Protein AF-A0A5Q4GS16-F1 (afdb_monomer)

Sequence (373 aa):
MVRKMAATVLALVMSFAVGTVDASVMLSVKLVKTEPRGCEHPPKLEFATHGDSWSLVDKAYHSGENDWEVYFEIETDVAEPPLAEAVFIVPGVRAARVIVGKTDVPFTQDGDRVQFQLVDDRSRGQLMQVVYRAPRGGHPIHFIHNWEMRRAGRYAEDPYPAVQLAAIKNYLLAAHEVFRVMGDMGPGEPKGFRGDLVLMDTEIAATRGHLDYPPHIHIMHYQFEDGPDGRREWVSRLVPHIYMDNEGRVARNSYAVISGRGESGELGPGDVCRFEDTFGNHVLDLIVADDGLLLRRADGEVWSLRPDPERGAAHAVYGYRGDQPVCRAEARDEPAQGIFSYQVHNFQDRETTEIFQGGYRYDPFTARVIRPE

Secondary structure (DSSP, 8-state):
------------------------EEEEEEEEESSS---SS--EEEESSSGGG-EE--STTSEEE-SSEEEEEEEES-SS----EEEEE-TT--EEEEEETTEEE-EEEETTEEEEE-----S-SS--EEEE--TT-S--EEEE---GGG--THHHHSPP-HHHHHHHHHHHHHHHHHHHHH-S-STTS--SSSSEEEEE---SS-GGG----S-EEEEEEEEEEE-TTS-EEEEEEEEEEEEE-TTS-EEEEEEEEEESSS--EEE-TT-EEEEE-TT--EEEEEEEETTEEEEE-TTS-EEEEEE-TTT-TTT-EEEEETTEEEEEEEEEEETTTTEEEEEEEEEETTEEEEEEEEEEEE-TTT--EEEE-

Radius of gyration: 22.33 Å; Cα contacts (8 Å, |Δi|>4): 938; chains: 1; bounding box: 60×60×63 Å

Foldseek 3Di:
DDDDDDDDPDDPDDDDDPDPDLDKQKKKKKFFFPWFDAFPDDKDKDFPPLRVQKDWDPDPLQFDDFRTMGMTMIIGSDPDTPWTWMKMQGHPTDTPFMDMQLDTFDWDDDHRIIITIHDSNSHQQQFLWDFDADPLFFATATQTQEDLRLADDVSVVDPNLLQQSLLLVQLLVQVRVLDVVVFQQGPPGPHPAAFHWYKYFFYRNCRVNPDRPDGFIWGWTWHWDQDPVRDTDTQWTKTWGQDADSNNARFWIQIDTPHADDDTDTGGAPGWDWDAHNVRGTNWTWGQHPFHIWTADPVGWIKGWGFDPPRGSSAWIFIDRPNHTAKIKGWDRDLVQQKIKIWMFGDDPNDGPDIDIWIFGADSSNSHTPGID

Nearest PDB structures (foldseek):
  7t0k-assembly1_H  TM=4.984E-01  e=5.370E+00  Mus musculus
  4qth-assembly1_H  TM=4.402E-01  e=2.396E+00  Mus musculus
  3msw-assembly1_A  TM=2.375E-01  e=1.913E-01  Bacteroides fragilis NCTC 9343
  6ohg-assembly1_C  TM=4.016E-01  e=8.713E+00  Mus musculus

Structure (mmCIF, N/CA/C/O backbone):
data_AF-A0A5Q4GS16-F1
#
_entry.id   AF-A0A5Q4GS16-F1
#
loop_
_atom_site.group_PDB
_atom_site.id
_atom_site.type_symbol
_atom_site.label_atom_id
_atom_site.label_alt_id
_atom_site.label_comp_id
_atom_site.label_asym_id
_atom_site.label_entity_id
_atom_site.label_seq_id
_atom_site.pdbx_PDB_ins_code
_atom_site.Cartn_x
_atom_site.Cartn_y
_atom_site.Cartn_z
_atom_site.occupancy
_atom_site.B_iso_or_equiv
_atom_site.auth_seq_id
_atom_site.auth_comp_id
_atom_site.auth_asym_id
_atom_site.auth_atom_id
_atom_site.pdbx_PDB_model_num
ATOM 1 N N . MET A 1 1 ? -4.944 -41.193 22.523 1.00 33.50 1 MET A N 1
ATOM 2 C CA . MET A 1 1 ? -3.563 -40.764 22.208 1.00 33.50 1 MET A CA 1
ATOM 3 C C . MET A 1 1 ? -3.614 -40.022 20.875 1.00 33.50 1 MET A C 1
ATOM 5 O O . MET A 1 1 ? -3.511 -40.640 19.828 1.00 33.50 1 MET A O 1
ATOM 9 N N . VAL A 1 2 ? -3.917 -38.722 20.902 1.00 27.41 2 VAL A N 1
ATOM 10 C CA . VAL A 1 2 ? -4.047 -37.887 19.696 1.00 27.41 2 VAL A CA 1
ATOM 11 C C . VAL A 1 2 ? -2.862 -36.930 19.702 1.00 27.41 2 VAL A C 1
ATOM 13 O O . VAL A 1 2 ? -2.739 -36.101 20.602 1.00 27.41 2 VAL A O 1
ATOM 16 N N . ARG A 1 3 ? -1.936 -37.118 18.757 1.00 24.38 3 ARG A N 1
ATOM 17 C CA . ARG A 1 3 ? -0.771 -36.248 18.564 1.00 24.38 3 ARG A CA 1
ATOM 18 C C . ARG A 1 3 ? -1.259 -34.911 18.003 1.00 24.38 3 ARG A C 1
ATOM 20 O O . ARG A 1 3 ? -1.720 -34.860 16.870 1.00 24.38 3 ARG A O 1
ATOM 27 N N . LYS A 1 4 ? -1.142 -33.842 18.795 1.00 25.02 4 LYS A N 1
ATOM 28 C CA . LYS A 1 4 ? -1.217 -32.462 18.303 1.00 25.02 4 LYS A CA 1
ATOM 29 C C . LYS A 1 4 ? 0.020 -32.209 17.435 1.00 25.02 4 LYS A C 1
ATOM 31 O O . LYS A 1 4 ? 1.135 -32.232 17.948 1.00 25.02 4 LYS A O 1
ATOM 36 N N . MET A 1 5 ? -0.174 -32.020 16.132 1.00 25.27 5 MET A N 1
ATOM 37 C CA . MET A 1 5 ? 0.842 -31.428 15.262 1.00 25.27 5 MET A CA 1
ATOM 38 C C . MET A 1 5 ? 0.893 -29.931 15.567 1.00 25.27 5 MET A C 1
ATOM 40 O O . MET A 1 5 ? -0.081 -29.218 15.342 1.00 25.27 5 MET A O 1
ATOM 44 N N . ALA A 1 6 ? 2.009 -29.477 16.129 1.00 24.98 6 ALA A N 1
ATOM 45 C CA . ALA A 1 6 ? 2.333 -28.063 16.208 1.00 24.98 6 ALA A CA 1
ATOM 46 C C . ALA A 1 6 ? 2.765 -27.607 14.808 1.00 24.98 6 ALA A C 1
ATOM 48 O O . ALA A 1 6 ? 3.763 -28.096 14.279 1.00 24.98 6 ALA A O 1
ATOM 49 N N . ALA A 1 7 ? 1.987 -26.718 14.195 1.00 26.12 7 ALA A N 1
ATOM 50 C CA . ALA A 1 7 ? 2.410 -25.988 13.012 1.00 26.12 7 ALA A CA 1
ATOM 51 C C . ALA A 1 7 ? 3.356 -24.874 13.472 1.00 26.12 7 ALA A C 1
ATOM 53 O O . ALA A 1 7 ? 2.930 -23.889 14.071 1.00 26.12 7 ALA A O 1
ATOM 54 N N . THR A 1 8 ? 4.652 -25.061 13.243 1.00 23.86 8 THR A N 1
ATOM 55 C CA . THR A 1 8 ? 5.659 -24.020 13.444 1.00 23.86 8 THR A CA 1
ATOM 56 C C . THR A 1 8 ? 5.511 -22.999 12.318 1.00 23.86 8 THR A C 1
ATOM 58 O O . THR A 1 8 ? 5.976 -23.229 11.205 1.00 23.86 8 THR A O 1
ATOM 61 N N . VAL A 1 9 ? 4.832 -21.884 12.588 1.00 28.30 9 VAL A N 1
ATOM 62 C CA . VAL A 1 9 ? 4.875 -20.699 11.725 1.00 28.30 9 VAL A CA 1
ATOM 63 C C . VAL A 1 9 ? 6.169 -19.964 12.059 1.00 28.30 9 VAL A C 1
ATOM 65 O O . VAL A 1 9 ? 6.312 -19.397 13.139 1.00 28.30 9 VAL A O 1
ATOM 68 N N . LEU A 1 10 ? 7.147 -20.046 11.159 1.00 25.59 10 LEU A N 1
ATOM 69 C CA . LEU A 1 10 ? 8.407 -19.322 11.269 1.00 25.59 10 LEU A CA 1
ATOM 70 C C . LEU A 1 10 ? 8.144 -17.856 10.888 1.00 25.59 10 LEU A C 1
ATOM 72 O O . LEU A 1 10 ? 8.061 -17.529 9.706 1.00 25.59 10 LEU A O 1
ATOM 76 N N . ALA A 1 11 ? 7.962 -16.988 11.882 1.00 30.66 11 ALA A N 1
ATOM 77 C CA . ALA A 1 11 ? 7.952 -15.544 11.677 1.00 30.66 11 ALA A CA 1
ATOM 78 C C . ALA A 1 11 ? 9.384 -15.090 11.354 1.00 30.66 11 ALA A C 1
ATOM 80 O O . ALA A 1 11 ? 10.285 -15.179 12.191 1.00 30.66 11 ALA A O 1
ATOM 81 N N . LEU A 1 12 ? 9.615 -14.655 10.115 1.00 27.33 12 LEU A N 1
ATOM 82 C CA . LEU A 1 12 ? 10.888 -14.078 9.700 1.00 27.33 12 LEU A CA 1
ATOM 83 C C . LEU A 1 12 ? 10.934 -12.620 10.176 1.00 27.33 12 LEU A C 1
ATOM 85 O O . LEU A 1 12 ? 10.494 -11.712 9.479 1.00 27.33 12 LEU A O 1
ATOM 89 N N . VAL A 1 13 ? 11.458 -12.396 11.379 1.00 30.45 13 VAL A N 1
ATOM 90 C CA . VAL A 1 13 ? 11.800 -11.051 11.855 1.00 30.45 13 VAL A CA 1
ATOM 91 C C . VAL A 1 13 ? 13.071 -10.614 11.127 1.00 30.45 13 VAL A C 1
ATOM 93 O O . VAL A 1 13 ? 14.161 -11.106 11.420 1.00 30.45 13 VAL A O 1
ATOM 96 N N . MET A 1 14 ? 12.948 -9.718 10.146 1.00 30.97 14 MET A N 1
ATOM 97 C CA . MET A 1 14 ? 14.118 -9.062 9.560 1.00 30.97 14 MET A CA 1
ATOM 98 C C . MET A 1 14 ? 14.647 -8.005 10.532 1.00 30.97 14 MET A C 1
ATOM 100 O O . MET A 1 14 ? 14.056 -6.941 10.712 1.00 30.97 14 MET A O 1
ATOM 104 N N . SER A 1 15 ? 15.786 -8.305 11.151 1.00 26.75 15 SER A N 1
ATOM 105 C CA . SER A 1 15 ? 16.603 -7.332 11.871 1.00 26.75 15 SER A CA 1
ATOM 106 C C . SER A 1 15 ? 17.150 -6.290 10.894 1.00 26.75 15 SER A C 1
ATOM 108 O O . SER A 1 15 ? 18.027 -6.595 10.087 1.00 26.75 15 SER A O 1
ATOM 110 N N . PHE A 1 16 ? 16.684 -5.045 10.983 1.00 30.78 16 PHE A N 1
ATOM 111 C CA . PHE A 1 16 ? 17.378 -3.923 10.356 1.00 30.78 16 PHE A CA 1
ATOM 112 C C . PHE A 1 16 ? 18.557 -3.526 11.247 1.00 30.78 16 PHE A C 1
ATOM 114 O O . PHE A 1 16 ? 18.384 -2.909 12.296 1.00 30.78 16 PHE A O 1
ATOM 121 N N . ALA A 1 17 ? 19.766 -3.916 10.846 1.00 26.59 17 ALA A N 1
ATOM 122 C CA . ALA A 1 17 ? 20.984 -3.389 11.441 1.00 26.59 17 ALA A CA 1
ATOM 123 C C . ALA A 1 17 ? 21.112 -1.902 11.076 1.00 26.59 17 ALA A C 1
ATOM 125 O O . ALA A 1 17 ? 21.138 -1.547 9.897 1.00 26.59 17 ALA A O 1
ATOM 126 N N . VAL A 1 18 ? 21.200 -1.039 12.090 1.00 29.53 18 VAL A N 1
ATOM 127 C CA . VAL A 1 18 ? 21.547 0.377 11.930 1.00 29.53 18 VAL A CA 1
ATOM 128 C C . VAL A 1 18 ? 23.040 0.451 11.616 1.00 29.53 18 VAL A C 1
ATOM 130 O O . VAL A 1 18 ? 23.883 0.538 12.505 1.00 29.53 18 VAL A O 1
ATOM 133 N N . GLY A 1 19 ? 23.369 0.331 10.334 1.00 26.45 19 GLY A N 1
ATOM 134 C CA . GLY A 1 19 ? 24.642 0.762 9.777 1.00 26.45 19 GLY A CA 1
ATOM 135 C C . GLY A 1 19 ? 24.432 2.093 9.069 1.00 26.45 19 GLY A C 1
ATOM 136 O O . GLY A 1 19 ? 23.441 2.267 8.363 1.00 26.45 19 GLY A O 1
ATOM 137 N N . THR A 1 20 ? 25.352 3.036 9.247 1.00 36.59 20 THR A N 1
ATOM 138 C CA . THR A 1 20 ? 25.466 4.211 8.377 1.00 36.59 20 THR A CA 1
ATOM 139 C C . THR A 1 20 ? 25.881 3.727 6.990 1.00 36.59 20 THR A C 1
ATOM 141 O O . THR A 1 20 ? 27.067 3.599 6.697 1.00 36.59 20 THR A O 1
ATOM 144 N N . VAL A 1 21 ? 24.899 3.359 6.174 1.00 39.41 21 VAL A N 1
ATOM 145 C CA . VAL A 1 21 ? 25.084 3.097 4.750 1.00 39.41 21 VAL A CA 1
ATOM 146 C C . VAL A 1 21 ? 25.030 4.463 4.078 1.00 39.41 21 VAL A C 1
ATOM 148 O O . VAL A 1 21 ? 24.007 5.142 4.188 1.00 39.41 21 VAL A O 1
ATOM 151 N N . ASP A 1 22 ? 26.121 4.892 3.436 1.00 41.34 22 ASP A N 1
ATOM 152 C CA . ASP A 1 22 ? 26.036 5.939 2.412 1.00 41.34 22 ASP A CA 1
ATOM 153 C C . ASP A 1 22 ? 24.915 5.512 1.464 1.00 41.34 22 ASP A C 1
ATOM 155 O O . ASP A 1 22 ? 24.997 4.453 0.849 1.00 41.34 22 ASP A O 1
ATOM 159 N N . ALA A 1 23 ? 23.793 6.233 1.490 1.00 58.94 23 ALA A N 1
ATOM 160 C CA . ALA A 1 23 ? 22.550 5.717 0.940 1.00 58.94 23 ALA A CA 1
ATOM 161 C C . ALA A 1 23 ? 22.699 5.539 -0.574 1.00 58.94 23 ALA A C 1
ATOM 163 O O . ALA A 1 23 ? 22.706 6.527 -1.310 1.00 58.94 23 ALA A O 1
ATOM 164 N N . SER A 1 24 ? 22.805 4.287 -1.022 1.00 82.12 24 SER A N 1
ATOM 165 C CA . SER A 1 24 ? 22.828 3.967 -2.442 1.00 82.12 24 SER A CA 1
ATOM 166 C C . SER A 1 24 ? 21.576 4.540 -3.112 1.00 82.12 24 SER A C 1
ATOM 168 O O . SER A 1 24 ? 20.449 4.446 -2.605 1.00 82.12 24 SER A O 1
ATOM 170 N N . VAL A 1 25 ? 21.771 5.209 -4.245 1.00 90.25 25 VAL A N 1
ATOM 171 C CA . VAL A 1 25 ? 20.675 5.693 -5.080 1.00 90.25 25 VAL A CA 1
ATOM 172 C C . VAL A 1 25 ? 20.112 4.492 -5.820 1.00 90.25 25 VAL A C 1
ATOM 174 O O . VAL A 1 25 ? 20.852 3.759 -6.465 1.00 90.25 25 VAL A O 1
ATOM 177 N N . MET A 1 26 ? 18.796 4.293 -5.741 1.00 94.19 26 MET A N 1
ATOM 178 C CA . MET A 1 26 ? 18.121 3.164 -6.378 1.00 94.19 26 MET A CA 1
ATOM 179 C C . MET A 1 26 ? 16.947 3.635 -7.232 1.00 94.19 26 MET A C 1
ATOM 181 O O . MET A 1 26 ? 16.055 4.329 -6.728 1.00 94.19 26 MET A O 1
ATOM 185 N N . LEU A 1 27 ? 16.910 3.203 -8.491 1.00 96.44 27 LEU A N 1
ATOM 186 C CA . LEU A 1 27 ? 15.820 3.470 -9.429 1.00 96.44 27 LEU A CA 1
ATOM 187 C C . LEU A 1 27 ? 15.076 2.178 -9.767 1.00 96.44 27 LEU A C 1
ATOM 189 O O . LEU A 1 27 ? 15.688 1.143 -10.024 1.00 96.44 27 LEU A O 1
ATOM 193 N N . SER A 1 28 ? 13.749 2.263 -9.823 1.00 97.44 28 SER A N 1
ATOM 194 C CA . SER A 1 28 ? 12.918 1.223 -10.428 1.00 97.44 28 SER A CA 1
ATOM 195 C C . SER A 1 28 ? 12.784 1.508 -11.920 1.00 97.44 28 SER A C 1
ATOM 197 O O . SER A 1 28 ? 12.404 2.615 -12.291 1.00 97.44 28 SER A O 1
ATOM 199 N N . VAL A 1 29 ? 13.018 0.529 -12.784 1.00 98.25 29 VAL A N 1
ATOM 200 C CA . VAL A 1 29 ? 12.692 0.620 -14.211 1.00 98.25 29 VAL A CA 1
ATOM 201 C C . VAL A 1 29 ? 11.703 -0.465 -14.587 1.00 98.25 29 VAL A C 1
ATOM 203 O O . VAL A 1 29 ? 11.809 -1.614 -14.158 1.00 98.25 29 VAL A O 1
ATOM 206 N N . LYS A 1 30 ? 10.712 -0.094 -15.389 1.00 98.12 30 LYS A N 1
ATOM 207 C CA . LYS A 1 30 ? 9.617 -0.972 -15.769 1.00 98.12 30 LYS A CA 1
ATOM 208 C C . LYS A 1 30 ? 9.213 -0.756 -17.216 1.00 98.12 30 LYS A C 1
ATOM 210 O O . LYS A 1 30 ? 9.036 0.374 -17.658 1.00 98.12 30 LYS A O 1
ATOM 215 N N . LEU A 1 31 ? 8.978 -1.850 -17.920 1.00 98.75 31 LEU A N 1
ATOM 216 C CA . LEU A 1 31 ? 8.327 -1.885 -19.218 1.00 98.75 31 LEU A CA 1
ATOM 217 C C . LEU A 1 31 ? 6.918 -2.447 -19.045 1.00 98.75 31 LEU A C 1
ATOM 219 O O . LEU A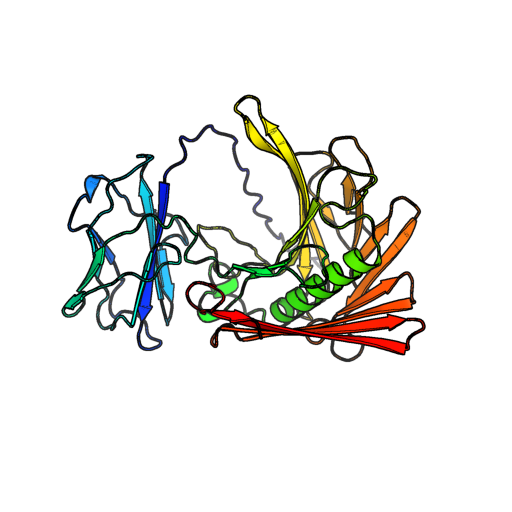 1 31 ? 6.740 -3.487 -18.414 1.00 98.75 31 LEU A O 1
ATOM 223 N N . VAL A 1 32 ? 5.925 -1.770 -19.617 1.00 98.62 32 VAL A N 1
ATOM 224 C CA . VAL A 1 32 ? 4.541 -2.255 -19.698 1.00 98.62 32 VAL A CA 1
ATOM 225 C C . VAL A 1 32 ? 4.299 -2.796 -21.098 1.00 98.62 32 VAL A C 1
ATOM 227 O O . VAL A 1 32 ? 4.611 -2.126 -22.085 1.00 98.62 32 VAL A O 1
ATOM 230 N N . LYS A 1 33 ? 3.731 -3.993 -21.190 1.00 98.56 33 LYS A N 1
ATOM 231 C CA . LYS A 1 33 ? 3.442 -4.702 -22.439 1.00 98.56 33 LYS A CA 1
ATOM 232 C C . LYS A 1 33 ? 2.107 -4.250 -23.027 1.00 98.56 33 LYS A C 1
ATOM 234 O O . LYS A 1 33 ? 1.210 -3.820 -22.305 1.00 98.56 33 LYS A O 1
ATOM 239 N N . THR A 1 34 ? 1.953 -4.359 -24.344 1.00 98.12 34 THR A N 1
ATOM 240 C CA . THR A 1 34 ? 0.676 -4.054 -25.019 1.00 98.12 34 THR A CA 1
ATOM 241 C C . THR A 1 34 ? -0.410 -5.104 -24.782 1.00 98.12 34 THR A C 1
ATOM 243 O O . THR A 1 34 ? -1.583 -4.812 -24.995 1.00 98.12 34 THR A O 1
ATOM 246 N N . GLU A 1 35 ? -0.032 -6.317 -24.382 1.00 96.94 35 GLU A N 1
ATOM 247 C CA . GLU A 1 35 ? -0.925 -7.461 -24.176 1.00 96.94 35 GLU A CA 1
ATOM 248 C C . GLU A 1 35 ? -0.410 -8.353 -23.028 1.00 96.94 35 GLU A C 1
ATOM 250 O O . GLU A 1 35 ? 0.802 -8.359 -22.784 1.00 96.94 35 GLU A O 1
ATOM 255 N N . PRO A 1 36 ? -1.294 -9.096 -22.328 1.00 96.88 36 PRO A N 1
ATOM 256 C CA . PRO A 1 36 ? -0.902 -9.965 -21.224 1.00 96.88 36 PRO A CA 1
ATOM 257 C C . PRO A 1 36 ? -0.200 -11.226 -21.744 1.00 96.88 36 PRO A C 1
ATOM 259 O O . PRO A 1 36 ? -0.853 -12.147 -22.238 1.00 96.88 36 PRO A O 1
ATOM 262 N N . ARG A 1 37 ? 1.131 -11.269 -21.659 1.00 96.38 37 ARG A N 1
ATOM 263 C CA . ARG A 1 37 ? 1.954 -12.428 -22.044 1.00 96.38 37 ARG A CA 1
ATOM 264 C C . ARG A 1 37 ? 3.352 -12.359 -21.442 1.00 96.38 37 ARG A C 1
ATOM 266 O O . ARG A 1 37 ? 3.882 -11.274 -21.222 1.00 96.38 37 ARG A O 1
ATOM 273 N N . GLY A 1 38 ? 3.991 -13.511 -21.270 1.00 96.00 38 GLY A N 1
ATOM 274 C CA . GLY A 1 38 ? 5.424 -13.590 -20.979 1.00 96.00 38 GLY A CA 1
ATOM 275 C C . GLY A 1 38 ? 6.307 -13.310 -22.204 1.00 96.00 38 GLY A C 1
ATOM 276 O O . GLY A 1 38 ? 5.868 -13.445 -23.354 1.00 96.00 38 GLY A O 1
ATOM 277 N N . CYS A 1 39 ? 7.559 -12.944 -21.945 1.00 97.62 39 CYS A N 1
ATOM 278 C CA . CYS A 1 39 ? 8.642 -12.919 -22.915 1.00 97.62 39 CYS A CA 1
ATOM 279 C C . CYS A 1 39 ? 9.005 -14.354 -23.317 1.00 97.62 39 CYS A C 1
ATOM 281 O O . CYS A 1 39 ? 8.914 -15.290 -22.522 1.00 97.62 39 CYS A O 1
ATOM 283 N N . GLU A 1 40 ? 9.442 -14.537 -24.561 1.00 97.25 40 GLU A N 1
ATOM 284 C CA . GLU A 1 40 ? 9.840 -15.857 -25.081 1.00 97.25 40 GLU A CA 1
ATOM 285 C C . GLU A 1 40 ? 11.119 -16.381 -24.407 1.00 97.25 40 GLU A C 1
ATOM 287 O O . GLU A 1 40 ? 11.332 -17.590 -24.276 1.00 97.25 40 GLU A O 1
ATOM 292 N N . HIS A 1 41 ? 11.952 -15.457 -23.930 1.00 96.88 41 HIS A N 1
ATOM 293 C CA . HIS A 1 41 ? 13.143 -15.714 -23.134 1.00 96.88 41 HIS A CA 1
ATOM 294 C C . HIS A 1 41 ? 13.224 -14.717 -21.974 1.00 96.88 41 HIS A C 1
ATOM 296 O O . HIS A 1 41 ? 12.647 -13.632 -22.085 1.00 96.88 41 HIS A O 1
ATOM 302 N N . PRO A 1 42 ? 13.967 -15.039 -20.892 1.00 97.19 42 PRO A N 1
ATOM 303 C CA . PRO A 1 42 ? 14.119 -14.135 -19.762 1.00 97.19 42 PRO A CA 1
ATOM 304 C C . PRO A 1 42 ? 14.575 -12.741 -20.214 1.00 97.19 42 PRO A C 1
ATOM 306 O O . PRO A 1 42 ? 15.587 -12.637 -20.923 1.00 97.19 42 PRO A O 1
ATOM 309 N N . PRO A 1 43 ? 13.848 -11.681 -19.826 1.00 98.00 43 PRO A N 1
ATOM 310 C CA . PRO A 1 43 ? 14.186 -10.331 -20.229 1.00 98.00 43 PRO A CA 1
ATOM 311 C C . PRO A 1 43 ? 15.486 -9.869 -19.567 1.00 98.00 43 PRO A C 1
ATOM 313 O O . PRO A 1 43 ? 15.898 -10.384 -18.524 1.00 98.00 43 PRO A O 1
ATOM 316 N N . LYS A 1 44 ? 16.133 -8.869 -20.164 1.00 98.00 44 LYS A N 1
ATOM 317 C CA . LYS A 1 44 ? 17.366 -8.264 -19.639 1.00 98.00 44 LYS A CA 1
ATOM 318 C C . LYS A 1 44 ? 17.289 -6.747 -19.672 1.00 98.00 44 LYS A C 1
ATOM 320 O O . LYS A 1 44 ? 16.548 -6.179 -20.473 1.00 98.00 44 LYS A O 1
ATOM 325 N N . LEU A 1 45 ? 18.113 -6.116 -18.846 1.00 98.19 45 LEU A N 1
ATOM 326 C CA . LEU A 1 45 ? 18.405 -4.693 -18.922 1.00 98.19 45 LEU A CA 1
ATOM 327 C C . LEU A 1 45 ? 19.903 -4.502 -19.174 1.00 98.19 45 LEU A C 1
ATOM 329 O O . LEU A 1 45 ? 20.735 -5.073 -18.472 1.00 98.19 45 LEU A O 1
ATOM 333 N N . GLU A 1 46 ? 20.223 -3.701 -20.181 1.00 97.19 46 GLU A N 1
ATOM 334 C CA . GLU A 1 46 ? 21.575 -3.285 -20.549 1.00 97.19 46 GLU A CA 1
ATOM 335 C C . GLU A 1 46 ? 21.673 -1.753 -20.488 1.00 97.19 46 GLU A C 1
ATOM 337 O O . GLU A 1 46 ? 20.660 -1.053 -20.535 1.00 97.19 46 GLU A O 1
ATOM 342 N N . PHE A 1 47 ? 22.894 -1.222 -20.433 1.00 97.12 47 PHE A N 1
ATOM 343 C CA . PHE A 1 47 ? 23.155 0.217 -20.494 1.00 97.12 47 PHE A CA 1
ATOM 344 C C . PHE A 1 47 ? 23.993 0.537 -21.732 1.00 97.12 47 PHE A C 1
ATOM 346 O O . PHE A 1 47 ? 25.071 -0.027 -21.920 1.00 97.12 47 PHE A O 1
ATOM 353 N N . ALA A 1 48 ? 23.495 1.434 -22.583 1.00 93.38 48 ALA A N 1
ATOM 354 C CA . ALA A 1 48 ? 24.189 1.889 -23.786 1.00 93.38 48 ALA A CA 1
ATOM 355 C C . ALA A 1 48 ? 25.208 2.998 -23.476 1.00 93.38 48 ALA A C 1
ATOM 357 O O . ALA A 1 48 ? 26.258 3.081 -24.114 1.00 93.38 48 ALA A O 1
ATOM 358 N N . THR A 1 49 ? 24.924 3.827 -22.469 1.00 91.31 49 THR A N 1
ATOM 359 C CA . THR A 1 49 ? 25.826 4.874 -21.970 1.00 91.31 49 THR A CA 1
ATOM 360 C C . THR A 1 49 ? 25.933 4.793 -20.454 1.00 91.31 49 THR A C 1
ATOM 362 O O . THR A 1 49 ? 25.022 4.307 -19.794 1.00 91.31 49 THR A O 1
ATOM 365 N N . HIS A 1 50 ? 27.057 5.246 -19.889 1.00 87.38 50 HIS A N 1
ATOM 366 C CA . HIS A 1 50 ? 27.273 5.309 -18.435 1.00 87.38 50 HIS A CA 1
ATOM 367 C C . HIS A 1 50 ? 26.988 3.997 -17.669 1.00 87.38 50 HIS A C 1
ATOM 369 O O . HIS A 1 50 ? 26.648 4.037 -16.489 1.00 87.38 50 HIS A O 1
ATOM 375 N N . GLY A 1 51 ? 27.150 2.835 -18.317 1.00 79.69 51 GLY A N 1
ATOM 376 C CA . GLY A 1 51 ? 26.857 1.531 -17.712 1.00 79.69 51 GLY A CA 1
ATOM 377 C C . GLY A 1 51 ? 27.690 1.230 -16.468 1.00 79.69 51 GLY A C 1
ATOM 378 O O . GLY A 1 51 ? 27.179 0.649 -15.525 1.00 79.69 51 GLY A O 1
ATOM 379 N N . ASP A 1 52 ? 28.926 1.731 -16.404 1.00 87.25 52 ASP A N 1
ATOM 380 C CA . ASP A 1 52 ? 29.793 1.570 -15.228 1.00 87.25 52 ASP A CA 1
ATOM 381 C C . ASP A 1 52 ? 29.288 2.336 -13.989 1.00 87.25 52 ASP A C 1
ATOM 383 O O . ASP A 1 52 ? 29.809 2.156 -12.892 1.00 87.25 52 ASP A O 1
ATOM 387 N N . SER A 1 53 ? 28.300 3.226 -14.152 1.00 90.75 53 SER A N 1
ATOM 388 C CA . SER A 1 53 ? 27.705 4.003 -13.056 1.00 90.75 53 SER A CA 1
ATOM 389 C C . SER A 1 53 ? 26.489 3.332 -12.422 1.00 90.75 53 SER A C 1
ATOM 391 O O . SER A 1 53 ? 26.014 3.839 -11.410 1.00 90.75 53 SER A O 1
ATOM 393 N N . TRP A 1 54 ? 25.983 2.236 -12.995 1.00 95.44 54 TRP A N 1
ATOM 394 C CA . TRP A 1 54 ? 24.761 1.571 -12.550 1.00 95.44 54 TRP A CA 1
ATOM 395 C C . TRP A 1 54 ? 24.937 0.056 -12.513 1.00 95.44 54 TRP A C 1
ATOM 397 O O . TRP A 1 54 ? 25.456 -0.550 -13.448 1.00 95.44 54 TRP A O 1
ATOM 407 N N . SER A 1 55 ? 24.438 -0.579 -11.460 1.00 95.12 55 SER A N 1
ATOM 408 C CA . SER A 1 55 ? 24.365 -2.035 -11.349 1.00 95.12 55 SER A CA 1
ATOM 409 C C . SER A 1 55 ? 22.916 -2.498 -11.239 1.00 95.12 55 SER A C 1
ATOM 411 O O . SER A 1 55 ? 22.055 -1.794 -10.715 1.00 95.12 55 SER A O 1
ATOM 413 N N . LEU A 1 56 ? 22.635 -3.704 -11.737 1.00 96.06 56 LEU A N 1
ATOM 414 C CA . LEU A 1 56 ? 21.383 -4.393 -11.429 1.00 96.06 56 LEU A CA 1
ATOM 415 C C . LEU A 1 56 ? 21.426 -4.893 -9.989 1.00 96.06 56 LEU A C 1
ATOM 417 O O . LEU A 1 56 ? 22.430 -5.461 -9.556 1.00 96.06 56 LEU A O 1
ATOM 421 N N . VAL A 1 57 ? 20.317 -4.743 -9.271 1.00 95.94 57 VAL A N 1
ATOM 422 C CA . VAL A 1 57 ? 20.198 -5.298 -7.925 1.00 95.94 57 VAL A CA 1
ATOM 423 C C . VAL A 1 57 ? 19.928 -6.801 -8.024 1.00 95.94 57 VAL A C 1
ATOM 425 O O . VAL A 1 57 ? 18.805 -7.230 -8.293 1.00 95.94 57 VAL A O 1
ATOM 428 N N . ASP A 1 58 ? 20.956 -7.611 -7.774 1.00 93.12 58 ASP A N 1
ATOM 429 C CA . ASP A 1 58 ? 20.868 -9.078 -7.782 1.00 93.12 58 ASP A CA 1
ATOM 430 C C . ASP A 1 58 ? 20.346 -9.619 -6.440 1.00 93.12 58 ASP A C 1
ATOM 432 O O . ASP A 1 58 ? 21.062 -10.204 -5.624 1.00 93.12 58 ASP A O 1
ATOM 436 N N . LYS A 1 59 ? 19.074 -9.328 -6.156 1.00 93.94 59 LYS A N 1
ATOM 437 C CA . LYS A 1 59 ? 18.354 -9.800 -4.966 1.00 93.94 59 LYS A CA 1
ATOM 438 C C . LYS A 1 59 ? 16.959 -10.264 -5.364 1.00 93.94 59 LYS A C 1
ATOM 440 O O . LYS A 1 59 ? 16.356 -9.746 -6.304 1.00 93.94 59 LYS A O 1
ATOM 445 N N . ALA A 1 60 ? 16.409 -11.208 -4.603 1.00 91.88 60 ALA A N 1
ATOM 446 C CA . ALA A 1 60 ? 15.045 -11.680 -4.822 1.00 91.88 60 ALA A CA 1
ATOM 447 C C . ALA A 1 60 ? 14.051 -10.503 -4.868 1.00 91.88 60 ALA A C 1
ATOM 449 O O . ALA A 1 60 ? 14.167 -9.550 -4.092 1.00 91.88 60 ALA A O 1
ATOM 450 N N . TYR A 1 61 ? 13.090 -10.580 -5.792 1.00 93.38 61 TYR A N 1
ATOM 451 C CA . TYR A 1 61 ? 12.015 -9.596 -5.991 1.00 93.38 61 TYR A CA 1
ATOM 452 C C . TYR A 1 61 ? 12.458 -8.192 -6.446 1.00 93.38 61 TYR A C 1
ATOM 454 O O . TYR A 1 61 ? 11.626 -7.293 -6.542 1.00 93.38 61 TYR A O 1
ATOM 462 N N . HIS A 1 62 ? 13.740 -7.990 -6.762 1.00 95.88 62 HIS A N 1
ATOM 463 C CA . HIS A 1 62 ? 14.243 -6.732 -7.332 1.00 95.88 62 HIS A CA 1
ATOM 464 C C . HIS A 1 62 ? 14.231 -6.725 -8.862 1.00 95.88 62 HIS A C 1
ATOM 466 O O . HIS A 1 62 ? 14.423 -5.692 -9.487 1.00 95.88 62 HIS A O 1
ATOM 472 N N . SER A 1 63 ? 13.972 -7.862 -9.489 1.00 96.12 63 SER A N 1
ATOM 473 C CA . SER A 1 63 ? 13.664 -7.942 -10.908 1.00 96.12 63 SER A CA 1
ATOM 474 C C . SER A 1 63 ? 12.647 -9.042 -11.140 1.00 96.12 63 SER A C 1
ATOM 476 O O . SER A 1 63 ? 12.472 -9.927 -10.295 1.00 96.12 63 SER A O 1
ATOM 478 N N . GLY A 1 64 ? 11.946 -8.968 -12.263 1.00 95.56 64 GLY A N 1
ATOM 479 C CA . GLY A 1 64 ? 10.963 -9.975 -12.595 1.00 95.56 64 GLY A CA 1
ATOM 480 C C . GLY A 1 64 ? 10.102 -9.623 -13.789 1.00 95.56 64 GLY A C 1
ATOM 481 O O . GLY A 1 64 ? 10.262 -8.602 -14.463 1.00 95.56 64 GLY A O 1
ATOM 482 N N . GLU A 1 65 ? 9.164 -10.523 -14.024 1.00 96.56 65 GLU A N 1
ATOM 483 C CA . GLU A 1 65 ? 8.195 -10.446 -15.092 1.00 96.56 65 GLU A CA 1
ATOM 484 C C . GLU A 1 65 ? 6.851 -10.977 -14.591 1.00 96.56 65 GLU A C 1
ATOM 486 O O . GLU A 1 65 ? 6.791 -11.977 -13.877 1.00 96.56 65 GLU A O 1
ATOM 491 N N . ASN A 1 66 ? 5.778 -10.308 -14.996 1.00 95.56 66 ASN A N 1
ATOM 492 C CA . ASN A 1 66 ? 4.410 -10.811 -14.925 1.00 95.56 66 ASN A CA 1
ATOM 493 C C . ASN A 1 66 ? 3.743 -10.642 -16.298 1.00 95.56 66 ASN A C 1
ATOM 495 O O . ASN A 1 66 ? 4.380 -10.176 -17.243 1.00 95.56 66 ASN A O 1
ATOM 499 N N . ASP A 1 67 ? 2.463 -10.987 -16.433 1.00 95.31 67 ASP A N 1
ATOM 500 C CA . ASP A 1 67 ? 1.761 -10.915 -17.722 1.00 95.31 67 ASP A CA 1
ATOM 501 C C . ASP A 1 67 ? 1.823 -9.530 -18.382 1.00 95.31 67 ASP A C 1
ATOM 503 O O . ASP A 1 67 ? 1.851 -9.440 -19.605 1.00 95.31 67 ASP A O 1
ATOM 507 N N . TRP A 1 68 ? 1.898 -8.449 -17.604 1.00 97.94 68 TRP A N 1
ATOM 508 C CA . TRP A 1 68 ? 1.839 -7.076 -18.110 1.00 97.94 68 TRP A CA 1
ATOM 509 C C . TRP A 1 68 ? 3.155 -6.312 -18.030 1.00 97.94 68 TRP A C 1
ATOM 511 O O . TRP A 1 68 ? 3.325 -5.326 -18.746 1.00 97.94 68 TRP A O 1
ATOM 521 N N . GLU A 1 69 ? 4.072 -6.717 -17.163 1.00 98.19 69 GLU A N 1
ATOM 522 C CA . GLU A 1 69 ? 5.230 -5.914 -16.792 1.00 98.19 69 GLU A CA 1
ATOM 523 C C . GLU A 1 69 ? 6.518 -6.733 -16.850 1.00 98.19 69 GLU A C 1
ATOM 525 O O . GLU A 1 69 ? 6.548 -7.908 -16.488 1.00 98.19 69 GLU A O 1
ATOM 530 N N . VAL A 1 70 ? 7.597 -6.077 -17.262 1.00 98.38 70 VAL A N 1
ATOM 531 C CA . VAL A 1 70 ? 8.979 -6.484 -16.983 1.00 98.38 70 VAL A CA 1
ATOM 532 C C . VAL A 1 70 ? 9.588 -5.389 -16.125 1.00 98.38 70 VAL A C 1
ATOM 534 O O . VAL A 1 70 ? 9.416 -4.211 -16.442 1.00 98.38 70 VAL A O 1
ATOM 537 N N . TYR A 1 71 ? 10.294 -5.735 -15.054 1.00 98.00 71 TYR A N 1
ATOM 538 C CA . TYR A 1 71 ? 10.876 -4.736 -14.164 1.00 98.00 71 TYR A CA 1
ATOM 539 C C . TYR A 1 71 ? 12.242 -5.135 -13.620 1.00 98.00 71 TYR A C 1
ATOM 541 O O . TYR A 1 71 ? 12.540 -6.315 -13.440 1.00 98.00 71 TYR A O 1
ATOM 549 N N . PHE A 1 72 ? 13.046 -4.116 -13.325 1.00 98.19 72 PHE A N 1
ATOM 550 C CA . PHE A 1 72 ? 14.336 -4.227 -12.656 1.00 98.19 72 PHE A CA 1
ATOM 551 C C . PHE A 1 72 ? 14.513 -3.061 -11.684 1.00 98.19 72 PHE A C 1
ATOM 553 O O . PHE A 1 72 ? 14.061 -1.945 -11.937 1.00 98.19 72 PHE A O 1
ATOM 560 N N . GLU A 1 73 ? 15.212 -3.310 -10.591 1.00 97.69 73 GLU A N 1
ATOM 561 C CA . GLU A 1 73 ? 15.790 -2.291 -9.729 1.00 97.69 73 GLU A CA 1
ATOM 562 C C . GLU A 1 73 ? 17.276 -2.173 -10.067 1.00 97.69 73 GLU A C 1
ATOM 564 O O . GLU A 1 73 ? 17.978 -3.179 -10.221 1.00 97.69 73 GLU A O 1
ATOM 569 N N . ILE A 1 74 ? 17.743 -0.937 -10.188 1.00 96.81 74 ILE A N 1
ATOM 570 C CA . ILE A 1 74 ? 19.145 -0.603 -10.435 1.00 96.81 74 ILE A CA 1
ATOM 571 C C . ILE A 1 74 ? 19.651 0.292 -9.311 1.00 96.81 74 ILE A C 1
ATOM 573 O O . ILE A 1 74 ? 18.884 1.094 -8.773 1.00 96.81 74 ILE A O 1
ATOM 577 N N . GLU A 1 75 ? 20.922 0.164 -8.952 1.00 95.88 75 GLU A N 1
ATOM 578 C CA . GLU A 1 75 ? 21.533 0.926 -7.865 1.00 95.88 75 GLU A CA 1
ATOM 579 C C . GLU A 1 75 ? 22.892 1.522 -8.239 1.00 95.88 75 GLU A C 1
ATOM 581 O O . GLU A 1 75 ? 23.518 1.145 -9.233 1.00 95.88 75 GLU A O 1
ATOM 586 N N . THR A 1 76 ? 23.316 2.502 -7.446 1.00 94.38 76 THR A N 1
ATOM 587 C CA . THR A 1 76 ? 24.621 3.152 -7.535 1.00 94.38 76 THR A CA 1
ATOM 588 C C . THR A 1 76 ? 24.974 3.821 -6.212 1.00 94.38 76 THR A C 1
ATOM 590 O O . THR A 1 76 ? 24.103 4.348 -5.520 1.00 94.38 76 THR A O 1
ATOM 593 N N . ASP A 1 77 ? 26.259 3.838 -5.871 1.00 92.06 77 ASP A N 1
ATOM 594 C CA . ASP A 1 77 ? 26.767 4.522 -4.674 1.00 92.06 77 ASP A CA 1
ATOM 595 C C . ASP A 1 77 ? 27.079 6.006 -4.941 1.00 92.06 77 ASP A C 1
ATOM 597 O O . ASP A 1 77 ? 27.490 6.750 -4.050 1.00 92.06 77 ASP A O 1
ATOM 601 N N . VAL A 1 78 ? 26.882 6.471 -6.178 1.00 89.31 78 VAL A N 1
ATOM 602 C CA . VAL A 1 78 ? 27.041 7.880 -6.542 1.00 89.31 78 VAL A CA 1
ATOM 603 C C . VAL A 1 78 ? 25.754 8.632 -6.195 1.00 89.31 78 VAL A C 1
ATOM 605 O O . VAL A 1 78 ? 24.694 8.331 -6.733 1.00 89.31 78 VAL A O 1
ATOM 608 N N . ALA A 1 79 ? 25.839 9.641 -5.323 1.00 85.81 79 ALA A N 1
ATOM 609 C CA . ALA A 1 79 ? 24.671 10.402 -4.852 1.00 85.81 79 ALA A CA 1
ATOM 610 C C . ALA A 1 79 ? 23.914 11.155 -5.972 1.00 85.81 79 ALA A C 1
ATOM 612 O O . ALA A 1 79 ? 22.683 11.281 -5.938 1.00 85.81 79 ALA A O 1
ATOM 613 N N . GLU A 1 80 ? 24.661 11.638 -6.968 1.00 88.75 80 GLU A N 1
ATOM 614 C CA . GLU A 1 80 ? 24.163 12.301 -8.178 1.00 88.75 80 GLU A CA 1
ATOM 615 C C . GLU A 1 80 ? 24.728 11.583 -9.414 1.00 88.75 80 GLU A C 1
ATOM 617 O O . GLU A 1 80 ? 25.697 12.041 -10.027 1.00 88.75 80 GLU A O 1
ATOM 622 N N . PRO A 1 81 ? 24.197 10.395 -9.742 1.00 90.19 81 PRO A N 1
ATOM 623 C CA . PRO A 1 81 ? 24.739 9.577 -10.814 1.00 90.19 81 PRO A CA 1
ATOM 624 C C . PRO A 1 81 ? 24.382 10.169 -12.185 1.00 90.19 81 PRO A C 1
ATOM 626 O O . PRO A 1 81 ? 23.283 10.708 -12.359 1.00 90.19 81 PRO A O 1
ATOM 629 N N . PRO A 1 82 ? 25.255 10.037 -13.202 1.00 93.19 82 PRO A N 1
ATOM 630 C CA . PRO A 1 82 ? 24.862 10.343 -14.569 1.00 93.19 82 PRO A CA 1
ATOM 631 C C . PRO A 1 82 ? 23.715 9.417 -14.995 1.00 93.19 82 PRO A C 1
ATOM 633 O O . PRO A 1 82 ? 23.759 8.200 -14.795 1.00 93.19 82 PRO A O 1
ATOM 636 N N . LEU A 1 83 ? 22.677 9.993 -15.596 1.00 95.62 83 LEU A N 1
ATOM 637 C CA . LEU A 1 83 ? 21.530 9.234 -16.083 1.00 95.62 83 LEU A CA 1
ATOM 638 C C . LEU A 1 83 ? 21.909 8.505 -17.377 1.00 95.62 83 LEU A C 1
ATOM 640 O O . LEU A 1 83 ? 22.171 9.134 -18.402 1.00 95.62 83 LEU A O 1
ATOM 644 N N . ALA A 1 84 ? 21.936 7.176 -17.321 1.00 95.62 84 ALA A N 1
ATOM 645 C CA . ALA A 1 84 ? 22.272 6.324 -18.454 1.00 95.62 84 ALA A CA 1
ATOM 646 C C . ALA A 1 84 ? 21.152 6.265 -19.502 1.00 95.62 84 ALA A C 1
ATOM 648 O O . ALA A 1 84 ? 19.964 6.384 -19.194 1.00 95.62 84 ALA A O 1
ATOM 649 N N . GLU A 1 85 ? 21.540 5.999 -20.743 1.00 97.94 85 GLU A N 1
ATOM 650 C CA . GLU A 1 85 ? 20.645 5.411 -21.728 1.00 97.94 85 GLU A CA 1
ATOM 651 C C . GLU A 1 85 ? 20.595 3.900 -21.484 1.00 97.94 85 GLU A C 1
ATOM 653 O O . GLU A 1 85 ? 21.626 3.222 -21.486 1.00 97.94 85 GLU A O 1
ATOM 658 N N . ALA A 1 86 ? 19.396 3.379 -21.251 1.00 98.12 86 ALA A N 1
ATOM 659 C CA . ALA A 1 86 ? 19.152 1.983 -20.934 1.00 98.12 86 ALA A CA 1
ATOM 660 C C . ALA A 1 86 ? 18.433 1.276 -22.087 1.00 98.12 86 ALA A C 1
ATOM 662 O O . ALA A 1 86 ? 17.713 1.888 -22.882 1.00 98.12 86 ALA A O 1
ATOM 663 N N . VAL A 1 87 ? 18.631 -0.037 -22.172 1.00 98.56 87 VAL A N 1
ATOM 664 C CA . VAL A 1 87 ? 18.022 -0.893 -23.185 1.00 98.56 87 VAL A CA 1
ATOM 665 C C . VAL A 1 87 ? 17.420 -2.119 -22.514 1.00 98.56 87 VAL A C 1
ATOM 667 O O . VAL A 1 87 ? 18.130 -2.969 -21.980 1.00 98.56 87 VAL A O 1
ATOM 670 N N . PHE A 1 88 ? 16.099 -2.233 -22.572 1.00 98.56 88 PHE A N 1
ATOM 671 C CA . PHE A 1 88 ? 15.407 -3.485 -22.299 1.00 98.56 88 PHE A CA 1
ATOM 672 C C . PHE A 1 88 ? 15.593 -4.437 -23.485 1.00 98.56 88 PHE A C 1
ATOM 674 O O . PHE A 1 88 ? 15.386 -4.048 -24.635 1.00 98.56 88 PHE A O 1
ATOM 681 N N . ILE A 1 89 ? 15.927 -5.693 -23.201 1.00 98.50 89 ILE A N 1
ATOM 682 C CA . ILE A 1 89 ? 15.871 -6.802 -24.156 1.00 98.50 89 ILE A CA 1
ATOM 683 C C . ILE A 1 89 ? 14.691 -7.677 -23.752 1.00 98.50 89 ILE A C 1
ATOM 685 O O . ILE A 1 89 ? 14.748 -8.345 -22.720 1.00 98.50 89 ILE A O 1
ATOM 689 N N . VAL A 1 90 ? 13.615 -7.640 -24.534 1.00 98.12 90 VAL A N 1
ATOM 690 C CA . VAL A 1 90 ? 12.314 -8.229 -24.183 1.00 98.12 90 VAL A CA 1
ATOM 691 C C . VAL A 1 90 ? 11.756 -9.080 -25.337 1.00 98.12 90 VAL A C 1
ATOM 693 O O . VAL A 1 90 ? 10.920 -8.617 -26.113 1.00 98.12 90 VAL A O 1
ATOM 696 N N . PRO A 1 91 ? 12.230 -10.332 -25.488 1.00 98.25 91 PRO A N 1
ATOM 697 C CA . PRO A 1 91 ? 11.931 -11.147 -26.662 1.00 98.25 91 PRO A CA 1
ATOM 698 C C . PRO A 1 91 ? 10.450 -11.452 -26.873 1.00 98.25 91 PRO A C 1
ATOM 700 O O . PRO A 1 91 ? 9.777 -11.992 -25.989 1.00 98.25 91 PRO A O 1
ATOM 703 N N . GLY A 1 92 ? 9.956 -11.127 -28.069 1.00 96.81 92 GLY A N 1
ATOM 704 C CA . GLY A 1 92 ? 8.597 -11.445 -28.507 1.00 96.81 92 GLY A CA 1
ATOM 705 C C . GLY A 1 92 ? 7.501 -10.551 -27.921 1.00 96.81 92 GLY A C 1
ATOM 706 O O . GLY A 1 92 ? 6.325 -10.809 -28.172 1.00 96.81 92 GLY A O 1
ATOM 707 N N . VAL A 1 93 ? 7.833 -9.496 -27.169 1.00 97.62 93 VAL A N 1
ATOM 708 C CA . VAL A 1 93 ? 6.831 -8.582 -26.594 1.00 97.62 93 VAL A CA 1
ATOM 709 C C . VAL A 1 93 ? 6.967 -7.163 -27.130 1.00 97.62 93 VAL A C 1
ATOM 711 O O . VAL A 1 93 ? 8.053 -6.651 -27.395 1.00 97.62 93 VAL A O 1
ATOM 714 N N . ARG A 1 94 ? 5.826 -6.489 -27.263 1.00 98.38 94 ARG A N 1
ATOM 715 C CA . ARG A 1 94 ? 5.764 -5.082 -27.655 1.00 98.38 94 ARG A CA 1
ATOM 716 C C . ARG A 1 94 ? 5.552 -4.206 -26.427 1.00 98.38 94 ARG A C 1
ATOM 718 O O . ARG A 1 94 ? 4.634 -4.445 -25.639 1.00 98.38 94 ARG A O 1
ATOM 725 N N . ALA A 1 95 ? 6.376 -3.174 -26.290 1.00 98.44 95 ALA A N 1
ATOM 726 C CA . ALA A 1 95 ? 6.242 -2.184 -25.236 1.00 98.44 95 ALA A CA 1
ATOM 727 C C . ALA A 1 95 ? 5.098 -1.213 -25.553 1.00 98.44 95 ALA A C 1
ATOM 729 O O . ALA A 1 95 ? 5.023 -0.633 -26.638 1.00 98.44 95 ALA A O 1
ATOM 730 N N . ALA A 1 96 ? 4.209 -1.023 -24.585 1.00 98.56 96 ALA A N 1
ATOM 731 C CA . ALA A 1 96 ? 3.242 0.065 -24.563 1.00 98.56 96 ALA A CA 1
ATOM 732 C C . ALA A 1 96 ? 3.835 1.310 -23.892 1.00 98.56 96 ALA A C 1
ATOM 734 O O . ALA A 1 96 ? 3.568 2.431 -24.321 1.00 98.56 96 ALA A O 1
ATOM 735 N N . ARG A 1 97 ? 4.605 1.111 -22.814 1.00 98.62 97 ARG A N 1
ATOM 736 C CA . ARG A 1 97 ? 5.176 2.175 -21.977 1.00 98.62 97 ARG A CA 1
ATOM 737 C C . ARG A 1 97 ? 6.519 1.731 -21.411 1.00 98.62 97 ARG A C 1
ATOM 739 O O . ARG A 1 97 ? 6.708 0.546 -21.135 1.00 98.62 97 ARG A O 1
ATOM 746 N N . VAL A 1 98 ? 7.394 2.696 -21.158 1.00 98.81 98 VAL A N 1
ATOM 747 C CA . VAL A 1 98 ? 8.566 2.528 -20.297 1.00 98.81 98 VAL A CA 1
ATOM 748 C C . VAL A 1 98 ? 8.469 3.551 -19.175 1.00 98.81 98 VAL A C 1
ATOM 750 O O . VAL A 1 98 ? 8.122 4.706 -19.413 1.00 98.81 98 VAL A O 1
ATOM 753 N N . ILE A 1 99 ? 8.716 3.107 -17.949 1.00 98.81 99 ILE A N 1
ATOM 754 C CA . ILE A 1 99 ? 8.523 3.870 -16.721 1.00 98.81 99 ILE A CA 1
ATOM 755 C C . ILE A 1 99 ? 9.805 3.780 -15.892 1.00 98.81 99 ILE A C 1
ATOM 757 O O . ILE A 1 99 ? 10.302 2.684 -15.634 1.00 98.81 99 ILE A O 1
ATOM 761 N N . VAL A 1 100 ? 10.310 4.925 -15.436 1.00 98.50 100 VAL A N 1
ATOM 762 C CA . VAL A 1 100 ? 11.388 5.024 -14.440 1.00 98.50 100 VAL A CA 1
ATOM 763 C C . VAL A 1 100 ? 10.796 5.632 -13.174 1.00 98.50 100 VAL A C 1
ATOM 765 O O . VAL A 1 100 ? 10.151 6.679 -13.230 1.00 98.50 100 VAL A O 1
ATOM 768 N N . GLY A 1 101 ? 10.939 4.943 -12.046 1.00 97.06 101 GLY A N 1
ATOM 769 C CA . GLY A 1 101 ? 10.175 5.200 -10.832 1.00 97.06 101 GLY A CA 1
ATOM 770 C C . GLY A 1 101 ? 8.678 5.115 -11.119 1.00 97.06 101 GLY A C 1
ATOM 771 O O . GLY A 1 101 ? 8.128 4.030 -11.317 1.00 97.06 101 GLY A O 1
ATOM 772 N N . LYS A 1 102 ? 8.015 6.271 -11.192 1.00 96.62 102 LYS A N 1
ATOM 773 C CA . LYS A 1 102 ? 6.602 6.415 -11.570 1.00 96.62 102 LYS A CA 1
ATOM 774 C C . LYS A 1 102 ? 6.417 7.312 -12.797 1.00 96.62 102 LYS A C 1
ATOM 776 O O . LYS A 1 102 ? 5.286 7.680 -13.105 1.00 96.62 102 LYS A O 1
ATOM 781 N N . THR A 1 103 ? 7.495 7.688 -13.479 1.00 98.00 103 THR A N 1
ATOM 782 C CA . THR A 1 103 ? 7.503 8.598 -14.629 1.00 98.00 103 THR A CA 1
ATOM 783 C C . THR A 1 103 ? 7.574 7.830 -15.939 1.00 98.00 103 THR A C 1
ATOM 785 O O . THR A 1 103 ? 8.527 7.092 -16.166 1.00 98.00 103 THR A O 1
ATOM 788 N N . ASP A 1 104 ? 6.597 8.041 -16.821 1.00 98.38 104 ASP A N 1
ATOM 789 C CA . ASP A 1 104 ? 6.696 7.616 -18.217 1.00 98.38 104 ASP A CA 1
ATOM 790 C C . ASP A 1 104 ? 7.846 8.322 -18.923 1.00 98.38 104 ASP A C 1
ATOM 792 O O . ASP A 1 104 ? 7.962 9.551 -18.871 1.00 98.38 104 ASP A O 1
ATOM 796 N N . VAL A 1 105 ? 8.655 7.546 -19.633 1.00 98.56 105 VAL A N 1
ATOM 797 C CA . VAL A 1 105 ? 9.749 8.056 -20.452 1.00 98.56 105 VAL A CA 1
ATOM 798 C C . VAL A 1 105 ? 9.526 7.697 -21.921 1.00 98.56 105 VAL A C 1
ATOM 800 O O . VAL A 1 105 ? 9.008 6.617 -22.229 1.00 98.56 105 VAL A O 1
ATOM 803 N N . PRO A 1 106 ? 9.901 8.586 -22.857 1.00 98.56 106 PRO A N 1
ATOM 804 C CA . PRO A 1 106 ? 9.938 8.241 -24.269 1.00 98.56 106 PRO A CA 1
ATOM 805 C C . PRO A 1 106 ? 10.882 7.064 -24.515 1.00 98.56 106 PRO A C 1
ATOM 807 O O . PRO A 1 106 ? 11.938 6.960 -23.889 1.00 98.56 106 PRO A O 1
ATOM 810 N N . PHE A 1 107 ? 10.518 6.210 -25.466 1.00 98.75 107 PHE A N 1
ATOM 811 C CA . PHE A 1 107 ? 11.335 5.076 -25.869 1.00 98.75 107 PHE A CA 1
ATOM 812 C C . PHE A 1 107 ? 11.218 4.827 -27.372 1.00 98.75 107 PHE A C 1
ATOM 814 O O . PHE A 1 107 ? 10.247 5.232 -28.019 1.00 98.75 107 PHE A O 1
ATOM 821 N N . THR A 1 108 ? 12.198 4.120 -27.917 1.00 98.56 108 THR A N 1
ATOM 822 C CA . THR A 1 108 ? 12.126 3.493 -29.238 1.00 98.56 108 THR A CA 1
ATOM 823 C C . THR A 1 108 ? 12.180 1.980 -29.072 1.00 98.56 108 THR A C 1
ATOM 825 O O . THR A 1 108 ? 12.799 1.475 -28.139 1.00 98.56 108 THR A O 1
ATOM 828 N N . GLN A 1 109 ? 11.507 1.247 -29.958 1.00 98.69 109 GLN A N 1
ATOM 829 C CA . GLN A 1 109 ? 11.586 -0.211 -30.003 1.00 98.69 109 GLN A CA 1
ATOM 830 C C . GLN A 1 109 ? 12.000 -0.660 -31.406 1.00 98.69 109 GLN A C 1
ATOM 832 O O . GLN A 1 109 ? 11.329 -0.312 -32.378 1.00 98.69 109 GLN A O 1
ATOM 837 N N . ASP A 1 110 ? 13.075 -1.442 -31.492 1.00 98.19 110 ASP A N 1
ATOM 838 C CA . ASP A 1 110 ? 13.523 -2.141 -32.699 1.00 98.19 110 ASP A CA 1
ATOM 839 C C . ASP A 1 110 ? 13.629 -3.642 -32.402 1.00 98.19 110 ASP A C 1
ATOM 841 O O . ASP A 1 110 ? 14.499 -4.091 -31.649 1.00 98.19 110 ASP A O 1
ATOM 845 N N . GLY A 1 111 ? 12.680 -4.415 -32.935 1.00 97.56 111 GLY A N 1
ATOM 846 C CA . GLY A 1 111 ? 12.495 -5.817 -32.562 1.00 97.56 111 GLY A CA 1
ATOM 847 C C . GLY A 1 111 ? 12.342 -5.980 -31.046 1.00 97.56 111 GLY A C 1
ATOM 848 O O . GLY A 1 111 ? 11.468 -5.369 -30.429 1.00 97.56 111 GLY A O 1
ATOM 849 N N . ASP A 1 112 ? 13.225 -6.778 -30.448 1.00 98.12 112 ASP A N 1
ATOM 850 C CA . ASP A 1 112 ? 13.229 -7.078 -29.011 1.00 98.12 112 ASP A CA 1
ATOM 851 C C . ASP A 1 112 ? 13.945 -6.014 -28.160 1.00 98.12 112 ASP A C 1
ATOM 853 O O . ASP A 1 112 ? 13.993 -6.137 -26.935 1.00 98.12 112 ASP A O 1
ATOM 857 N N . ARG A 1 113 ? 14.546 -4.990 -28.781 1.00 98.62 113 ARG A N 1
ATOM 858 C CA . ARG A 1 113 ? 15.326 -3.956 -28.087 1.00 98.62 113 ARG A CA 1
ATOM 859 C C . ARG A 1 113 ? 14.472 -2.717 -27.866 1.00 98.62 113 ARG A C 1
ATOM 861 O O . ARG A 1 113 ? 14.015 -2.107 -28.829 1.00 98.62 113 ARG A O 1
ATOM 868 N N . VAL A 1 114 ? 14.299 -2.318 -26.610 1.00 98.75 114 VAL A N 1
ATOM 869 C CA . VAL A 1 114 ? 13.570 -1.106 -26.216 1.00 98.75 114 VAL A CA 1
ATOM 870 C C . VAL A 1 114 ? 14.531 -0.143 -25.530 1.00 98.75 114 VAL A C 1
ATOM 872 O O . VAL A 1 114 ? 14.985 -0.407 -24.420 1.00 98.75 114 VAL A O 1
ATOM 875 N N . GLN A 1 115 ? 14.846 0.966 -26.192 1.00 98.69 115 GLN A N 1
ATOM 876 C CA . GLN A 1 115 ? 15.843 1.948 -25.766 1.00 98.69 115 GLN A CA 1
ATOM 877 C C . GLN A 1 115 ? 15.172 3.201 -25.201 1.00 98.69 115 GLN A C 1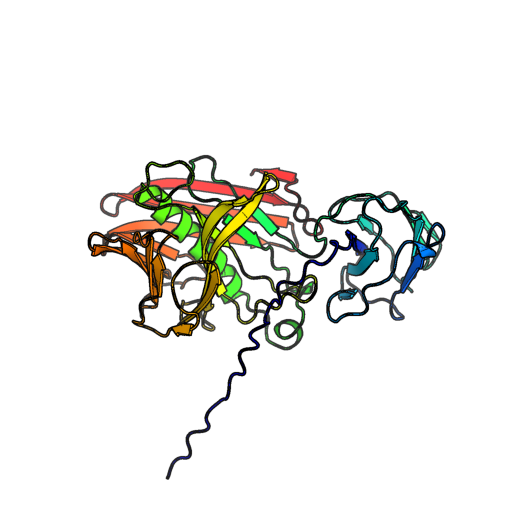
ATOM 879 O O . GLN A 1 115 ? 14.204 3.705 -25.775 1.00 98.69 115 GLN A O 1
ATOM 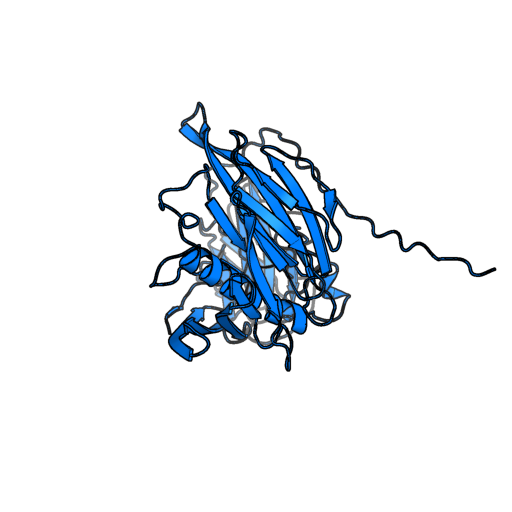884 N N . PHE A 1 116 ? 15.676 3.697 -24.073 1.00 98.69 116 PHE A N 1
ATOM 885 C CA . PHE A 1 116 ? 15.107 4.833 -23.348 1.00 98.69 116 PHE A CA 1
ATOM 886 C C . PHE A 1 116 ? 16.151 5.521 -22.463 1.00 98.69 116 PHE A C 1
ATOM 888 O O . PHE A 1 116 ? 17.169 4.941 -22.091 1.00 98.69 116 PHE A O 1
ATOM 895 N N . GLN A 1 117 ? 15.870 6.766 -22.090 1.00 98.19 117 GLN A N 1
ATOM 896 C CA . GLN A 1 117 ? 16.718 7.551 -21.197 1.00 98.19 117 GLN A CA 1
ATOM 897 C C . GLN A 1 117 ? 16.233 7.413 -19.748 1.00 98.19 117 GLN A C 1
ATOM 899 O O . GLN A 1 117 ? 15.044 7.604 -19.475 1.00 98.19 117 GLN A O 1
ATOM 904 N N . LEU A 1 118 ? 17.143 7.122 -18.810 1.00 97.75 118 LEU A N 1
ATOM 905 C CA . LEU A 1 118 ? 16.828 7.191 -17.382 1.00 97.75 118 LEU A CA 1
ATOM 906 C C . LEU A 1 118 ? 16.499 8.631 -16.968 1.00 97.75 118 LEU A C 1
ATOM 908 O O . LEU A 1 118 ? 17.085 9.586 -17.480 1.00 97.75 118 LEU A O 1
ATOM 912 N N . VAL A 1 119 ? 15.600 8.775 -15.995 1.00 97.31 119 VAL A N 1
ATOM 913 C CA . VAL A 1 119 ? 15.278 10.044 -15.324 1.00 97.31 119 VAL A CA 1
ATOM 914 C C . VAL A 1 119 ? 15.472 9.897 -13.816 1.00 97.31 119 VAL A C 1
ATOM 916 O O . VAL A 1 119 ? 15.376 8.788 -13.292 1.00 97.31 119 VAL A O 1
ATOM 919 N N . ASP A 1 120 ? 15.724 11.003 -13.112 1.00 95.25 120 ASP A N 1
ATOM 920 C CA . ASP A 1 120 ? 15.907 11.006 -11.651 1.00 95.25 120 ASP A CA 1
ATOM 921 C C . ASP A 1 120 ? 14.559 10.928 -10.906 1.00 95.25 120 ASP A C 1
ATOM 923 O O . ASP A 1 120 ? 14.165 11.823 -10.159 1.00 95.25 120 ASP A O 1
ATOM 927 N N . ASP A 1 121 ? 13.805 9.856 -11.158 1.00 96.38 121 ASP A N 1
ATOM 928 C CA . ASP A 1 121 ? 12.607 9.495 -10.402 1.00 96.38 121 ASP A CA 1
ATOM 929 C C . ASP A 1 121 ? 12.919 8.296 -9.500 1.00 96.38 121 ASP A C 1
ATOM 931 O O . ASP A 1 121 ? 12.850 7.135 -9.904 1.00 96.38 121 ASP A O 1
ATOM 935 N N . ARG A 1 122 ? 13.248 8.598 -8.242 1.00 93.94 122 ARG A N 1
ATOM 936 C CA . ARG A 1 122 ? 13.635 7.617 -7.214 1.00 93.94 122 ARG A CA 1
ATOM 937 C C . ARG A 1 122 ? 12.443 6.948 -6.524 1.00 93.94 122 ARG A C 1
ATOM 939 O O . ARG A 1 122 ? 12.610 6.284 -5.497 1.00 93.94 122 ARG A O 1
ATOM 946 N N . SER A 1 123 ? 11.222 7.154 -7.020 1.00 94.38 123 SER A N 1
ATOM 947 C CA . SER A 1 123 ? 10.047 6.492 -6.455 1.00 94.38 123 SER A CA 1
ATOM 948 C C . SER A 1 123 ? 10.079 4.981 -6.708 1.00 94.38 123 SER A C 1
ATOM 950 O O . SER A 1 123 ? 10.652 4.496 -7.679 1.00 94.38 123 SER A O 1
ATOM 952 N N . ARG A 1 124 ? 9.458 4.212 -5.808 1.00 93.06 124 ARG A N 1
ATOM 953 C CA . ARG A 1 124 ? 9.366 2.751 -5.935 1.00 93.06 124 ARG A CA 1
ATOM 954 C C . ARG A 1 124 ? 8.322 2.400 -6.997 1.00 93.06 124 ARG A C 1
ATOM 956 O O . ARG A 1 124 ? 7.125 2.562 -6.756 1.00 93.06 124 ARG A O 1
ATOM 963 N N . GLY A 1 125 ? 8.770 1.920 -8.153 1.00 91.69 125 GLY A N 1
ATOM 964 C CA . GLY A 1 125 ? 7.927 1.690 -9.334 1.00 91.69 125 GLY A CA 1
ATOM 965 C C . GLY A 1 125 ? 7.013 0.466 -9.259 1.00 91.69 125 GLY A C 1
ATOM 966 O O . GLY A 1 125 ? 6.084 0.354 -10.061 1.00 91.69 125 GLY A O 1
ATOM 967 N N . GLN A 1 126 ? 7.240 -0.434 -8.298 1.00 91.06 126 GLN A N 1
ATOM 968 C CA . GLN A 1 126 ? 6.360 -1.576 -8.009 1.00 91.06 126 GLN A CA 1
ATOM 969 C C . GLN A 1 126 ? 5.378 -1.314 -6.855 1.00 91.06 126 GLN A C 1
ATOM 971 O O . GLN A 1 126 ? 4.337 -1.962 -6.774 1.00 91.06 126 GLN A O 1
ATOM 976 N N . LEU A 1 127 ? 5.620 -0.279 -6.039 1.00 94.19 127 LEU A N 1
ATOM 977 C CA . LEU A 1 127 ? 4.732 0.082 -4.935 1.00 94.19 127 LEU A CA 1
ATOM 978 C C . LEU A 1 127 ? 3.541 0.909 -5.443 1.00 94.19 127 LEU A C 1
ATOM 980 O O . LEU A 1 127 ? 3.616 2.136 -5.626 1.00 94.19 127 LEU A O 1
ATOM 984 N N . MET A 1 128 ? 2.408 0.238 -5.644 1.00 96.12 128 MET A N 1
ATOM 985 C CA . MET A 1 128 ? 1.160 0.830 -6.143 1.00 96.12 128 MET A CA 1
ATOM 986 C C . MET A 1 128 ? 0.363 1.544 -5.042 1.00 96.12 128 MET A C 1
ATOM 988 O O . MET A 1 128 ? -0.829 1.317 -4.861 1.00 96.12 128 MET A O 1
ATOM 992 N N . GLN A 1 129 ? 1.038 2.410 -4.287 1.00 96.19 129 GLN A N 1
ATOM 993 C CA . GLN A 1 129 ? 0.448 3.146 -3.175 1.00 96.19 129 GLN A CA 1
ATOM 994 C C . GLN A 1 129 ? -0.085 4.521 -3.602 1.00 96.19 129 GLN A C 1
ATOM 996 O O . GLN A 1 129 ? 0.643 5.301 -4.227 1.00 96.19 129 GLN A O 1
ATOM 1001 N N . VAL A 1 130 ? -1.299 4.849 -3.153 1.00 96.81 130 VAL A N 1
ATOM 1002 C CA . VAL A 1 130 ? -1.885 6.196 -3.145 1.00 96.81 130 VAL A CA 1
ATOM 1003 C C . VAL A 1 130 ? -2.118 6.629 -1.699 1.00 96.81 130 VAL A C 1
ATOM 1005 O O . VAL A 1 130 ? -2.693 5.898 -0.895 1.00 96.81 130 VAL A O 1
ATOM 1008 N N . VAL A 1 131 ? -1.675 7.841 -1.352 1.00 95.44 131 VAL A N 1
ATOM 1009 C CA . VAL A 1 131 ? -1.999 8.446 -0.052 1.00 95.44 131 VAL A CA 1
ATOM 1010 C C . VAL A 1 131 ? -3.319 9.192 -0.186 1.00 95.44 131 VAL A C 1
ATOM 1012 O O . VAL A 1 131 ? -3.363 10.309 -0.704 1.00 95.44 131 VAL A O 1
ATOM 1015 N N . TYR A 1 132 ? -4.396 8.573 0.279 1.00 92.56 132 TYR A N 1
ATOM 1016 C CA . TYR A 1 132 ? -5.702 9.203 0.360 1.00 92.56 132 TYR A CA 1
ATOM 1017 C C . TYR A 1 132 ? -5.735 10.206 1.514 1.00 92.56 132 TYR A C 1
ATOM 1019 O O . TYR A 1 132 ? -5.361 9.902 2.649 1.00 92.56 132 TYR A O 1
ATOM 1027 N N . ARG A 1 133 ? -6.207 11.415 1.212 1.00 90.69 133 ARG A N 1
ATOM 1028 C CA . ARG A 1 133 ? -6.475 12.472 2.186 1.00 90.69 133 ARG A CA 1
ATOM 1029 C C . ARG A 1 133 ? -7.926 12.880 2.023 1.00 90.69 133 ARG A C 1
ATOM 1031 O O . ARG A 1 133 ? -8.290 13.430 0.985 1.00 90.69 133 ARG A O 1
ATOM 1038 N N . ALA A 1 134 ? -8.743 12.588 3.028 1.00 86.44 134 ALA A N 1
ATOM 1039 C CA . ALA A 1 134 ? -10.151 12.934 2.977 1.00 86.44 134 ALA A CA 1
ATOM 1040 C C . ALA A 1 134 ? -10.327 14.461 2.926 1.00 86.44 134 ALA A C 1
ATOM 1042 O O . ALA A 1 134 ? -9.740 15.162 3.756 1.00 86.44 134 ALA A O 1
ATOM 1043 N N . PRO A 1 135 ? -11.165 14.995 2.016 1.00 84.69 135 PRO A N 1
ATOM 1044 C CA . PRO A 1 135 ? -11.459 16.430 1.959 1.00 84.69 135 PRO A CA 1
ATOM 1045 C C . PRO A 1 135 ? -11.999 17.001 3.278 1.00 84.69 135 PRO A C 1
ATOM 1047 O O . PRO A 1 135 ? -11.814 18.176 3.571 1.00 84.69 135 PRO A O 1
ATOM 1050 N N . ARG A 1 136 ? -12.642 16.152 4.089 1.00 83.88 136 ARG A N 1
ATOM 1051 C CA . ARG A 1 136 ? -13.238 16.485 5.391 1.00 83.88 136 ARG A CA 1
ATOM 1052 C C . ARG A 1 136 ? -12.293 16.332 6.593 1.00 83.88 136 ARG A C 1
ATOM 1054 O O . ARG A 1 136 ? -12.752 16.365 7.732 1.00 83.88 136 ARG A O 1
ATOM 1061 N N . GLY A 1 137 ? -10.994 16.159 6.355 1.00 85.56 137 GLY A N 1
ATOM 1062 C CA . GLY A 1 137 ? -9.997 15.966 7.410 1.00 85.56 137 GLY A CA 1
ATOM 1063 C C . GLY A 1 137 ? -9.953 14.538 7.968 1.00 85.56 137 GLY A C 1
ATOM 1064 O O . GLY A 1 137 ? -10.620 13.637 7.465 1.00 85.56 137 GLY A O 1
ATOM 1065 N N . GLY A 1 138 ? -9.126 14.330 8.995 1.00 87.81 138 GLY A N 1
ATOM 1066 C CA . GLY A 1 138 ? -8.798 13.015 9.557 1.00 87.81 138 GLY A CA 1
ATOM 1067 C C . GLY A 1 138 ? -7.448 12.467 9.072 1.00 87.81 138 GLY A C 1
ATOM 1068 O O . GLY A 1 138 ? -6.702 13.131 8.348 1.00 87.81 138 GLY A O 1
ATOM 1069 N N . HIS A 1 139 ? -7.114 11.244 9.488 1.00 91.06 139 HIS A N 1
ATOM 1070 C CA . HIS A 1 139 ? -5.816 10.633 9.177 1.00 91.06 139 HIS A CA 1
ATOM 1071 C C . HIS A 1 139 ? -5.664 10.297 7.689 1.00 91.06 139 HIS A C 1
ATOM 1073 O O . HIS A 1 139 ? -6.601 9.754 7.100 1.00 91.06 139 HIS A O 1
ATOM 1079 N N . PRO A 1 140 ? -4.496 10.545 7.071 1.00 93.44 140 PRO A N 1
ATOM 1080 C CA . PRO A 1 140 ? -4.225 10.015 5.743 1.00 93.44 140 PRO A CA 1
ATOM 1081 C C . PRO A 1 140 ? -4.240 8.482 5.768 1.00 93.44 140 PRO A C 1
ATOM 1083 O O . PRO A 1 140 ? -3.789 7.865 6.735 1.00 93.44 140 PRO A O 1
ATOM 1086 N N . ILE A 1 141 ? -4.720 7.882 4.680 1.00 96.94 141 ILE A N 1
ATOM 1087 C CA . ILE A 1 141 ? -4.693 6.432 4.480 1.00 96.94 141 ILE A CA 1
ATOM 1088 C C . ILE A 1 141 ? -3.749 6.116 3.328 1.00 96.94 141 ILE A C 1
ATOM 1090 O O . ILE A 1 141 ? -3.889 6.648 2.228 1.00 96.94 141 ILE A O 1
ATOM 1094 N N . HIS A 1 142 ? -2.788 5.239 3.573 1.00 97.44 142 HIS A N 1
ATOM 1095 C CA . HIS A 1 142 ? -1.885 4.714 2.562 1.00 97.44 142 HIS A CA 1
ATOM 1096 C C . HIS A 1 142 ? -2.521 3.471 1.939 1.00 97.44 142 HIS A C 1
ATOM 1098 O O . HIS A 1 142 ? -2.312 2.358 2.414 1.00 97.44 142 HIS A O 1
ATOM 1104 N N . PHE A 1 143 ? -3.324 3.666 0.895 1.00 98.06 143 PHE A N 1
ATOM 1105 C CA . PHE A 1 143 ? -3.933 2.564 0.160 1.00 98.06 143 PHE A CA 1
ATOM 1106 C C . PHE A 1 143 ? -2.936 1.965 -0.819 1.00 98.06 143 PHE A C 1
ATOM 1108 O O . PHE A 1 143 ? -2.344 2.692 -1.614 1.00 98.06 143 PHE A O 1
ATOM 1115 N N . ILE A 1 144 ? -2.794 0.641 -0.797 1.00 97.88 144 ILE A N 1
ATOM 1116 C CA . ILE A 1 144 ? -1.993 -0.104 -1.770 1.00 97.88 144 ILE A CA 1
ATOM 1117 C C . ILE A 1 144 ? -2.945 -0.827 -2.719 1.00 97.88 144 ILE A C 1
ATOM 1119 O O . ILE A 1 144 ? -3.824 -1.579 -2.302 1.00 97.88 144 ILE A O 1
ATOM 1123 N N . HIS A 1 145 ? -2.824 -0.550 -4.010 1.00 97.94 145 HIS A N 1
ATOM 1124 C CA . HIS A 1 145 ? -3.713 -1.080 -5.038 1.00 97.94 145 HIS A CA 1
ATOM 1125 C C . HIS A 1 145 ? -3.195 -2.419 -5.557 1.00 97.94 145 HIS A C 1
ATOM 1127 O O . HIS A 1 145 ? -2.427 -2.506 -6.520 1.00 97.94 145 HIS A O 1
ATOM 1133 N N . ASN A 1 146 ? -3.600 -3.474 -4.858 1.00 97.38 146 ASN A N 1
ATOM 1134 C CA . ASN A 1 146 ? -3.121 -4.833 -5.058 1.00 97.38 146 ASN A CA 1
ATOM 1135 C C . ASN A 1 146 ? -3.793 -5.495 -6.267 1.00 97.38 146 ASN A C 1
ATOM 1137 O O . ASN A 1 146 ? -4.854 -6.101 -6.141 1.00 97.38 146 ASN A O 1
ATOM 1141 N N . TRP A 1 147 ? -3.160 -5.424 -7.439 1.00 96.81 147 TRP A N 1
ATOM 1142 C CA . TRP A 1 147 ? -3.575 -6.197 -8.614 1.00 96.81 147 TRP A CA 1
ATOM 1143 C C . TRP A 1 147 ? -3.013 -7.621 -8.543 1.00 96.81 147 TRP A C 1
ATOM 1145 O O . TRP A 1 147 ? -1.802 -7.794 -8.447 1.00 96.81 147 TRP A O 1
ATOM 1155 N N . GLU A 1 148 ? -3.879 -8.632 -8.657 1.00 96.50 148 GLU A N 1
ATOM 1156 C CA . GLU A 1 148 ? -3.521 -10.059 -8.675 1.00 96.50 148 GLU A CA 1
ATOM 1157 C C . GLU A 1 148 ? -2.311 -10.416 -9.561 1.00 96.50 148 GLU A C 1
ATOM 1159 O O . GLU A 1 148 ? -1.515 -11.273 -9.187 1.00 96.50 148 GLU A O 1
ATOM 1164 N N . MET A 1 149 ? -2.123 -9.754 -10.707 1.00 95.38 149 MET A N 1
ATOM 1165 C CA . MET A 1 149 ? -0.997 -10.055 -11.603 1.00 95.38 149 MET A CA 1
ATOM 1166 C C . MET A 1 149 ? 0.382 -9.710 -11.011 1.00 95.38 149 MET A C 1
ATOM 1168 O O . MET A 1 149 ? 1.391 -10.205 -11.499 1.00 95.38 149 MET A O 1
ATOM 1172 N N . ARG A 1 150 ? 0.441 -8.902 -9.941 1.00 95.62 150 ARG A N 1
ATOM 1173 C CA . ARG A 1 150 ? 1.689 -8.538 -9.248 1.00 95.62 150 ARG A CA 1
ATOM 1174 C C . ARG A 1 150 ? 2.010 -9.423 -8.052 1.00 95.62 150 ARG A C 1
ATOM 1176 O O . ARG A 1 150 ? 2.956 -9.119 -7.342 1.00 95.62 150 ARG A O 1
ATOM 1183 N N . ARG A 1 151 ? 1.238 -10.480 -7.784 1.00 95.31 151 ARG A N 1
ATOM 1184 C CA . ARG A 1 151 ? 1.508 -11.377 -6.651 1.00 95.31 151 ARG A CA 1
ATOM 1185 C C . ARG A 1 151 ? 2.944 -11.896 -6.696 1.00 95.31 151 ARG A C 1
ATOM 1187 O O . ARG A 1 151 ? 3.374 -12.457 -7.698 1.00 95.31 151 ARG A O 1
ATOM 1194 N N . ALA A 1 152 ? 3.654 -11.741 -5.586 1.00 94.25 152 ALA A N 1
ATOM 1195 C CA . ALA A 1 152 ? 5.028 -12.189 -5.429 1.00 94.25 152 ALA A CA 1
ATOM 1196 C C . ALA A 1 152 ? 5.232 -12.899 -4.083 1.00 94.25 152 ALA A C 1
ATOM 1198 O O . ALA A 1 152 ? 4.378 -12.869 -3.191 1.00 94.25 152 ALA A O 1
ATOM 1199 N N . GLY A 1 153 ? 6.375 -13.575 -3.947 1.00 93.38 153 GLY A N 1
ATOM 1200 C CA . GLY A 1 153 ? 6.679 -14.405 -2.782 1.00 93.38 153 GLY A CA 1
ATOM 1201 C C . GLY A 1 153 ? 5.570 -15.423 -2.520 1.00 93.38 153 GLY A C 1
ATOM 1202 O O . GLY A 1 153 ? 5.056 -16.044 -3.447 1.00 93.38 153 GLY A O 1
ATOM 1203 N N . ARG A 1 154 ? 5.141 -15.550 -1.260 1.00 93.75 154 ARG A N 1
ATOM 1204 C CA . ARG A 1 154 ? 4.078 -16.495 -0.885 1.00 93.75 154 ARG A CA 1
ATOM 1205 C C . ARG A 1 154 ? 2.736 -16.228 -1.573 1.00 93.75 154 ARG A C 1
ATOM 1207 O O . ARG A 1 154 ? 2.000 -17.174 -1.827 1.00 93.75 154 ARG A O 1
ATOM 1214 N N . TYR A 1 155 ? 2.425 -14.983 -1.943 1.00 95.81 155 TYR A N 1
ATOM 1215 C CA . TYR A 1 155 ? 1.188 -14.688 -2.675 1.00 95.81 155 TYR A CA 1
ATOM 1216 C C . TYR A 1 155 ? 1.174 -15.252 -4.100 1.00 95.81 155 TYR A C 1
ATOM 1218 O O . TYR A 1 155 ? 0.094 -15.416 -4.667 1.00 95.81 155 TYR A O 1
ATOM 1226 N N . ALA A 1 156 ? 2.340 -15.541 -4.688 1.00 94.69 156 ALA A N 1
ATOM 1227 C CA . ALA A 1 156 ? 2.419 -16.205 -5.988 1.00 94.69 156 ALA A CA 1
ATOM 1228 C C . ALA A 1 156 ? 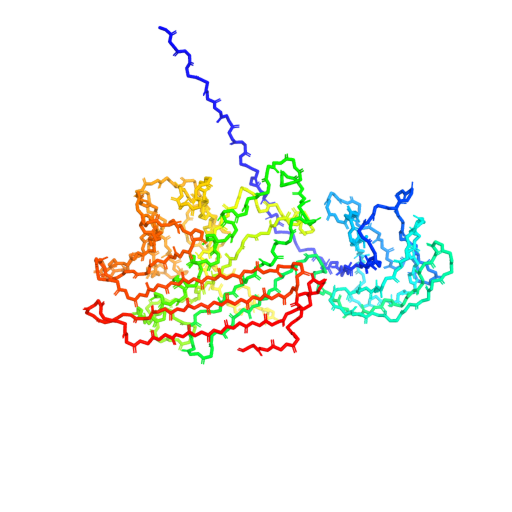2.054 -17.700 -5.903 1.00 94.69 156 ALA A C 1
ATOM 1230 O O . ALA A 1 156 ? 1.641 -18.286 -6.899 1.00 94.69 156 ALA A O 1
ATOM 1231 N N . GLU A 1 157 ? 2.189 -18.304 -4.719 1.00 94.19 157 GLU A N 1
ATOM 1232 C CA . GLU A 1 157 ? 1.941 -19.730 -4.474 1.00 94.19 157 GLU A CA 1
ATOM 1233 C C . GLU A 1 157 ? 0.541 -19.986 -3.896 1.00 94.19 157 GLU A C 1
ATOM 1235 O O . GLU A 1 157 ? -0.121 -20.960 -4.258 1.00 94.19 157 GLU A O 1
ATOM 1240 N N . ASP A 1 158 ? 0.079 -19.099 -3.014 1.00 94.31 158 ASP A N 1
ATOM 1241 C CA . ASP A 1 158 ? -1.215 -19.207 -2.346 1.00 94.31 158 ASP A CA 1
ATOM 1242 C C . ASP A 1 158 ? -2.365 -18.641 -3.211 1.00 94.31 158 ASP A C 1
ATOM 1244 O O . ASP A 1 158 ? -2.139 -17.851 -4.136 1.00 94.31 158 ASP A O 1
ATOM 1248 N N . PRO A 1 159 ? -3.636 -18.994 -2.926 1.00 95.06 159 PRO A N 1
ATOM 1249 C CA . PRO A 1 159 ? -4.785 -18.333 -3.540 1.00 95.06 159 PRO A CA 1
ATOM 1250 C C . PRO A 1 159 ? -4.751 -16.811 -3.340 1.00 95.06 159 PRO A C 1
ATOM 1252 O O . PRO A 1 159 ? -4.380 -16.328 -2.270 1.00 95.06 159 PRO A O 1
ATOM 1255 N N . TYR A 1 160 ? -5.178 -16.048 -4.352 1.00 96.38 160 TYR A N 1
ATOM 1256 C CA . TYR A 1 160 ? -5.246 -14.589 -4.244 1.00 96.38 160 TYR A CA 1
ATOM 1257 C C . TYR A 1 160 ? -6.218 -14.180 -3.120 1.00 96.38 160 TYR A C 1
ATOM 1259 O O . TYR A 1 160 ? -7.393 -14.560 -3.173 1.00 96.38 160 TYR A O 1
ATOM 1267 N N . PRO A 1 161 ? -5.774 -13.401 -2.112 1.00 97.50 161 PRO A N 1
ATOM 1268 C CA . PRO A 1 161 ? -6.583 -13.076 -0.936 1.00 97.50 161 PRO A CA 1
ATOM 1269 C C . PRO A 1 161 ? -7.589 -11.942 -1.202 1.00 97.50 161 PRO A C 1
ATOM 1271 O O . PRO A 1 161 ? -7.593 -10.914 -0.525 1.00 97.50 161 PRO A O 1
ATOM 1274 N N . ALA A 1 162 ? -8.449 -12.097 -2.211 1.00 97.75 162 ALA A N 1
ATOM 1275 C CA . ALA A 1 162 ? -9.381 -11.052 -2.642 1.00 97.75 162 ALA A CA 1
ATOM 1276 C C . ALA A 1 162 ? -10.325 -10.582 -1.516 1.00 97.75 162 ALA A C 1
ATOM 1278 O O . ALA A 1 162 ? -10.605 -9.389 -1.401 1.00 97.75 162 ALA A O 1
ATOM 1279 N N . VAL A 1 163 ? -10.785 -11.507 -0.664 1.00 98.38 163 VAL A N 1
ATOM 1280 C CA . VAL A 1 163 ? -11.684 -11.210 0.466 1.00 98.38 163 VAL A CA 1
ATOM 1281 C C . VAL A 1 163 ? -10.980 -10.335 1.502 1.00 98.38 163 VAL A C 1
ATOM 1283 O O . VAL A 1 163 ? -11.525 -9.314 1.920 1.00 98.38 163 VAL A O 1
ATOM 1286 N N . GLN A 1 164 ? -9.752 -10.691 1.881 1.00 98.56 164 GLN A N 1
ATOM 1287 C CA . GLN A 1 164 ? -8.969 -9.938 2.857 1.00 98.56 164 GLN A CA 1
ATOM 1288 C C . GLN A 1 164 ? -8.575 -8.566 2.315 1.00 98.56 164 GLN A C 1
ATOM 1290 O O . GLN A 1 164 ? -8.713 -7.574 3.021 1.00 98.56 164 GLN A O 1
ATOM 1295 N N . LEU A 1 165 ? -8.148 -8.479 1.051 1.00 98.31 165 LEU A N 1
ATOM 1296 C CA . LEU A 1 165 ? -7.794 -7.202 0.425 1.00 98.31 165 LEU A CA 1
ATOM 1297 C C . LEU A 1 165 ? -8.987 -6.237 0.371 1.00 98.31 165 LEU A C 1
ATOM 1299 O O . LEU A 1 165 ? -8.822 -5.052 0.656 1.00 98.31 165 LEU A O 1
ATOM 1303 N N . ALA A 1 166 ? -10.194 -6.731 0.083 1.00 98.50 166 ALA A N 1
ATOM 1304 C CA . ALA A 1 166 ? -11.409 -5.921 0.169 1.00 98.50 166 ALA A CA 1
ATOM 1305 C C . ALA A 1 166 ? -11.710 -5.489 1.618 1.00 98.50 166 ALA A C 1
ATOM 1307 O O . ALA A 1 166 ? -12.000 -4.319 1.874 1.00 98.50 166 ALA A O 1
ATOM 1308 N N . ALA A 1 167 ? -11.580 -6.408 2.581 1.00 98.69 167 ALA A N 1
ATOM 1309 C CA . ALA A 1 167 ? -11.801 -6.118 3.995 1.00 98.69 167 ALA A CA 1
ATOM 1310 C C . ALA A 1 167 ? -10.831 -5.060 4.544 1.00 98.69 167 ALA A C 1
ATOM 1312 O O . ALA A 1 167 ? -11.260 -4.160 5.266 1.00 98.69 167 ALA A O 1
ATOM 1313 N N . ILE A 1 168 ? -9.550 -5.112 4.163 1.00 98.69 168 ILE A N 1
ATOM 1314 C CA . ILE A 1 168 ? -8.519 -4.137 4.554 1.00 98.69 168 ILE A CA 1
ATOM 1315 C C . ILE A 1 168 ? -8.965 -2.710 4.238 1.00 98.69 168 ILE A C 1
ATOM 1317 O O . ILE A 1 168 ? -8.941 -1.852 5.123 1.00 98.69 168 ILE A O 1
ATOM 1321 N N . LYS A 1 169 ? -9.429 -2.450 3.012 1.00 98.44 169 LYS A N 1
ATOM 1322 C CA . LYS A 1 169 ? -9.879 -1.108 2.610 1.00 98.44 169 LYS A CA 1
ATOM 1323 C C . LYS A 1 169 ? -11.017 -0.606 3.498 1.00 98.44 169 LYS A C 1
ATOM 1325 O O . LYS A 1 169 ? -10.986 0.543 3.943 1.00 98.44 169 LYS A O 1
ATOM 1330 N N . ASN A 1 170 ? -11.982 -1.477 3.791 1.00 98.81 170 ASN A N 1
ATOM 1331 C CA . ASN A 1 170 ? -13.136 -1.153 4.628 1.00 98.81 170 ASN A CA 1
ATOM 1332 C C . ASN A 1 170 ? -12.722 -0.870 6.075 1.00 98.81 170 ASN A C 1
ATOM 1334 O O . ASN A 1 170 ? -13.148 0.134 6.645 1.00 98.81 170 ASN A O 1
ATOM 1338 N N . TYR A 1 171 ? -11.838 -1.692 6.649 1.00 98.75 171 TYR A N 1
ATOM 1339 C CA . TYR A 1 171 ? -11.291 -1.460 7.986 1.00 98.75 171 TYR A CA 1
ATOM 1340 C C . TYR A 1 171 ? -10.539 -0.134 8.079 1.00 98.75 171 TYR A C 1
ATOM 1342 O O . TYR A 1 171 ? -10.754 0.611 9.031 1.00 98.75 171 TYR A O 1
ATOM 1350 N N . LEU A 1 172 ? -9.688 0.189 7.101 1.00 98.56 172 LEU A N 1
ATOM 1351 C CA . LEU A 1 172 ? -8.912 1.431 7.114 1.00 98.56 172 LEU A CA 1
ATOM 1352 C C . LEU A 1 172 ? -9.801 2.674 6.972 1.00 98.56 172 LEU A C 1
ATOM 1354 O O . LEU A 1 172 ? -9.561 3.668 7.656 1.00 98.56 172 LEU A O 1
ATOM 1358 N N . LEU A 1 173 ? -10.847 2.628 6.139 1.00 98.06 173 LEU A N 1
ATOM 1359 C CA . LEU A 1 173 ? -11.823 3.720 6.044 1.00 98.06 173 LEU A CA 1
ATOM 1360 C C . LEU A 1 173 ? -12.653 3.873 7.322 1.00 98.06 173 LEU A C 1
ATOM 1362 O O . LEU A 1 173 ? -12.866 4.998 7.773 1.00 98.06 173 LEU A O 1
ATOM 1366 N N . ALA A 1 174 ? -13.105 2.765 7.916 1.00 98.31 174 ALA A N 1
ATOM 1367 C CA . ALA A 1 174 ? -13.831 2.799 9.180 1.00 98.31 174 ALA A CA 1
ATOM 1368 C C . ALA A 1 174 ? -12.940 3.336 10.311 1.00 98.31 174 ALA A C 1
ATOM 1370 O O . ALA A 1 174 ? -13.381 4.195 11.068 1.00 98.31 174 ALA A O 1
ATOM 1371 N N . ALA A 1 175 ? -11.674 2.909 10.384 1.00 98.00 175 ALA A N 1
ATOM 1372 C CA . ALA A 1 175 ? -10.687 3.420 11.336 1.00 98.00 175 ALA A CA 1
ATOM 1373 C C . ALA A 1 175 ? -10.462 4.925 11.160 1.00 98.00 175 ALA A C 1
ATOM 1375 O O . ALA A 1 175 ? -10.525 5.676 12.129 1.00 98.00 175 ALA A O 1
ATOM 1376 N N . HIS A 1 176 ? -10.248 5.371 9.919 1.00 96.69 176 HIS A N 1
ATOM 1377 C CA . HIS A 1 176 ? -10.115 6.787 9.588 1.00 96.69 176 HIS A CA 1
ATOM 1378 C C . HIS A 1 176 ? -11.303 7.599 10.106 1.00 96.69 176 HIS A C 1
ATOM 1380 O O . HIS A 1 176 ? -11.104 8.632 10.747 1.00 96.69 176 HIS A O 1
ATOM 1386 N N . GLU A 1 177 ? -12.523 7.116 9.873 1.00 96.19 177 GLU A N 1
ATOM 1387 C CA . GLU A 1 177 ? -13.719 7.830 10.297 1.00 96.19 177 GLU A CA 1
ATOM 1388 C C . GLU A 1 177 ? -13.936 7.792 11.808 1.00 96.19 177 GLU A C 1
ATOM 1390 O O . GLU A 1 177 ? -14.272 8.815 12.403 1.00 96.19 177 GLU A O 1
ATOM 1395 N N . VAL A 1 178 ? -13.688 6.648 12.447 1.00 96.75 178 VAL A N 1
ATOM 1396 C CA . VAL A 1 178 ? -13.737 6.526 13.906 1.00 96.75 178 VAL A CA 1
ATOM 1397 C C . VAL A 1 178 ? -12.753 7.492 14.554 1.00 96.75 178 VAL A C 1
ATOM 1399 O O . VAL A 1 178 ? -13.152 8.215 15.457 1.00 96.75 178 VAL A O 1
ATOM 1402 N N . PHE A 1 179 ? -11.511 7.590 14.074 1.00 95.44 179 PHE A N 1
ATOM 1403 C CA . PHE A 1 179 ? -10.547 8.549 14.622 1.00 95.44 179 PHE A CA 1
ATOM 1404 C C . PHE A 1 179 ? -10.955 10.004 14.380 1.00 95.44 179 PHE A C 1
ATOM 1406 O O . PHE A 1 179 ? -10.788 10.833 15.272 1.00 95.44 179 PHE A O 1
ATOM 1413 N N . ARG A 1 180 ? -11.545 10.316 13.220 1.00 93.38 180 ARG A N 1
ATOM 1414 C CA . ARG A 1 180 ? -12.065 11.659 12.924 1.00 93.38 180 ARG A CA 1
ATOM 1415 C C . ARG A 1 180 ? -13.201 12.060 13.874 1.00 93.38 180 ARG A C 1
ATOM 1417 O O . ARG A 1 180 ? -13.262 13.211 14.291 1.00 93.38 180 ARG A O 1
ATOM 1424 N N . VAL A 1 181 ? -14.107 11.136 14.197 1.00 92.44 181 VAL A N 1
ATOM 1425 C CA . VAL A 1 181 ? -15.246 11.388 15.102 1.00 92.44 181 VAL A CA 1
ATOM 1426 C C . VAL A 1 181 ? -14.826 11.354 16.574 1.00 92.44 181 VAL A C 1
ATOM 1428 O O . VAL A 1 181 ? -15.358 12.121 17.372 1.00 92.44 181 VAL A O 1
ATOM 1431 N N . MET A 1 182 ? -13.870 10.493 16.934 1.00 92.38 182 MET A N 1
ATOM 1432 C CA . MET A 1 182 ? -13.309 10.387 18.286 1.00 92.38 182 MET A CA 1
ATOM 1433 C C . MET A 1 182 ? -12.684 11.708 18.755 1.00 92.38 182 MET A C 1
ATOM 1435 O O . MET A 1 182 ? -12.786 12.035 19.941 1.00 92.38 182 MET A O 1
ATOM 1439 N N . GLY A 1 183 ? -12.076 12.455 17.824 1.00 88.69 183 GLY A N 1
ATOM 1440 C CA . GLY A 1 183 ? -11.379 13.711 18.092 1.00 88.69 183 GLY A CA 1
ATOM 1441 C C . GLY A 1 183 ? -10.097 13.520 18.907 1.00 88.69 183 GLY A C 1
ATOM 1442 O O . GLY A 1 183 ? -9.898 12.495 19.560 1.00 88.69 183 GLY A O 1
ATOM 1443 N N . ASP A 1 184 ? -9.215 14.515 18.859 1.00 86.75 184 ASP A N 1
ATOM 1444 C CA . ASP A 1 184 ? -7.911 14.531 19.537 1.00 86.75 184 ASP A CA 1
ATOM 1445 C C . ASP A 1 184 ? -7.021 13.329 19.165 1.00 86.75 184 ASP A C 1
ATOM 1447 O O . ASP A 1 184 ? -6.200 12.860 19.956 1.00 86.75 184 ASP A O 1
ATOM 1451 N N . MET A 1 185 ? -7.182 12.827 17.938 1.00 86.38 185 MET A N 1
ATOM 1452 C CA . MET A 1 185 ? -6.351 11.765 17.355 1.00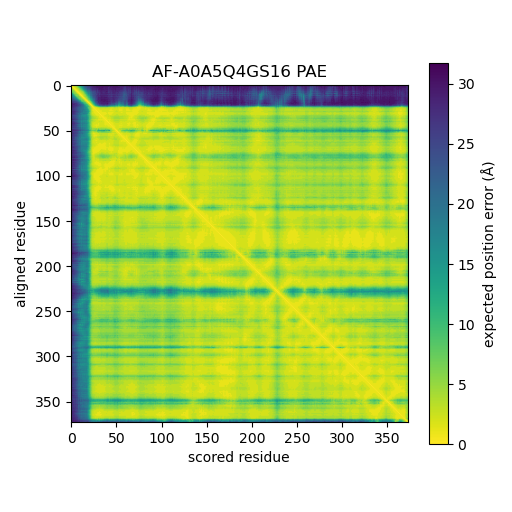 86.38 185 MET A CA 1
ATOM 1453 C C . MET A 1 185 ? -5.680 12.254 16.067 1.00 86.38 185 MET A C 1
ATOM 1455 O O . MET A 1 185 ? -4.540 11.871 15.778 1.00 86.38 185 MET A O 1
ATOM 1459 N N . GLY A 1 186 ? -6.349 13.150 15.333 1.00 80.94 186 GLY A N 1
ATOM 1460 C CA . GLY A 1 186 ? -5.970 13.604 14.002 1.00 80.94 186 GLY A CA 1
ATOM 1461 C C . GLY A 1 186 ? -4.634 14.354 13.952 1.00 80.94 186 GLY A C 1
ATOM 1462 O O . GLY A 1 186 ? -4.187 14.928 14.950 1.00 80.94 186 GLY A O 1
ATOM 1463 N N . PRO A 1 187 ? -3.962 14.392 12.788 1.00 78.12 187 PRO A N 1
ATOM 1464 C CA . PRO A 1 187 ? -2.761 15.202 12.621 1.00 78.12 187 PRO A CA 1
ATOM 1465 C C . PRO A 1 187 ? -3.058 16.685 12.874 1.00 78.12 187 PRO A C 1
ATOM 1467 O O . PRO A 1 187 ? -3.944 17.259 12.245 1.00 78.12 187 PRO A O 1
ATOM 1470 N N . GLY A 1 188 ? -2.300 17.311 13.777 1.00 76.44 188 GLY A N 1
ATOM 1471 C CA . GLY A 1 188 ? -2.450 18.733 14.115 1.00 76.44 188 GLY A CA 1
ATOM 1472 C C . GLY A 1 188 ? -3.586 19.080 15.086 1.00 76.44 188 GLY A C 1
ATOM 1473 O O . GLY A 1 188 ? -3.744 20.256 15.409 1.00 76.44 188 GLY A O 1
ATOM 1474 N N . GLU A 1 189 ? -4.350 18.102 15.578 1.00 83.56 189 GLU A N 1
ATOM 1475 C CA . GLU A 1 189 ? -5.318 18.321 16.661 1.00 83.56 189 GLU A CA 1
ATOM 1476 C C . GLU A 1 189 ? -4.601 18.484 18.019 1.00 83.56 189 GLU A C 1
ATOM 1478 O O . GLU A 1 189 ? -3.463 18.025 18.174 1.00 83.56 189 GLU A O 1
ATOM 1483 N N . PRO A 1 190 ? -5.214 19.144 19.020 1.00 84.06 190 PRO A N 1
ATOM 1484 C CA . PRO A 1 190 ? -4.698 19.147 20.386 1.00 84.06 190 PRO A CA 1
ATOM 1485 C C . PRO A 1 190 ? -4.761 17.731 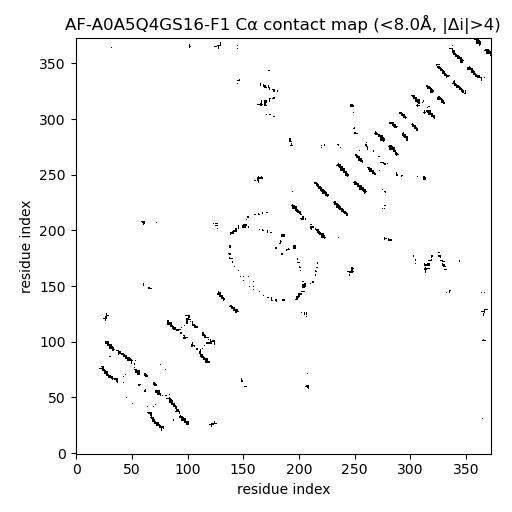20.974 1.00 84.06 190 PRO A C 1
ATOM 1487 O O . PRO A 1 190 ? -5.832 17.231 21.288 1.00 84.06 190 PRO A O 1
ATOM 1490 N N . LYS A 1 191 ? -3.609 17.073 21.124 1.00 88.31 191 LYS A N 1
ATOM 1491 C CA . LYS A 1 191 ? -3.522 15.686 21.604 1.00 88.31 191 LYS A CA 1
ATOM 1492 C C . LYS A 1 191 ? -2.873 15.606 22.977 1.00 88.31 191 LYS A C 1
ATOM 1494 O O . LYS A 1 191 ? -1.959 16.367 23.291 1.00 88.31 191 LYS A O 1
ATOM 1499 N N . GLY A 1 192 ? -3.298 14.622 23.767 1.00 89.50 192 GLY A N 1
ATOM 1500 C CA . GLY A 1 192 ? -2.657 14.260 25.038 1.00 89.50 192 GLY A CA 1
ATOM 1501 C C . GLY A 1 192 ? -1.343 13.481 24.886 1.00 89.50 192 GLY A C 1
ATOM 1502 O O . GLY A 1 192 ? -0.757 13.088 25.889 1.00 89.50 192 GLY A O 1
ATOM 1503 N N . PHE A 1 193 ? -0.892 13.241 23.653 1.00 92.56 193 PHE A N 1
ATOM 1504 C CA . PHE A 1 193 ? 0.301 12.469 23.314 1.00 92.56 193 PHE A CA 1
ATOM 1505 C C . PHE A 1 193 ? 1.045 13.097 22.126 1.00 92.56 193 PHE A C 1
ATOM 1507 O O . PHE A 1 193 ? 0.485 13.901 21.373 1.00 92.56 193 PHE A O 1
ATOM 1514 N N . ARG A 1 194 ? 2.315 12.730 21.942 1.00 91.56 194 ARG A N 1
ATOM 1515 C CA . ARG A 1 194 ? 3.142 13.125 20.792 1.00 91.56 194 ARG A CA 1
ATOM 1516 C C . ARG A 1 194 ? 3.120 12.084 19.687 1.00 91.56 194 ARG A C 1
ATOM 1518 O O . ARG A 1 194 ? 3.211 10.901 19.967 1.00 91.56 194 ARG A O 1
ATOM 1525 N N . GLY A 1 195 ? 3.134 12.555 18.442 1.00 91.31 195 GLY A N 1
ATOM 1526 C CA . GLY A 1 195 ? 3.146 11.710 17.251 1.00 91.31 195 GLY A CA 1
ATOM 1527 C C . GLY A 1 195 ? 1.791 11.650 16.549 1.00 91.31 195 GLY A C 1
ATOM 1528 O O . GLY A 1 195 ? 0.828 12.332 16.916 1.00 91.31 195 GLY A O 1
ATOM 1529 N N . ASP A 1 196 ? 1.736 10.848 15.495 1.00 91.62 196 ASP A N 1
ATOM 1530 C CA . ASP A 1 196 ? 0.580 10.683 14.626 1.00 91.62 196 ASP A CA 1
ATOM 1531 C C . ASP A 1 196 ? 0.259 9.205 14.420 1.00 91.62 196 ASP A C 1
ATOM 1533 O O . ASP A 1 196 ? 1.153 8.356 14.338 1.00 91.62 196 ASP A O 1
ATOM 1537 N N . LEU A 1 197 ? -1.036 8.911 14.287 1.00 93.31 197 LEU A N 1
ATOM 1538 C CA . LEU A 1 197 ? -1.471 7.622 13.775 1.00 93.31 197 LEU A CA 1
ATOM 1539 C C . LEU A 1 197 ? -1.367 7.593 12.249 1.00 93.31 197 LEU A C 1
ATOM 1541 O O . LEU A 1 197 ? -1.763 8.547 11.568 1.00 93.31 197 LEU A O 1
ATOM 1545 N N . VAL A 1 198 ? -0.869 6.479 11.716 1.00 93.75 198 VAL A N 1
ATOM 1546 C CA . VAL A 1 198 ? -0.761 6.229 10.275 1.00 93.75 198 VAL A CA 1
ATOM 1547 C C . VAL A 1 198 ? -1.523 4.962 9.920 1.00 93.75 198 VAL A C 1
ATOM 1549 O O . VAL A 1 198 ? -1.292 3.902 10.499 1.00 93.75 198 VAL A O 1
ATOM 1552 N N . LEU A 1 199 ? -2.423 5.087 8.947 1.00 97.81 199 LEU A N 1
ATOM 1553 C CA . LEU A 1 199 ? -3.259 4.002 8.447 1.00 97.81 199 LEU A CA 1
ATOM 1554 C C . LEU A 1 199 ? -2.672 3.492 7.137 1.00 97.81 199 LEU A C 1
ATOM 1556 O O . LEU A 1 199 ? -2.448 4.288 6.221 1.00 97.81 199 LEU A O 1
ATOM 1560 N N . MET A 1 200 ? -2.406 2.193 7.037 1.00 97.94 200 MET A N 1
ATOM 1561 C CA . MET A 1 200 ? -1.751 1.623 5.861 1.00 97.94 200 MET A CA 1
ATOM 1562 C C . MET A 1 200 ? -2.249 0.215 5.540 1.00 97.94 200 MET A C 1
ATOM 1564 O O . MET A 1 200 ? -2.583 -0.576 6.422 1.00 97.94 200 MET A O 1
ATOM 1568 N N . ASP A 1 201 ? -2.328 -0.033 4.241 1.00 96.94 201 ASP A N 1
ATOM 1569 C CA . ASP A 1 201 ? -2.703 -1.292 3.603 1.00 96.94 201 ASP A CA 1
ATOM 1570 C C . ASP A 1 201 ? -1.521 -2.273 3.524 1.00 96.94 201 ASP A C 1
ATOM 1572 O O . ASP A 1 201 ? -0.386 -1.903 3.810 1.00 96.94 201 ASP A O 1
ATOM 1576 N N . THR A 1 202 ? -1.781 -3.501 3.085 1.00 96.25 202 THR A N 1
ATOM 1577 C CA . THR A 1 202 ? -0.775 -4.541 2.833 1.00 96.25 202 THR A CA 1
ATOM 1578 C C . THR A 1 202 ? -0.298 -4.519 1.378 1.00 96.25 202 THR A C 1
ATOM 1580 O O . THR A 1 202 ? -1.049 -4.135 0.478 1.00 96.25 202 THR A O 1
ATOM 1583 N N . GLU A 1 203 ? 0.929 -4.967 1.112 1.00 95.06 203 GLU A N 1
ATOM 1584 C CA . GLU A 1 203 ? 1.464 -5.145 -0.242 1.00 95.06 203 GLU A CA 1
ATOM 1585 C C . GLU A 1 203 ? 1.559 -6.625 -0.654 1.00 95.06 203 GLU A C 1
ATOM 1587 O O . GLU A 1 203 ? 2.166 -7.437 0.037 1.00 95.06 203 GLU A O 1
ATOM 1592 N N . ILE A 1 204 ? 1.065 -6.978 -1.850 1.00 95.88 204 ILE A N 1
ATOM 1593 C CA . ILE A 1 204 ? 1.246 -8.338 -2.409 1.00 95.88 204 ILE A CA 1
ATOM 1594 C C . ILE A 1 204 ? 2.439 -8.479 -3.370 1.00 95.88 204 ILE A C 1
ATOM 1596 O O . ILE A 1 204 ? 2.754 -9.593 -3.791 1.00 95.88 204 ILE A O 1
ATOM 1600 N N . ALA A 1 205 ? 3.059 -7.360 -3.758 1.00 93.88 205 ALA A N 1
ATOM 1601 C CA . ALA A 1 205 ? 4.037 -7.282 -4.847 1.00 93.88 205 ALA A CA 1
ATOM 1602 C C . ALA A 1 205 ? 5.496 -7.517 -4.434 1.00 93.88 205 ALA A C 1
ATOM 1604 O O . ALA A 1 205 ? 6.379 -7.541 -5.289 1.00 93.88 205 ALA A O 1
ATOM 1605 N N . ALA A 1 206 ? 5.758 -7.714 -3.140 1.00 92.44 206 ALA A N 1
ATOM 1606 C CA . ALA A 1 206 ? 7.101 -7.906 -2.600 1.00 92.44 206 ALA A CA 1
ATOM 1607 C C . ALA A 1 206 ? 8.109 -6.821 -3.033 1.00 92.44 206 ALA A C 1
ATOM 1609 O O . ALA A 1 206 ? 9.268 -7.134 -3.329 1.00 92.44 206 ALA A O 1
ATOM 1610 N N . THR A 1 207 ? 7.691 -5.549 -3.113 1.00 89.38 207 THR A N 1
ATOM 1611 C CA . THR A 1 207 ? 8.517 -4.486 -3.703 1.00 89.38 207 THR A CA 1
ATOM 1612 C C . THR A 1 207 ? 9.845 -4.374 -2.964 1.00 89.38 207 THR A C 1
ATOM 1614 O O . THR A 1 207 ? 9.882 -4.130 -1.757 1.00 89.38 207 THR A O 1
ATOM 1617 N N . ARG A 1 208 ? 10.957 -4.542 -3.695 1.00 89.81 208 ARG A N 1
ATOM 1618 C CA . ARG A 1 208 ? 12.322 -4.540 -3.133 1.00 89.81 208 ARG A CA 1
ATOM 1619 C C . ARG A 1 208 ? 12.490 -5.529 -1.966 1.00 89.81 208 ARG A C 1
ATOM 1621 O O . ARG A 1 208 ? 13.215 -5.269 -1.009 1.00 89.81 208 ARG A O 1
ATOM 1628 N N . GLY A 1 209 ? 11.806 -6.670 -2.039 1.00 88.75 209 GLY A N 1
ATOM 1629 C CA . GLY A 1 209 ? 11.870 -7.733 -1.037 1.00 88.75 209 GLY A CA 1
ATOM 1630 C C . GLY A 1 209 ? 11.085 -7.465 0.248 1.00 88.75 209 GLY A C 1
ATOM 1631 O O . GLY A 1 209 ? 11.267 -8.200 1.217 1.00 88.75 209 GLY A O 1
ATOM 1632 N N . HIS A 1 210 ? 10.221 -6.446 0.281 1.00 90.50 210 HIS A N 1
ATOM 1633 C CA . HIS A 1 210 ? 9.318 -6.206 1.405 1.00 90.50 210 HIS A CA 1
ATOM 1634 C C . HIS A 1 210 ? 8.174 -7.228 1.411 1.00 90.50 210 HIS A C 1
ATOM 1636 O O . HIS A 1 210 ? 7.290 -7.173 0.566 1.00 90.50 210 HIS A O 1
ATOM 1642 N N . LEU A 1 211 ? 8.200 -8.198 2.327 1.00 90.38 211 LEU A N 1
ATOM 1643 C CA . LEU A 1 211 ? 7.259 -9.324 2.331 1.00 90.38 211 LEU A CA 1
ATOM 1644 C C . LEU A 1 211 ? 6.121 -9.121 3.343 1.00 90.38 211 LEU A C 1
ATOM 1646 O O . LEU A 1 211 ? 6.176 -9.656 4.449 1.00 90.38 211 LEU A O 1
ATOM 1650 N N . ASP A 1 212 ? 5.065 -8.415 2.937 1.00 89.88 212 ASP A N 1
ATOM 1651 C CA . ASP A 1 212 ? 3.858 -8.211 3.754 1.00 89.88 212 ASP A CA 1
ATOM 1652 C C . ASP A 1 212 ? 2.902 -9.402 3.673 1.00 89.88 212 ASP A C 1
ATOM 1654 O O . ASP A 1 212 ? 1.870 -9.372 3.004 1.00 89.88 212 ASP A O 1
ATOM 1658 N N . TYR A 1 213 ? 3.243 -10.489 4.357 1.00 93.94 213 TYR A N 1
ATOM 1659 C CA . TYR A 1 213 ? 2.453 -11.717 4.351 1.00 93.94 213 TYR A CA 1
ATOM 1660 C C . TYR A 1 213 ? 2.221 -12.251 5.771 1.00 93.94 213 TYR A C 1
ATOM 1662 O O . TYR A 1 213 ? 3.174 -12.301 6.551 1.00 93.94 213 TYR A O 1
ATOM 1670 N N . PRO A 1 214 ? 1.027 -12.792 6.102 1.00 95.69 214 PRO A N 1
ATOM 1671 C CA . PRO A 1 214 ? -0.237 -12.783 5.337 1.00 95.69 214 PRO A CA 1
ATOM 1672 C C . PRO A 1 214 ? -0.893 -11.388 5.257 1.00 95.69 214 PRO A C 1
ATOM 1674 O O . PRO A 1 214 ? -0.352 -10.460 5.850 1.00 95.69 214 PRO A O 1
ATOM 1677 N N . PRO A 1 215 ? -2.066 -11.219 4.609 1.00 97.25 215 PRO A N 1
ATOM 1678 C CA . PRO A 1 215 ? -2.756 -9.928 4.536 1.00 97.25 215 PRO A CA 1
ATOM 1679 C C . PRO A 1 215 ? -3.091 -9.365 5.920 1.00 97.25 215 PRO A C 1
ATOM 1681 O O . PRO A 1 215 ? -3.572 -10.088 6.802 1.00 97.25 215 PRO A O 1
ATOM 1684 N N . HIS A 1 216 ? -2.858 -8.069 6.104 1.00 98.00 216 HIS A N 1
ATOM 1685 C CA . HIS A 1 216 ? -3.087 -7.369 7.365 1.00 98.00 216 HIS A CA 1
ATOM 1686 C C . HIS A 1 216 ? -3.366 -5.878 7.154 1.00 98.00 216 HIS A C 1
ATOM 1688 O O . HIS A 1 216 ? -3.115 -5.332 6.084 1.00 98.00 216 HIS A O 1
ATOM 1694 N N . ILE A 1 217 ? -3.879 -5.210 8.188 1.00 97.81 217 ILE A N 1
ATOM 1695 C CA . ILE A 1 217 ? -3.902 -3.743 8.259 1.00 97.81 217 ILE A CA 1
ATOM 1696 C C . ILE A 1 217 ? -2.839 -3.230 9.219 1.00 97.81 217 ILE A C 1
ATOM 1698 O O . ILE A 1 217 ? -2.480 -3.894 10.197 1.00 97.81 217 ILE A O 1
ATOM 1702 N N . HIS A 1 218 ? -2.429 -1.990 8.986 1.00 97.81 218 HIS A N 1
ATOM 1703 C CA . HIS A 1 218 ? -1.611 -1.223 9.904 1.00 97.81 218 HIS A CA 1
ATOM 1704 C C . HIS A 1 218 ? -2.392 -0.030 10.458 1.00 97.81 218 HIS A C 1
ATOM 1706 O O . HIS A 1 218 ? -2.891 0.814 9.709 1.00 97.81 218 HIS A O 1
ATOM 1712 N N . ILE A 1 219 ? -2.425 0.069 11.785 1.00 96.94 219 ILE A N 1
ATOM 1713 C CA . ILE A 1 219 ? -2.760 1.288 12.526 1.00 96.94 219 ILE A CA 1
ATOM 1714 C C . ILE A 1 219 ? -1.520 1.593 13.354 1.00 96.94 219 ILE A C 1
ATOM 1716 O O . ILE A 1 219 ? -1.343 1.015 14.415 1.00 96.94 219 ILE A O 1
ATOM 1720 N N . MET A 1 220 ? -0.606 2.399 12.826 1.00 95.75 220 MET A N 1
ATOM 1721 C CA . MET A 1 220 ? 0.723 2.617 13.409 1.00 95.75 220 MET A CA 1
ATOM 1722 C C . MET A 1 220 ? 0.747 3.884 14.242 1.00 95.75 220 MET A C 1
ATOM 1724 O O . MET A 1 220 ? -0.001 4.809 13.946 1.00 95.75 220 MET A O 1
ATOM 1728 N N . HIS A 1 221 ? 1.659 3.960 15.208 1.00 94.88 221 HIS A N 1
ATOM 1729 C CA . HIS A 1 221 ? 1.971 5.202 15.910 1.00 94.88 221 HIS A CA 1
ATOM 1730 C C . HIS A 1 221 ? 3.408 5.636 15.638 1.00 94.88 221 HIS A C 1
ATOM 1732 O O . HIS A 1 221 ? 4.357 4.889 15.900 1.00 94.88 221 HIS A O 1
ATOM 1738 N N . TYR A 1 222 ? 3.539 6.854 15.123 1.00 93.06 222 TYR A N 1
ATOM 1739 C CA . TYR A 1 222 ? 4.733 7.402 14.500 1.00 93.06 222 TYR A CA 1
ATOM 1740 C C . TYR A 1 222 ? 5.077 8.762 15.113 1.00 93.06 222 TYR A C 1
ATOM 1742 O O . TYR A 1 222 ? 4.268 9.685 15.085 1.00 93.06 222 TYR A O 1
ATOM 1750 N N . GLN A 1 223 ? 6.295 8.910 15.634 1.00 91.75 223 GLN A N 1
ATOM 1751 C CA . GLN A 1 223 ? 6.811 10.176 16.159 1.00 91.75 223 GLN A CA 1
ATOM 1752 C C . GLN A 1 223 ? 8.168 10.484 15.538 1.00 91.75 223 GLN A C 1
ATOM 1754 O O . GLN A 1 223 ? 9.073 9.645 15.545 1.00 91.75 223 GLN A O 1
ATOM 1759 N N . PHE A 1 224 ? 8.293 11.716 15.053 1.00 89.94 224 PHE A N 1
ATOM 1760 C CA . PHE A 1 224 ? 9.537 12.268 14.542 1.00 89.94 224 PHE A CA 1
ATOM 1761 C C . PHE A 1 224 ? 10.074 13.356 15.457 1.00 89.94 224 PHE A C 1
ATOM 1763 O O . PHE A 1 224 ? 9.294 14.128 16.019 1.00 89.94 224 PHE A O 1
ATOM 1770 N N . GLU A 1 225 ? 11.394 13.465 15.517 1.00 87.69 225 GLU A N 1
ATOM 1771 C CA . GLU A 1 225 ? 12.101 14.612 16.086 1.00 87.69 225 GLU A CA 1
ATOM 1772 C C . GLU A 1 225 ? 13.214 15.060 15.134 1.00 87.69 225 GLU A C 1
ATOM 1774 O O . GLU A 1 225 ? 13.639 14.298 14.262 1.00 87.69 225 GLU A O 1
ATOM 1779 N N . ASP A 1 226 ? 13.640 16.316 15.255 1.00 87.38 226 ASP A N 1
ATOM 1780 C CA . ASP A 1 226 ? 14.781 16.821 14.494 1.00 87.38 226 ASP A CA 1
ATOM 1781 C C . ASP A 1 226 ? 16.073 16.316 15.149 1.00 87.38 226 ASP A C 1
ATOM 1783 O O . ASP A 1 226 ? 16.333 16.566 16.329 1.00 87.38 226 ASP A O 1
ATOM 1787 N N . GLY A 1 227 ? 16.871 15.589 14.374 1.00 79.94 227 GLY A N 1
ATOM 1788 C CA . GLY A 1 227 ? 18.178 15.093 14.764 1.00 79.94 227 GLY A CA 1
ATOM 1789 C C . GLY A 1 227 ? 19.238 16.201 14.812 1.00 79.94 227 GLY A C 1
ATOM 1790 O O . GLY A 1 227 ? 19.003 17.335 14.376 1.00 79.94 227 GLY A O 1
ATOM 1791 N N . PRO A 1 228 ? 20.448 15.893 15.313 1.00 77.62 228 PRO A N 1
ATOM 1792 C CA . PRO A 1 228 ? 21.527 16.872 15.482 1.00 77.62 228 PRO A CA 1
ATOM 1793 C C . PRO A 1 228 ? 21.998 17.532 14.177 1.00 77.62 228 PRO A C 1
ATOM 1795 O O . PRO A 1 228 ? 22.560 18.626 14.209 1.00 77.62 228 PRO A O 1
ATOM 1798 N N . ASP A 1 229 ? 21.785 16.873 13.038 1.00 83.25 229 ASP A N 1
ATOM 1799 C CA . ASP A 1 229 ? 22.125 17.350 11.694 1.00 83.25 229 ASP A CA 1
ATOM 1800 C C . ASP A 1 229 ? 20.941 18.031 10.974 1.00 83.25 229 ASP A C 1
ATOM 1802 O O . ASP A 1 229 ? 21.043 18.379 9.796 1.00 83.25 229 ASP A O 1
ATOM 1806 N N . GLY A 1 230 ? 19.819 18.237 11.675 1.00 79.88 230 GLY A N 1
ATOM 1807 C CA . GLY A 1 230 ? 18.597 18.832 11.136 1.00 79.88 230 GLY A CA 1
ATOM 1808 C C . GLY A 1 230 ? 17.737 17.876 10.305 1.00 79.88 230 GLY A C 1
ATOM 1809 O O . GLY A 1 230 ? 16.769 18.321 9.683 1.00 79.88 230 GLY A O 1
ATOM 1810 N N . ARG A 1 231 ? 18.058 16.576 10.258 1.00 81.50 231 ARG A N 1
ATOM 1811 C CA . ARG A 1 231 ? 17.210 15.568 9.604 1.00 81.50 231 ARG A CA 1
ATOM 1812 C C . ARG A 1 231 ? 16.118 15.084 10.549 1.00 81.50 231 ARG A C 1
ATOM 1814 O O . ARG A 1 231 ? 16.329 14.974 11.746 1.00 81.50 231 ARG A O 1
ATOM 1821 N N . ARG A 1 232 ? 14.946 14.743 10.007 1.00 84.19 232 ARG A N 1
ATOM 1822 C CA . ARG A 1 232 ? 13.886 14.107 10.800 1.00 84.19 232 ARG A CA 1
ATOM 1823 C C . ARG A 1 232 ? 14.238 12.655 11.091 1.00 84.19 232 ARG A C 1
ATOM 1825 O O . ARG A 1 232 ? 14.394 11.864 10.161 1.00 84.19 232 ARG A O 1
ATOM 1832 N N . GLU A 1 233 ? 14.267 12.302 12.365 1.00 85.81 233 GLU A N 1
ATOM 1833 C CA . GLU A 1 233 ? 14.531 10.953 12.850 1.00 85.81 233 GLU A CA 1
ATOM 1834 C C . GLU A 1 233 ? 13.284 10.356 13.498 1.00 85.81 233 GLU A C 1
ATOM 1836 O O . GLU A 1 233 ? 12.496 11.046 14.145 1.00 85.81 233 GLU A O 1
ATOM 1841 N N . TRP A 1 234 ? 13.096 9.051 13.315 1.00 85.31 234 TRP A N 1
ATOM 1842 C CA . TRP A 1 234 ? 12.031 8.305 13.976 1.00 85.31 234 TRP A CA 1
ATOM 1843 C C . TRP A 1 234 ? 12.411 8.044 15.431 1.00 85.31 234 TRP A C 1
ATOM 1845 O O . TRP A 1 234 ? 13.299 7.238 15.693 1.00 85.31 234 TRP A O 1
ATOM 1855 N N . VAL A 1 235 ? 11.701 8.658 16.376 1.00 89.25 235 VAL A N 1
ATOM 1856 C CA . VAL A 1 235 ? 11.898 8.399 17.814 1.00 89.25 235 VAL A CA 1
ATOM 1857 C C . VAL A 1 235 ? 10.863 7.422 18.375 1.00 89.25 235 VAL A C 1
ATOM 1859 O O . VAL A 1 235 ? 11.152 6.695 19.322 1.00 89.25 235 VAL A O 1
ATOM 1862 N N . SER A 1 236 ? 9.691 7.316 17.740 1.00 90.69 236 SER A N 1
ATOM 1863 C CA . SER A 1 236 ? 8.709 6.252 17.987 1.00 90.69 236 SER A CA 1
ATOM 1864 C C . SER A 1 236 ? 8.204 5.696 16.662 1.00 90.69 236 SER A C 1
ATOM 1866 O O . SER A 1 236 ? 7.805 6.451 15.772 1.00 90.69 236 SER A O 1
ATOM 1868 N N . ARG A 1 237 ? 8.248 4.370 16.526 1.00 92.69 237 ARG A N 1
ATOM 1869 C CA . ARG A 1 237 ? 7.796 3.632 15.348 1.00 92.69 237 ARG A CA 1
ATOM 1870 C C . ARG A 1 237 ? 7.192 2.303 15.792 1.00 92.69 237 ARG A C 1
ATOM 1872 O O . ARG A 1 237 ? 7.874 1.278 15.852 1.00 92.69 237 ARG A O 1
ATOM 1879 N N . LEU A 1 238 ? 5.905 2.364 16.118 1.00 95.19 238 LEU A N 1
ATOM 1880 C CA . LEU A 1 238 ? 5.108 1.259 16.641 1.00 95.19 238 LEU A CA 1
ATOM 1881 C C . LEU A 1 238 ? 4.235 0.703 15.512 1.00 95.19 238 LEU A C 1
ATOM 1883 O O . LEU A 1 238 ? 3.373 1.416 14.993 1.00 95.19 238 LEU A O 1
ATOM 1887 N N . VAL A 1 239 ? 4.470 -0.546 15.111 1.00 95.25 239 VAL A N 1
ATOM 1888 C CA . VAL A 1 239 ? 3.915 -1.137 13.885 1.00 95.25 239 VAL A CA 1
ATOM 1889 C C . VAL A 1 239 ? 3.154 -2.430 14.194 1.00 95.25 239 VAL A C 1
ATOM 1891 O O . VAL A 1 239 ? 3.735 -3.516 14.179 1.00 95.25 239 VAL A O 1
ATOM 1894 N N . PRO A 1 240 ? 1.846 -2.351 14.483 1.00 95.62 240 PRO A N 1
ATOM 1895 C CA . PRO A 1 240 ? 0.970 -3.514 14.463 1.00 95.62 240 PRO A CA 1
ATOM 1896 C C . PRO A 1 240 ? 0.796 -4.054 13.050 1.00 95.62 240 PRO A C 1
ATOM 1898 O O . PRO A 1 240 ? 0.612 -3.288 12.100 1.00 95.62 240 PRO A O 1
ATOM 1901 N N . HIS A 1 241 ? 0.773 -5.374 12.954 1.00 97.31 241 HIS A N 1
ATOM 1902 C CA . HIS A 1 241 ? 0.373 -6.126 11.773 1.00 97.31 241 HIS A CA 1
ATOM 1903 C C . HIS A 1 241 ? -0.890 -6.887 12.165 1.00 97.31 241 HIS A C 1
ATOM 1905 O O . HIS A 1 241 ? -0.827 -7.983 12.726 1.00 97.31 241 HIS A O 1
ATOM 1911 N N . ILE A 1 242 ? -2.045 -6.263 11.949 1.00 98.06 242 ILE A N 1
ATOM 1912 C CA . ILE A 1 242 ? -3.342 -6.800 12.365 1.00 98.06 242 ILE A CA 1
ATOM 1913 C C . ILE A 1 242 ? -3.831 -7.736 11.256 1.00 98.06 242 ILE A C 1
ATOM 1915 O O . ILE A 1 242 ? -4.397 -7.297 10.253 1.00 98.06 242 ILE A O 1
ATOM 1919 N N . TYR A 1 243 ? -3.544 -9.026 11.417 1.00 97.69 243 TYR A N 1
ATOM 1920 C CA . TYR A 1 243 ? -3.781 -10.056 10.411 1.00 97.69 243 TYR A CA 1
ATOM 1921 C C . TYR A 1 243 ? -5.241 -10.467 10.316 1.00 97.69 243 TYR A C 1
ATOM 1923 O O . TYR A 1 243 ? -5.967 -10.500 11.315 1.00 97.69 243 TYR A O 1
ATOM 1931 N N . MET A 1 244 ? -5.622 -10.872 9.107 1.00 96.31 244 MET A N 1
ATOM 1932 C CA . MET A 1 244 ? -6.960 -11.364 8.804 1.00 96.31 244 MET A CA 1
ATOM 1933 C C . MET A 1 244 ? -7.025 -12.886 8.682 1.00 96.31 244 MET A C 1
ATOM 1935 O O . MET A 1 244 ? -6.033 -13.539 8.347 1.00 96.31 244 MET A O 1
ATOM 1939 N N . ASP A 1 245 ? -8.206 -13.444 8.937 1.00 95.81 245 ASP A N 1
ATOM 1940 C CA . ASP A 1 245 ? -8.570 -14.803 8.532 1.00 95.81 245 ASP A CA 1
ATOM 1941 C C . ASP A 1 245 ? -9.019 -14.866 7.055 1.00 95.81 245 ASP A C 1
ATOM 1943 O O . ASP A 1 245 ? -8.843 -13.918 6.284 1.00 95.81 245 ASP A O 1
ATOM 1947 N N . ASN A 1 246 ? -9.554 -16.012 6.625 1.00 96.00 246 ASN A N 1
ATOM 1948 C CA . ASN A 1 246 ? -9.979 -16.222 5.237 1.00 96.00 246 ASN A CA 1
ATOM 1949 C C . ASN A 1 246 ? -11.286 -15.499 4.892 1.00 96.00 246 ASN A C 1
ATOM 1951 O O . ASN A 1 246 ? -11.572 -15.247 3.722 1.00 96.00 246 ASN A O 1
ATOM 1955 N N . GLU A 1 247 ? -12.057 -15.137 5.908 1.00 96.19 247 GLU A N 1
ATOM 1956 C CA . GLU A 1 247 ? -13.310 -14.403 5.835 1.00 96.19 247 GLU A CA 1
ATOM 1957 C C . GLU A 1 247 ? -13.089 -12.879 5.917 1.00 96.19 247 GLU A C 1
ATOM 1959 O O . GLU A 1 247 ? -14.045 -12.103 5.830 1.00 96.19 247 GLU A O 1
ATOM 1964 N N . GLY A 1 248 ? -11.832 -12.442 6.061 1.00 96.88 248 GLY A N 1
ATOM 1965 C CA . GLY A 1 248 ? -11.444 -11.038 6.168 1.00 96.88 248 GLY A CA 1
ATOM 1966 C C . GLY A 1 248 ? -11.670 -10.440 7.556 1.00 96.88 248 GLY A C 1
ATOM 1967 O O . GLY A 1 248 ? -11.687 -9.218 7.683 1.00 96.88 248 GLY A O 1
ATOM 1968 N N . ARG A 1 249 ? -11.873 -11.253 8.597 1.00 96.88 249 ARG A N 1
ATOM 1969 C CA . ARG A 1 249 ? -12.011 -10.785 9.984 1.00 96.88 249 ARG A CA 1
ATOM 1970 C C . ARG A 1 249 ? -10.641 -10.642 10.621 1.00 96.88 249 ARG A C 1
ATOM 1972 O O . ARG A 1 249 ? -9.734 -11.424 10.350 1.00 96.88 249 ARG A O 1
ATOM 1979 N N . VAL A 1 250 ? -10.501 -9.660 11.503 1.00 97.06 250 VAL A N 1
ATOM 1980 C CA . VAL A 1 250 ? -9.291 -9.496 12.314 1.00 97.06 250 VAL A CA 1
ATOM 1981 C C . VAL A 1 250 ? -9.125 -10.705 13.240 1.00 97.06 250 VAL A C 1
ATOM 1983 O O . VAL A 1 250 ? -10.037 -11.033 13.989 1.00 97.06 250 VAL A O 1
ATOM 1986 N N . ALA A 1 251 ? -7.962 -11.355 13.191 1.00 95.50 251 ALA A N 1
ATOM 1987 C CA . ALA A 1 251 ? -7.726 -12.626 13.880 1.00 95.50 251 ALA A CA 1
ATOM 1988 C C . ALA A 1 251 ? -6.613 -12.565 14.935 1.00 95.50 251 ALA A C 1
ATOM 1990 O O . ALA A 1 251 ? -6.680 -13.253 15.953 1.00 95.50 251 ALA A O 1
ATOM 1991 N N . ARG A 1 252 ? -5.560 -11.779 14.690 1.00 95.56 252 ARG A N 1
ATOM 1992 C CA . ARG A 1 252 ? -4.410 -11.614 15.597 1.00 95.56 252 ARG A CA 1
ATOM 1993 C C . ARG A 1 252 ? -3.609 -10.372 15.220 1.00 95.56 252 ARG A C 1
ATOM 1995 O O . ARG A 1 252 ? -3.827 -9.795 14.155 1.00 95.56 252 ARG A O 1
ATOM 2002 N N . ASN A 1 253 ? -2.639 -10.010 16.045 1.00 96.56 253 ASN A N 1
ATOM 2003 C CA . ASN A 1 253 ? -1.721 -8.912 15.791 1.00 96.56 253 ASN A CA 1
ATOM 2004 C C . ASN A 1 253 ? -0.268 -9.346 16.040 1.00 96.56 253 ASN A C 1
ATOM 2006 O O . ASN A 1 253 ? 0.037 -9.828 17.124 1.00 96.56 253 ASN A O 1
ATOM 2010 N N . SER A 1 254 ? 0.630 -9.119 15.080 1.00 96.12 254 SER A N 1
ATOM 2011 C CA . SER A 1 254 ? 2.075 -9.100 15.355 1.00 96.12 254 SER A CA 1
ATOM 2012 C C . SER A 1 254 ? 2.513 -7.659 15.545 1.00 96.12 254 SER A C 1
ATOM 2014 O O . SER A 1 254 ? 2.576 -6.877 14.592 1.00 96.12 254 SER A O 1
ATOM 2016 N N . TYR A 1 255 ? 2.834 -7.295 16.776 1.00 94.50 255 TYR A N 1
ATOM 2017 C CA . TYR A 1 255 ? 3.256 -5.954 17.122 1.00 94.50 255 TYR A CA 1
ATOM 2018 C C . TYR A 1 255 ? 4.775 -5.824 17.033 1.00 94.50 255 TYR A C 1
ATOM 2020 O O . TYR A 1 255 ? 5.503 -6.526 17.728 1.00 94.50 255 TYR A O 1
ATOM 2028 N N . ALA A 1 256 ? 5.258 -4.918 16.184 1.00 93.69 256 ALA A N 1
ATOM 2029 C CA . ALA A 1 256 ? 6.674 -4.604 16.062 1.00 93.69 256 ALA A CA 1
ATOM 2030 C C . ALA A 1 256 ? 6.969 -3.209 16.627 1.00 93.69 256 ALA A C 1
ATOM 2032 O O . ALA A 1 256 ? 6.496 -2.196 16.109 1.00 93.69 256 ALA A O 1
ATOM 2033 N N . VAL A 1 257 ? 7.801 -3.150 17.662 1.00 93.12 257 VAL A N 1
ATOM 2034 C CA . VAL A 1 257 ? 8.399 -1.915 18.173 1.00 93.12 257 VAL A CA 1
ATOM 2035 C C . VAL A 1 257 ? 9.757 -1.746 17.499 1.00 93.12 257 VAL A C 1
ATOM 2037 O O . VAL A 1 257 ? 10.723 -2.421 17.847 1.00 93.12 257 VAL A O 1
ATOM 2040 N N . ILE A 1 258 ? 9.825 -0.871 16.493 1.00 91.31 258 ILE A N 1
ATOM 2041 C CA . ILE A 1 258 ? 11.076 -0.582 15.770 1.00 91.31 258 ILE A CA 1
ATOM 2042 C C . ILE A 1 258 ? 11.883 0.493 16.511 1.00 91.31 258 ILE A C 1
ATOM 2044 O O . ILE A 1 258 ? 13.106 0.432 16.561 1.00 91.31 258 ILE A O 1
ATOM 2048 N N . SER A 1 259 ? 11.189 1.473 17.093 1.00 90.06 259 SER A N 1
ATOM 2049 C CA . SER A 1 259 ? 11.739 2.485 17.999 1.00 90.06 259 SER A CA 1
ATOM 2050 C C . SER A 1 259 ? 10.644 2.947 18.957 1.00 90.06 259 SER A C 1
ATOM 2052 O O . SER A 1 259 ? 9.465 2.911 18.601 1.00 90.06 259 SER A O 1
ATOM 2054 N N . GLY A 1 260 ? 11.020 3.439 20.134 1.00 89.00 260 GLY A N 1
ATOM 2055 C CA . GLY A 1 260 ? 10.090 3.935 21.148 1.00 89.00 260 GLY A CA 1
ATOM 2056 C C . GLY A 1 260 ? 9.911 2.964 22.314 1.00 89.00 260 GLY A C 1
ATOM 2057 O O . GLY A 1 260 ? 10.786 2.150 22.600 1.00 89.00 260 GLY A O 1
ATOM 2058 N N . ARG A 1 261 ? 8.792 3.101 23.030 1.00 88.75 261 ARG A N 1
ATOM 2059 C CA . ARG A 1 261 ? 8.462 2.284 24.204 1.00 88.75 261 ARG A CA 1
ATOM 2060 C C . ARG A 1 261 ? 7.667 1.038 23.811 1.00 88.75 261 ARG A C 1
ATOM 2062 O O . ARG A 1 261 ? 6.921 1.063 22.838 1.00 88.75 261 ARG A O 1
ATOM 2069 N N . GLY A 1 262 ? 7.796 -0.011 24.621 1.00 87.88 262 GLY A N 1
ATOM 2070 C CA . GLY A 1 262 ? 7.089 -1.282 24.457 1.00 87.88 262 GLY A CA 1
ATOM 2071 C C . GLY A 1 262 ? 8.000 -2.421 24.006 1.00 87.88 262 GLY A C 1
ATOM 2072 O O . GLY A 1 262 ? 9.197 -2.238 23.791 1.00 87.88 262 GLY A O 1
ATOM 2073 N N . GLU A 1 263 ? 7.412 -3.604 23.864 1.00 89.69 263 GLU A N 1
ATOM 2074 C CA . GLU A 1 263 ? 8.094 -4.807 23.390 1.00 89.69 263 GLU A CA 1
ATOM 2075 C C . GLU A 1 263 ? 7.358 -5.368 22.174 1.00 89.69 263 GLU A C 1
ATOM 2077 O O . GLU A 1 263 ? 6.126 -5.382 22.126 1.00 89.69 263 GLU A O 1
ATOM 2082 N N . SER A 1 264 ? 8.125 -5.828 21.186 1.00 94.12 264 SER A N 1
ATOM 2083 C CA . SER A 1 264 ? 7.569 -6.559 20.050 1.00 94.12 264 SER A CA 1
ATOM 2084 C C . SER A 1 264 ? 7.022 -7.911 20.503 1.00 94.12 264 SER A C 1
ATOM 2086 O O . SER A 1 264 ? 7.615 -8.568 21.360 1.00 94.12 264 SER A O 1
ATOM 2088 N N . GLY A 1 265 ? 5.938 -8.375 19.890 1.00 94.06 265 GLY A N 1
ATOM 2089 C CA . GLY A 1 265 ? 5.355 -9.666 20.232 1.00 94.06 265 GLY A CA 1
ATOM 2090 C C . GLY A 1 265 ? 4.147 -10.045 19.388 1.00 94.06 265 GLY A C 1
ATOM 2091 O O . GLY A 1 265 ? 3.558 -9.222 18.691 1.00 94.06 265 GLY A O 1
ATOM 2092 N N . GLU A 1 266 ? 3.777 -11.316 19.487 1.00 96.44 266 GLU A N 1
ATOM 2093 C CA . GLU A 1 266 ? 2.536 -11.849 18.931 1.00 96.44 266 GLU A CA 1
ATOM 2094 C C . GLU A 1 266 ? 1.423 -11.712 19.970 1.00 96.44 266 GLU A C 1
ATOM 2096 O O . GLU A 1 266 ? 1.587 -12.120 21.120 1.00 96.44 266 GLU A O 1
ATOM 2101 N N . LEU A 1 267 ? 0.296 -11.146 19.555 1.00 95.56 267 LEU A N 1
ATOM 2102 C CA . LEU A 1 267 ? -0.849 -10.823 20.395 1.00 95.56 267 LEU A CA 1
ATOM 2103 C C . LEU A 1 267 ? -2.100 -11.462 19.783 1.00 95.56 267 LEU A C 1
ATOM 2105 O O . LEU A 1 267 ? -2.456 -11.209 18.625 1.00 95.56 267 LEU A O 1
ATOM 2109 N N . GLY A 1 268 ? -2.746 -12.334 20.548 1.00 93.81 268 GLY A N 1
ATOM 2110 C CA . GLY A 1 268 ? -3.980 -13.009 20.167 1.00 93.81 268 GLY A CA 1
ATOM 2111 C C . GLY A 1 268 ? -5.238 -12.225 20.558 1.00 93.81 268 GLY A C 1
ATOM 2112 O O . GLY A 1 268 ? -5.162 -11.091 21.038 1.00 93.81 268 GLY A O 1
ATOM 2113 N N . PRO A 1 269 ? -6.422 -12.829 20.364 1.00 95.94 269 PRO A N 1
ATOM 2114 C CA . PRO A 1 269 ? -7.675 -12.263 20.850 1.00 95.94 269 PRO A CA 1
ATOM 2115 C C . PRO A 1 269 ? -7.635 -11.974 22.358 1.00 95.94 269 PRO A C 1
ATOM 2117 O O . PRO A 1 269 ? -7.261 -12.832 23.156 1.00 95.94 269 PRO A O 1
ATOM 2120 N N . GLY A 1 270 ? -8.039 -10.764 22.743 1.00 96.88 270 GLY A N 1
ATOM 2121 C CA . GLY A 1 270 ? -8.060 -10.269 24.121 1.00 96.88 270 GLY A CA 1
ATOM 2122 C C . GLY A 1 270 ? -6.752 -9.641 24.611 1.00 96.88 270 GLY A C 1
ATOM 2123 O O . GLY A 1 270 ? -6.784 -8.898 25.595 1.00 96.88 270 GLY A O 1
ATOM 2124 N N . ASP A 1 271 ? -5.628 -9.872 23.929 1.00 97.25 271 ASP A N 1
ATOM 2125 C CA . ASP A 1 271 ? -4.347 -9.275 24.302 1.00 97.25 271 ASP A CA 1
ATOM 2126 C C . ASP A 1 271 ? -4.319 -7.773 23.984 1.00 97.25 271 ASP A C 1
ATOM 2128 O O . ASP A 1 271 ? -4.824 -7.312 22.956 1.00 97.25 271 ASP A O 1
ATOM 2132 N N . VAL A 1 272 ? -3.712 -6.989 24.878 1.00 96.81 272 VAL A N 1
ATOM 2133 C CA . VAL A 1 272 ? -3.657 -5.527 24.756 1.00 96.81 272 VAL A CA 1
ATOM 2134 C C . VAL A 1 272 ? -2.373 -5.103 24.054 1.00 96.81 272 VAL A C 1
ATOM 2136 O O . VAL A 1 272 ? -1.288 -5.180 24.628 1.00 96.81 272 VAL A O 1
ATOM 2139 N N . CYS A 1 273 ? -2.500 -4.578 22.837 1.00 96.81 273 CYS A N 1
ATOM 2140 C CA . CYS A 1 273 ? -1.435 -3.838 22.168 1.00 96.81 273 CYS A CA 1
ATOM 2141 C C . CYS A 1 273 ? -1.549 -2.359 22.552 1.00 96.81 273 CYS A C 1
ATOM 2143 O O . CYS A 1 273 ? -2.334 -1.614 21.966 1.00 96.81 273 CYS A O 1
ATOM 2145 N N . ARG A 1 274 ? -0.799 -1.941 23.575 1.00 95.62 274 ARG A N 1
ATOM 2146 C CA . ARG A 1 274 ? -0.802 -0.554 24.046 1.00 95.62 274 ARG A CA 1
ATOM 2147 C C . ARG A 1 274 ? 0.178 0.302 23.261 1.00 95.62 274 ARG A C 1
ATOM 2149 O O . ARG A 1 274 ? 1.361 -0.020 23.184 1.00 95.62 274 ARG A O 1
ATOM 2156 N N . PHE A 1 275 ? -0.295 1.438 22.767 1.00 94.69 275 PHE A N 1
ATOM 2157 C CA . PHE A 1 275 ? 0.558 2.490 22.238 1.00 94.69 275 PHE A CA 1
ATOM 2158 C C . PHE A 1 275 ? 0.891 3.523 23.304 1.00 94.69 275 PHE A C 1
ATOM 2160 O O . PHE A 1 275 ? 0.001 4.125 23.909 1.00 94.69 275 PHE A O 1
ATOM 2167 N N . GLU A 1 276 ? 2.185 3.780 23.460 1.00 93.88 276 GLU A N 1
ATOM 2168 C CA . GLU A 1 276 ? 2.709 4.883 24.257 1.00 93.88 276 GLU A CA 1
ATOM 2169 C C . GLU A 1 276 ? 3.622 5.753 23.391 1.00 93.88 276 GLU A C 1
ATOM 2171 O O . GLU A 1 276 ? 4.416 5.249 22.590 1.00 93.88 276 GLU A O 1
ATOM 2176 N N . ASP A 1 277 ? 3.524 7.071 23.551 1.00 92.69 277 ASP A N 1
ATOM 2177 C CA . ASP A 1 277 ? 4.500 7.979 22.951 1.00 92.69 277 ASP A CA 1
ATOM 2178 C C . ASP A 1 277 ? 5.865 7.881 23.663 1.00 92.69 277 ASP A C 1
ATOM 2180 O O . ASP A 1 277 ? 6.039 7.147 24.644 1.00 92.69 277 ASP A O 1
ATOM 2184 N N . THR A 1 278 ? 6.878 8.618 23.194 1.00 91.88 278 THR A N 1
ATOM 2185 C CA . THR A 1 278 ? 8.216 8.550 23.817 1.00 91.88 278 THR A CA 1
ATOM 2186 C C . THR A 1 278 ? 8.240 9.009 25.282 1.00 91.88 278 THR A C 1
ATOM 2188 O O . THR A 1 278 ? 9.120 8.593 26.047 1.00 91.88 278 THR A O 1
ATOM 2191 N N . PHE A 1 279 ? 7.252 9.795 25.713 1.00 91.62 279 PHE A N 1
ATOM 2192 C CA . PHE A 1 279 ? 7.109 10.295 27.080 1.00 91.62 279 PHE A CA 1
ATOM 2193 C C . PHE A 1 279 ? 6.316 9.344 27.987 1.00 91.62 279 PHE A C 1
ATOM 2195 O O . PHE A 1 279 ? 6.289 9.550 29.200 1.00 91.62 279 PHE A O 1
ATOM 2202 N N . GLY A 1 280 ? 5.742 8.271 27.435 1.00 92.38 280 GLY A N 1
ATOM 2203 C CA . GLY A 1 280 ? 4.900 7.326 28.166 1.00 92.38 280 GLY A CA 1
ATOM 2204 C C . GLY A 1 280 ? 3.440 7.769 28.272 1.00 92.38 280 GLY A C 1
ATOM 2205 O O . GLY A 1 280 ? 2.701 7.214 29.083 1.00 92.38 280 GLY A O 1
ATOM 2206 N N . ASN A 1 281 ? 3.009 8.764 27.491 1.00 94.44 281 ASN A N 1
ATOM 2207 C CA . ASN A 1 281 ? 1.592 9.097 27.412 1.00 94.44 281 ASN A CA 1
ATOM 2208 C C . ASN A 1 281 ? 0.871 8.013 26.615 1.00 94.44 281 ASN A C 1
ATOM 2210 O O . ASN A 1 281 ? 1.328 7.595 25.549 1.00 94.44 281 ASN A O 1
ATOM 2214 N N . HIS A 1 282 ? -0.278 7.586 27.125 1.00 94.25 282 HIS A N 1
ATOM 2215 C CA . HIS A 1 282 ? -1.107 6.589 26.468 1.00 94.25 282 HIS A CA 1
ATOM 2216 C C . HIS A 1 282 ? -1.777 7.198 25.230 1.00 94.25 282 HIS A C 1
ATOM 2218 O O . HIS A 1 282 ? -2.544 8.155 25.332 1.00 94.25 282 HIS A O 1
ATOM 2224 N N . VAL A 1 283 ? -1.482 6.616 24.069 1.00 94.19 283 VAL A N 1
ATOM 2225 C CA . VAL A 1 283 ? -2.060 6.993 22.776 1.00 94.19 283 VAL A CA 1
ATOM 2226 C C . VAL A 1 283 ? -3.382 6.254 22.556 1.00 94.19 283 VAL A C 1
ATOM 2228 O O . VAL A 1 283 ? -4.433 6.877 22.430 1.00 94.19 283 VAL A O 1
ATOM 2231 N N . LEU A 1 284 ? -3.327 4.920 22.496 1.00 95.62 284 LEU A N 1
ATOM 2232 C CA . LEU A 1 284 ? -4.463 4.047 22.203 1.00 95.62 284 LEU A CA 1
ATOM 2233 C C . LEU A 1 284 ? -4.119 2.591 22.556 1.00 95.62 284 LEU A C 1
ATOM 2235 O O . LEU A 1 284 ? -3.006 2.140 22.292 1.00 95.62 284 LEU A O 1
ATOM 2239 N N . ASP A 1 285 ? -5.083 1.833 23.062 1.00 97.19 285 ASP A N 1
ATOM 2240 C CA . ASP A 1 285 ? -5.009 0.375 23.136 1.00 97.19 285 ASP A CA 1
ATOM 2241 C C . ASP A 1 285 ? -5.702 -0.236 21.902 1.00 97.19 285 ASP A C 1
ATOM 2243 O O . ASP A 1 285 ? -6.862 0.077 21.617 1.00 97.19 285 ASP A O 1
ATOM 2247 N N . LEU A 1 286 ? -5.018 -1.146 21.208 1.00 97.88 286 LEU A N 1
ATOM 2248 C CA . LEU A 1 286 ? -5.565 -1.987 20.142 1.00 97.88 286 LEU A CA 1
ATOM 2249 C C . LEU A 1 286 ? -5.761 -3.410 20.670 1.00 97.88 286 LEU A C 1
ATOM 2251 O O . LEU A 1 286 ? -4.818 -4.022 21.177 1.00 97.88 286 LEU A O 1
ATOM 2255 N N . ILE A 1 287 ? -6.976 -3.944 20.562 1.00 98.25 287 ILE A N 1
ATOM 2256 C CA . ILE A 1 287 ? -7.318 -5.266 21.108 1.00 98.25 287 ILE A CA 1
ATOM 2257 C C . ILE A 1 287 ? -8.124 -6.030 20.068 1.00 98.25 287 ILE A C 1
ATOM 2259 O O . ILE A 1 287 ? -9.196 -5.584 19.657 1.00 98.25 287 ILE A O 1
ATOM 2263 N N . VAL A 1 288 ? -7.625 -7.191 19.653 1.00 97.75 288 VAL A N 1
ATOM 2264 C CA . VAL A 1 288 ? -8.390 -8.103 18.798 1.00 97.75 288 VAL A CA 1
ATOM 2265 C C . VAL A 1 288 ? -9.502 -8.738 19.631 1.00 97.75 288 VAL A C 1
ATOM 2267 O O . VAL A 1 288 ? -9.234 -9.281 20.700 1.00 97.75 288 VAL A O 1
ATOM 2270 N N . ALA A 1 289 ? -10.739 -8.670 19.157 1.00 95.12 289 ALA A N 1
ATOM 2271 C CA . ALA A 1 289 ? -11.916 -9.263 19.782 1.00 95.12 289 ALA A CA 1
ATOM 2272 C C . ALA A 1 289 ? -12.643 -10.183 18.791 1.00 95.12 289 ALA A C 1
ATOM 2274 O O . ALA A 1 289 ? -12.398 -10.132 17.587 1.00 95.12 289 ALA A O 1
ATOM 2275 N N . ASP A 1 290 ? -13.561 -11.009 19.293 1.00 89.56 290 ASP A N 1
ATOM 2276 C CA . ASP A 1 290 ? -14.297 -11.981 18.469 1.00 89.56 290 ASP A CA 1
ATOM 2277 C C . ASP A 1 290 ? -15.113 -11.323 17.342 1.00 89.56 290 ASP A C 1
ATOM 2279 O O . ASP A 1 290 ? -15.336 -11.923 16.288 1.00 89.56 290 ASP A O 1
ATOM 2283 N N . ASP A 1 291 ? -15.568 -10.088 17.558 1.00 88.56 291 ASP A N 1
ATOM 2284 C CA . ASP A 1 291 ? -16.402 -9.322 16.636 1.00 88.56 291 ASP A CA 1
ATOM 2285 C C . ASP A 1 291 ? -15.638 -8.222 15.880 1.00 88.56 291 ASP A C 1
ATOM 2287 O O . ASP A 1 291 ? -16.249 -7.482 15.105 1.00 88.56 291 ASP A O 1
ATOM 2291 N N . GLY A 1 292 ? -14.314 -8.116 16.048 1.00 95.06 292 GLY A N 1
ATOM 2292 C CA . GLY A 1 292 ? -13.495 -7.150 15.320 1.00 95.06 292 GLY A CA 1
ATOM 2293 C C . GLY A 1 292 ? -12.304 -6.607 16.105 1.00 95.06 292 GLY A C 1
ATOM 2294 O O . GLY A 1 292 ? -11.608 -7.331 16.809 1.00 95.06 292 GLY A O 1
ATOM 2295 N N . LEU A 1 293 ? -12.028 -5.314 15.941 1.00 98.25 293 LEU A N 1
ATOM 2296 C CA . LEU A 1 293 ? -10.905 -4.634 16.587 1.00 98.25 293 LEU A CA 1
ATOM 2297 C C . LEU A 1 293 ? -11.425 -3.561 17.540 1.00 98.25 293 LEU A C 1
ATOM 2299 O O . LEU A 1 293 ? -12.112 -2.637 17.104 1.00 98.25 293 LEU A O 1
ATOM 2303 N N . LEU A 1 294 ? -11.077 -3.654 18.821 1.00 98.25 294 LEU A N 1
ATOM 2304 C CA . LEU A 1 294 ? -11.368 -2.617 19.805 1.00 98.25 294 LEU A CA 1
ATOM 2305 C C . LEU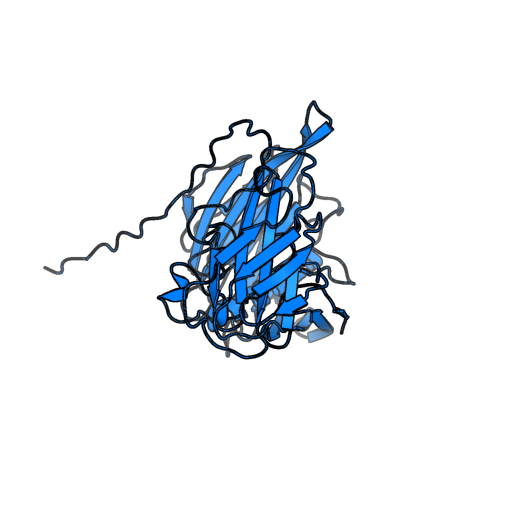 A 1 294 ? -10.252 -1.571 19.816 1.00 98.25 294 LEU A C 1
ATOM 2307 O O . LEU A 1 294 ? -9.067 -1.901 19.740 1.00 98.25 294 LEU A O 1
ATOM 2311 N N . LEU A 1 295 ? -10.662 -0.315 19.961 1.00 97.88 295 LEU A N 1
ATOM 2312 C CA . LEU A 1 295 ? -9.818 0.868 20.066 1.00 97.88 295 LEU A CA 1
ATOM 2313 C C . LEU A 1 295 ? -10.170 1.540 21.400 1.00 97.88 295 LEU A C 1
ATOM 2315 O O . LEU A 1 295 ? -11.227 2.166 21.520 1.00 97.88 295 LEU A O 1
ATOM 2319 N N . ARG A 1 296 ? -9.340 1.366 22.430 1.00 97.56 296 ARG A N 1
ATOM 2320 C CA . ARG A 1 296 ? -9.636 1.865 23.783 1.00 97.56 296 ARG A CA 1
ATOM 2321 C C . ARG A 1 296 ? -8.741 3.045 24.147 1.00 97.56 296 ARG A C 1
ATOM 2323 O O . ARG A 1 296 ? -7.520 2.956 24.062 1.00 97.56 296 ARG A O 1
ATOM 2330 N N . ARG A 1 297 ? -9.362 4.140 24.581 1.00 95.19 297 ARG A N 1
ATOM 2331 C CA . ARG A 1 297 ? -8.694 5.367 25.027 1.00 95.19 297 ARG A CA 1
ATOM 2332 C C . ARG A 1 297 ? -8.162 5.239 26.455 1.00 95.19 297 ARG A C 1
ATOM 2334 O O . ARG A 1 297 ? -8.534 4.341 27.212 1.00 95.19 297 ARG A O 1
ATOM 2341 N N . ALA A 1 298 ? -7.320 6.194 26.843 1.00 92.75 298 ALA A N 1
ATOM 2342 C CA . ALA A 1 298 ? -6.750 6.274 28.185 1.00 92.75 298 ALA A CA 1
ATOM 2343 C C . ALA A 1 298 ? -7.778 6.499 29.303 1.00 92.75 298 ALA A C 1
ATOM 2345 O O . ALA A 1 298 ? -7.569 6.030 30.419 1.00 92.75 298 ALA A O 1
ATOM 2346 N N . ASP A 1 299 ? -8.888 7.173 29.005 1.00 92.62 299 ASP A N 1
ATOM 2347 C CA . ASP A 1 299 ? -10.004 7.397 29.932 1.00 92.62 299 ASP A CA 1
ATOM 2348 C C . ASP A 1 299 ? -10.949 6.186 30.056 1.00 92.62 299 ASP A C 1
ATOM 2350 O O . ASP A 1 299 ? -11.902 6.215 30.835 1.00 92.62 299 ASP A O 1
ATOM 2354 N N . GLY A 1 300 ? -10.670 5.105 29.320 1.00 94.12 300 GLY A N 1
ATOM 2355 C CA . GLY A 1 300 ? -11.463 3.881 29.306 1.00 94.12 300 GLY A CA 1
ATOM 2356 C C . GLY A 1 300 ? -12.594 3.873 28.280 1.00 94.12 300 GLY A C 1
ATOM 2357 O O . GLY A 1 300 ? -13.281 2.857 28.175 1.00 94.12 300 GLY A O 1
ATOM 2358 N N . GLU A 1 301 ? -12.786 4.941 27.501 1.00 96.25 301 GLU A N 1
ATOM 2359 C CA . GLU A 1 301 ? -13.740 4.931 26.396 1.00 96.25 301 GLU A CA 1
ATOM 2360 C C . GLU A 1 301 ? -13.341 3.884 25.344 1.00 96.25 301 GLU A C 1
ATOM 2362 O O . GLU A 1 301 ? -12.180 3.795 24.935 1.00 96.25 301 GLU A O 1
ATOM 2367 N N . VAL A 1 302 ? -14.314 3.087 24.896 1.00 97.19 302 VAL A N 1
ATOM 2368 C CA . VAL A 1 302 ? -14.099 2.005 23.929 1.00 97.19 302 VAL A CA 1
ATOM 2369 C C . VAL A 1 302 ? -14.827 2.306 22.630 1.00 97.19 302 VAL A C 1
ATOM 2371 O O . VAL A 1 302 ? -16.039 2.524 22.603 1.00 97.19 302 VAL A O 1
ATOM 2374 N N . TRP A 1 303 ? -14.072 2.232 21.547 1.00 98.19 303 TRP A N 1
ATOM 2375 C CA . TRP A 1 303 ? -14.560 2.224 20.180 1.00 98.19 303 TRP A CA 1
ATOM 2376 C C . TRP A 1 303 ? -14.248 0.874 19.547 1.00 98.19 303 TRP A C 1
ATOM 2378 O O . TRP A 1 303 ? -13.444 0.100 20.072 1.00 98.19 303 TRP A O 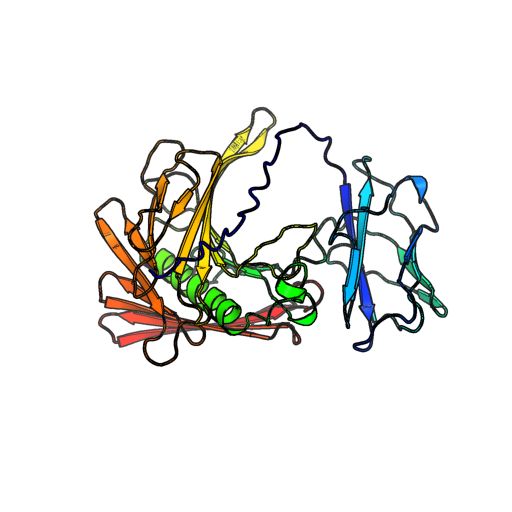1
ATOM 2388 N N . SER A 1 304 ? -14.883 0.559 18.426 1.00 98.31 304 SER A N 1
ATOM 2389 C CA . SER A 1 304 ? -14.573 -0.679 17.716 1.00 98.31 304 SER A CA 1
ATOM 2390 C C . SER A 1 304 ? -14.823 -0.598 16.221 1.00 98.31 304 SER A C 1
ATOM 2392 O O . SER A 1 304 ? -15.623 0.212 15.752 1.00 98.31 304 SER A O 1
ATOM 2394 N N . LEU A 1 305 ? -14.117 -1.455 15.489 1.00 98.75 305 LEU A N 1
ATOM 2395 C CA . LEU A 1 305 ? -14.283 -1.705 14.065 1.00 98.75 305 LEU A CA 1
ATOM 2396 C C . LEU A 1 305 ? -14.791 -3.133 13.904 1.00 98.75 305 LEU A C 1
ATOM 2398 O O . LEU A 1 305 ? -14.055 -4.079 14.195 1.00 98.75 305 LEU A O 1
ATOM 2402 N N . ARG A 1 306 ? -16.032 -3.293 13.453 1.00 98.44 306 ARG A N 1
ATOM 2403 C CA . ARG A 1 306 ? -16.696 -4.599 13.359 1.00 98.44 306 ARG A CA 1
ATOM 2404 C C . ARG A 1 306 ? -17.147 -4.863 11.918 1.00 98.44 306 ARG A C 1
ATOM 2406 O O . ARG A 1 306 ? -17.646 -3.935 11.276 1.00 98.44 306 ARG A O 1
ATOM 2413 N N . PRO A 1 307 ? -16.985 -6.086 11.385 1.00 98.25 307 PRO A N 1
ATOM 2414 C CA . PRO A 1 307 ? -17.508 -6.455 10.072 1.00 98.25 307 PRO A CA 1
ATOM 2415 C C . PRO A 1 307 ? -19.007 -6.175 9.932 1.00 98.25 307 PRO A C 1
ATOM 2417 O O . PRO A 1 307 ? -19.748 -6.230 10.914 1.00 98.25 307 PRO A O 1
ATOM 2420 N N . ASP A 1 308 ? -19.472 -5.959 8.702 1.00 97.75 308 ASP A N 1
ATOM 2421 C CA . ASP A 1 308 ? -20.897 -6.049 8.382 1.00 97.75 308 ASP A CA 1
ATOM 2422 C C . ASP A 1 308 ? -21.445 -7.418 8.848 1.00 97.75 308 ASP A C 1
ATOM 2424 O O . ASP A 1 308 ? -20.892 -8.456 8.467 1.00 97.75 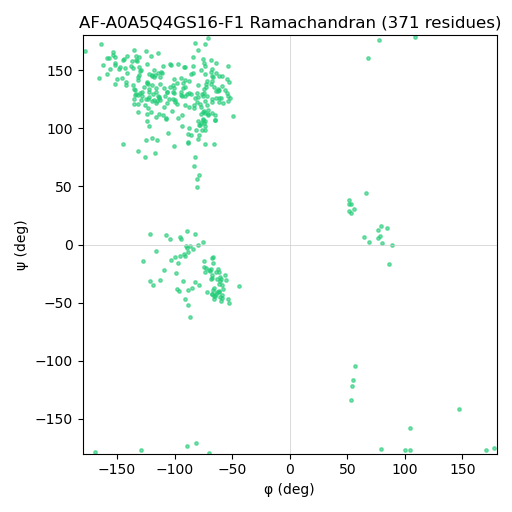308 ASP A O 1
ATOM 2428 N N . PRO A 1 309 ? -22.488 -7.454 9.696 1.00 94.25 309 PRO A N 1
ATOM 2429 C CA . PRO A 1 309 ? -22.933 -8.690 10.339 1.00 94.25 309 PRO A CA 1
ATOM 2430 C C . PRO A 1 309 ? -23.586 -9.678 9.366 1.00 94.25 309 PRO A C 1
ATOM 2432 O O . PRO A 1 309 ? -23.634 -10.873 9.655 1.00 94.25 309 PRO A O 1
ATOM 2435 N N . GLU A 1 310 ? -24.085 -9.202 8.223 1.00 95.69 310 GLU A N 1
ATOM 2436 C CA . GLU A 1 310 ? -24.755 -10.039 7.227 1.00 95.69 310 GLU A CA 1
ATOM 2437 C C . GLU A 1 310 ? -23.796 -10.468 6.118 1.00 95.69 310 GLU A C 1
ATOM 2439 O O . GLU A 1 310 ? -23.840 -11.610 5.655 1.00 95.69 310 GLU A O 1
ATOM 2444 N N . ARG A 1 311 ? -22.927 -9.551 5.676 1.00 97.38 311 ARG A N 1
ATOM 2445 C CA . ARG A 1 311 ? -22.103 -9.732 4.470 1.00 97.38 311 ARG A CA 1
ATOM 2446 C C . ARG A 1 311 ? -20.598 -9.786 4.725 1.00 97.38 311 ARG A C 1
ATOM 2448 O O . ARG A 1 311 ? -19.847 -10.067 3.791 1.00 97.38 311 ARG A O 1
ATOM 2455 N N . GLY A 1 312 ? -20.155 -9.560 5.958 1.00 97.75 312 GLY A N 1
ATOM 2456 C CA . GLY A 1 312 ? -18.753 -9.622 6.360 1.00 97.75 312 GLY A CA 1
ATOM 2457 C C . GLY A 1 312 ? -17.919 -8.399 5.964 1.00 97.75 312 GLY A C 1
ATOM 2458 O O . GLY A 1 312 ? -18.372 -7.479 5.280 1.00 97.75 312 GLY A O 1
ATOM 2459 N N . ALA A 1 313 ? -16.655 -8.408 6.395 1.00 98.12 313 ALA A N 1
ATOM 2460 C CA . ALA A 1 313 ? -15.764 -7.250 6.321 1.00 98.12 313 ALA A CA 1
ATOM 2461 C C . ALA A 1 313 ? -15.389 -6.864 4.887 1.00 98.12 313 ALA A C 1
ATOM 2463 O O . ALA A 1 313 ? -15.163 -5.690 4.612 1.00 98.12 313 ALA A O 1
ATOM 2464 N N . ALA A 1 314 ? -15.368 -7.826 3.959 1.00 98.12 314 ALA A N 1
ATOM 2465 C CA . ALA A 1 314 ? -15.128 -7.563 2.542 1.00 98.12 314 ALA A CA 1
ATOM 2466 C C . ALA A 1 314 ? -16.225 -6.702 1.898 1.00 98.12 314 ALA A C 1
ATOM 2468 O O . ALA A 1 314 ? -15.967 -6.037 0.898 1.00 98.12 314 ALA A O 1
ATOM 2469 N N . HIS A 1 315 ? -17.438 -6.691 2.464 1.00 98.50 315 HIS A N 1
ATOM 2470 C CA . HIS A 1 315 ? -18.502 -5.813 1.995 1.00 98.50 315 HIS A CA 1
ATOM 2471 C C . HIS A 1 315 ? -18.465 -4.447 2.676 1.00 98.50 315 HIS A C 1
ATOM 2473 O O . HIS A 1 315 ? -18.476 -3.433 1.987 1.00 98.50 315 HIS A O 1
ATOM 2479 N N . ALA A 1 316 ? -18.438 -4.423 4.009 1.00 98.62 316 ALA A N 1
ATOM 2480 C CA . ALA A 1 316 ? -18.346 -3.189 4.773 1.00 98.62 316 ALA A CA 1
ATOM 2481 C C . ALA A 1 316 ? -17.815 -3.445 6.186 1.00 98.62 316 ALA A C 1
ATOM 2483 O O . ALA A 1 316 ? -17.888 -4.557 6.714 1.00 98.62 316 ALA A O 1
ATOM 2484 N N . VAL A 1 317 ? -17.314 -2.385 6.814 1.00 98.81 317 VAL A N 1
ATOM 2485 C CA . VAL A 1 317 ? -16.930 -2.365 8.229 1.00 98.81 317 VAL A CA 1
ATOM 2486 C C . VAL A 1 317 ? -17.632 -1.196 8.905 1.00 98.81 317 VAL A C 1
ATOM 2488 O O . VAL A 1 317 ? -17.678 -0.084 8.380 1.00 98.81 317 VAL A O 1
ATOM 2491 N N . TYR A 1 318 ? -18.186 -1.456 10.080 1.00 98.62 318 TYR A N 1
ATOM 2492 C CA . TYR A 1 318 ? -18.831 -0.464 10.922 1.00 98.62 318 TYR A CA 1
ATOM 2493 C C . TYR A 1 318 ? -17.878 0.021 12.009 1.00 98.62 318 TYR A C 1
ATOM 2495 O O . TYR A 1 318 ? -17.181 -0.776 12.640 1.00 98.62 318 TYR A O 1
ATOM 2503 N N . GLY A 1 319 ? -17.898 1.326 12.255 1.00 98.38 319 GLY A N 1
ATOM 2504 C CA . GLY A 1 319 ? -17.321 1.935 13.443 1.00 98.38 319 GLY A CA 1
ATOM 2505 C C . GLY A 1 319 ? -18.376 2.080 14.535 1.00 98.38 319 GLY A C 1
ATOM 2506 O O . GLY A 1 319 ? -19.503 2.490 14.248 1.00 98.38 319 GLY A O 1
ATOM 2507 N N . TYR A 1 320 ? -18.009 1.807 15.785 1.00 98.06 320 TYR A N 1
ATOM 2508 C CA . TYR A 1 320 ? -18.879 1.987 16.950 1.00 98.06 320 TYR A CA 1
ATOM 2509 C C . TYR A 1 320 ? -18.198 2.784 18.060 1.00 98.06 320 TYR A C 1
ATOM 2511 O O . TYR A 1 320 ? -16.989 2.665 18.261 1.00 98.06 320 TYR A O 1
ATOM 2519 N N . ARG A 1 321 ? -19.008 3.518 18.829 1.00 97.00 321 ARG A N 1
ATOM 2520 C CA . ARG A 1 321 ? -18.692 4.043 20.162 1.00 97.00 321 ARG A CA 1
ATOM 2521 C C . ARG A 1 321 ? -19.490 3.232 21.182 1.00 97.00 321 ARG A C 1
ATOM 2523 O O . ARG A 1 321 ? -20.718 3.327 21.223 1.00 97.00 321 ARG A O 1
ATOM 2530 N N . GLY A 1 322 ? -18.823 2.384 21.962 1.00 94.56 322 GLY A N 1
ATOM 2531 C CA . GLY A 1 322 ? -19.499 1.294 22.671 1.00 94.56 322 GLY A CA 1
ATOM 2532 C C . GLY A 1 322 ? -20.282 0.423 21.680 1.00 94.56 322 GLY A C 1
ATOM 2533 O O . GLY A 1 322 ? -19.692 -0.147 20.767 1.00 94.56 322 GLY A O 1
ATOM 2534 N N . ASP A 1 323 ? -21.609 0.386 21.820 1.00 93.06 323 ASP A N 1
ATOM 2535 C CA . ASP A 1 323 ? -22.520 -0.321 20.901 1.00 93.06 323 ASP A CA 1
ATOM 2536 C C . ASP A 1 323 ? -23.346 0.612 20.003 1.00 93.06 323 ASP A C 1
ATOM 2538 O O . ASP A 1 323 ? -24.256 0.174 19.293 1.00 93.06 323 ASP A O 1
ATOM 2542 N N . GLN A 1 324 ? -23.054 1.913 20.022 1.00 95.50 324 GLN A N 1
ATOM 2543 C CA . GLN A 1 324 ? -23.688 2.870 19.124 1.00 95.50 324 GLN A CA 1
ATOM 2544 C C . GLN A 1 324 ? -22.898 2.937 17.813 1.00 95.50 324 GLN A C 1
ATOM 2546 O O . GLN A 1 324 ? -21.717 3.292 17.851 1.00 95.50 324 GLN A O 1
ATOM 2551 N N . PRO A 1 325 ? -23.501 2.596 16.659 1.00 96.56 325 PRO A N 1
ATOM 2552 C CA . PRO A 1 325 ? -22.824 2.749 15.379 1.00 96.56 325 PRO A CA 1
ATOM 2553 C C . PRO A 1 325 ? -22.589 4.235 15.113 1.00 96.56 325 PRO A C 1
ATOM 2555 O O . PRO A 1 325 ? -23.492 5.048 15.306 1.00 96.56 325 PRO A O 1
ATOM 2558 N N . VAL A 1 326 ? -21.384 4.572 14.663 1.00 97.44 326 VAL A N 1
ATOM 2559 C CA . VAL A 1 326 ? -20.997 5.943 14.295 1.00 97.44 326 VAL A CA 1
ATOM 2560 C C . VAL A 1 326 ? -20.742 6.074 12.803 1.00 97.44 326 VAL A C 1
ATOM 2562 O O . VAL A 1 326 ? -21.002 7.127 12.229 1.00 97.44 326 VAL A O 1
ATOM 2565 N N . CYS A 1 327 ? -20.284 5.000 12.157 1.00 97.88 327 CYS A N 1
ATOM 2566 C CA . CYS A 1 327 ? -20.121 4.976 10.716 1.00 97.88 327 CYS A CA 1
ATOM 2567 C C . CYS A 1 327 ? -20.226 3.565 10.129 1.00 97.88 327 CYS A C 1
ATOM 2569 O O . CYS A 1 327 ? -20.102 2.564 10.837 1.00 97.88 327 CYS A O 1
ATOM 2571 N N . ARG A 1 328 ? -20.430 3.496 8.815 1.00 98.31 328 ARG A N 1
ATOM 2572 C CA . ARG A 1 328 ? -20.292 2.298 7.980 1.00 98.31 328 ARG A CA 1
ATOM 2573 C C . ARG A 1 328 ? -19.468 2.668 6.762 1.00 98.31 328 ARG A C 1
ATOM 2575 O O . ARG A 1 328 ? -19.888 3.533 5.998 1.00 98.31 328 ARG A O 1
ATOM 2582 N N . ALA A 1 329 ? -18.340 2.001 6.572 1.00 98.38 329 ALA A N 1
ATOM 2583 C CA . ALA A 1 329 ? -17.453 2.215 5.443 1.00 98.38 329 ALA A CA 1
ATOM 2584 C C . ALA A 1 329 ? -17.495 1.037 4.468 1.00 98.38 329 ALA A C 1
ATOM 2586 O O . ALA A 1 329 ? -17.408 -0.124 4.870 1.00 98.38 329 ALA A O 1
ATOM 2587 N N . GLU A 1 330 ? -17.585 1.367 3.188 1.00 98.50 330 GLU A N 1
ATOM 2588 C CA . GLU A 1 330 ? -17.540 0.446 2.059 1.00 98.50 330 GLU A CA 1
ATOM 2589 C C . GLU A 1 330 ? -16.597 1.016 1.000 1.00 98.50 330 GLU A C 1
ATOM 2591 O O . GLU A 1 330 ? -16.676 2.194 0.657 1.00 98.50 330 GLU A O 1
ATOM 2596 N N . ALA A 1 331 ? -15.703 0.184 0.484 1.00 98.12 331 ALA A N 1
ATOM 2597 C CA . ALA A 1 331 ? -14.734 0.505 -0.544 1.00 98.12 331 ALA A CA 1
ATOM 2598 C C . ALA A 1 331 ? -14.788 -0.531 -1.658 1.00 98.12 331 ALA A C 1
ATOM 2600 O O . ALA A 1 331 ? -15.022 -1.721 -1.438 1.00 98.12 331 ALA A O 1
ATOM 2601 N N . ARG A 1 332 ? -14.472 -0.074 -2.862 1.00 98.06 332 ARG A N 1
ATOM 2602 C CA . ARG A 1 332 ? -14.277 -0.909 -4.035 1.00 98.06 332 ARG A CA 1
ATOM 2603 C C . ARG A 1 332 ? -13.024 -0.446 -4.754 1.00 98.06 332 ARG A C 1
ATOM 2605 O O . ARG A 1 332 ? -12.903 0.726 -5.105 1.00 98.06 332 ARG A O 1
ATOM 2612 N N . ASP A 1 333 ? -12.113 -1.383 -4.973 1.00 98.00 333 ASP A N 1
ATOM 2613 C CA . ASP A 1 333 ? -10.861 -1.165 -5.687 1.00 98.00 333 ASP A CA 1
ATOM 2614 C C . ASP A 1 333 ? -10.828 -2.070 -6.919 1.00 98.00 333 ASP A C 1
ATOM 2616 O O . ASP A 1 333 ? -10.972 -3.289 -6.815 1.00 98.00 333 ASP A O 1
ATOM 2620 N N . GLU A 1 334 ? -10.662 -1.470 -8.090 1.00 97.94 334 GLU A N 1
ATOM 2621 C CA . GLU A 1 334 ? -10.532 -2.151 -9.375 1.00 97.94 334 GLU A CA 1
ATOM 2622 C C . GLU A 1 334 ? -9.149 -1.853 -9.961 1.00 97.94 334 GLU A C 1
ATOM 2624 O O . GLU A 1 334 ? -9.005 -1.005 -10.852 1.00 97.94 334 GLU A O 1
ATOM 2629 N N . PRO A 1 335 ? -8.101 -2.544 -9.482 1.00 97.00 335 PRO A N 1
ATOM 2630 C CA . PRO A 1 335 ? -6.728 -2.168 -9.783 1.00 97.00 335 PRO A CA 1
ATOM 2631 C C . PRO A 1 335 ? -6.320 -2.393 -11.233 1.00 97.00 335 PRO A C 1
ATOM 2633 O O . PRO A 1 335 ? -5.443 -1.693 -11.721 1.00 97.00 335 PRO A O 1
ATOM 2636 N N . ALA A 1 336 ? -6.995 -3.283 -11.963 1.00 96.31 336 ALA A N 1
ATOM 2637 C CA . ALA A 1 336 ? -6.790 -3.431 -13.404 1.00 96.31 336 ALA A CA 1
ATOM 2638 C C . ALA A 1 336 ? -7.287 -2.214 -14.210 1.00 96.31 336 ALA A C 1
ATOM 2640 O O . ALA A 1 336 ? -6.760 -1.917 -15.279 1.00 96.31 336 ALA A O 1
ATOM 2641 N N . GLN A 1 337 ? -8.309 -1.510 -13.710 1.00 96.88 337 GLN A N 1
ATOM 2642 C CA . GLN A 1 337 ? -8.896 -0.334 -14.365 1.00 96.88 337 GLN A CA 1
ATOM 2643 C C . GLN A 1 337 ? -8.382 0.987 -13.780 1.00 96.88 337 GLN A C 1
ATOM 2645 O O . GLN A 1 337 ? -8.634 2.052 -14.353 1.00 96.88 337 GLN A O 1
ATOM 2650 N N . GLY A 1 338 ? -7.681 0.917 -12.645 1.00 97.31 338 GLY A N 1
ATOM 2651 C CA . GLY A 1 338 ? -7.211 2.083 -11.916 1.00 97.31 338 GLY A CA 1
ATOM 2652 C C . GLY A 1 338 ? -8.362 2.902 -11.338 1.00 97.31 338 GLY A C 1
ATOM 2653 O O . GLY A 1 338 ? -8.386 4.120 -11.499 1.00 97.31 338 GLY A O 1
ATOM 2654 N N . ILE A 1 339 ? -9.357 2.244 -10.737 1.00 97.69 339 ILE A N 1
ATOM 2655 C CA . ILE A 1 339 ? -10.529 2.901 -10.143 1.00 97.69 339 ILE A CA 1
ATOM 2656 C C . ILE A 1 339 ? -10.615 2.507 -8.673 1.00 97.69 339 ILE A C 1
ATOM 2658 O O . ILE A 1 339 ? -10.659 1.324 -8.348 1.00 97.69 339 ILE A O 1
ATOM 2662 N N . PHE A 1 340 ? -10.670 3.501 -7.794 1.00 98.00 340 PHE A N 1
ATOM 2663 C CA . PHE A 1 340 ? -10.983 3.319 -6.384 1.00 98.00 340 PHE A CA 1
ATOM 2664 C C . PHE A 1 340 ? -12.200 4.165 -6.037 1.00 98.00 340 PHE A C 1
ATOM 2666 O O . PHE A 1 340 ? -12.234 5.351 -6.350 1.00 98.00 340 PHE A O 1
ATOM 2673 N N . SER A 1 341 ? -13.178 3.576 -5.363 1.00 97.31 341 SER A N 1
ATOM 2674 C CA . SER A 1 341 ? -14.387 4.265 -4.913 1.00 97.31 341 SER A CA 1
ATOM 2675 C C . SER A 1 341 ? -14.737 3.829 -3.501 1.00 97.31 341 SER A C 1
ATOM 2677 O O . SER A 1 341 ? -14.384 2.727 -3.075 1.00 97.31 341 SER A O 1
ATOM 2679 N N . TYR A 1 342 ? -15.418 4.691 -2.762 1.00 97.19 342 TYR A N 1
ATOM 2680 C CA . TYR A 1 342 ? -15.880 4.382 -1.424 1.00 97.19 342 TYR A CA 1
ATOM 2681 C C . TYR A 1 342 ? -17.145 5.154 -1.065 1.00 97.19 342 TYR A C 1
ATOM 2683 O O . TYR A 1 342 ? -17.478 6.193 -1.642 1.00 97.19 342 TYR A O 1
ATOM 2691 N N . GLN A 1 343 ? -17.823 4.642 -0.049 1.00 97.12 343 GLN A N 1
ATOM 2692 C CA . GLN A 1 343 ? -18.943 5.274 0.611 1.00 97.12 343 GLN A CA 1
ATOM 2693 C C . GLN A 1 343 ? -18.779 5.131 2.125 1.00 97.12 343 GLN A C 1
ATOM 2695 O O . GLN A 1 343 ? -18.493 4.047 2.631 1.00 97.12 343 GLN A O 1
ATOM 2700 N N . VAL A 1 344 ? -18.989 6.224 2.852 1.00 97.19 344 VAL A N 1
ATOM 2701 C CA . VAL A 1 344 ? -19.054 6.238 4.312 1.00 97.19 344 VAL A CA 1
ATOM 2702 C C . VAL A 1 344 ? -20.392 6.826 4.736 1.00 97.19 344 VAL A C 1
ATOM 2704 O O . VAL A 1 344 ? -20.688 7.982 4.443 1.00 97.19 344 VAL A O 1
ATOM 2707 N N . HIS A 1 345 ? -21.207 6.024 5.412 1.00 97.50 345 HIS A N 1
ATOM 2708 C CA . HIS A 1 345 ? -22.427 6.486 6.074 1.00 97.50 345 HIS A CA 1
ATOM 2709 C C . HIS A 1 345 ? -22.059 6.869 7.495 1.00 97.50 345 HIS A C 1
ATOM 2711 O O . HIS A 1 345 ? -21.462 6.047 8.186 1.00 97.50 345 HIS A O 1
ATOM 2717 N N . ASN A 1 346 ? -22.418 8.069 7.933 1.00 96.06 346 ASN A N 1
ATOM 2718 C CA . ASN A 1 346 ? -22.275 8.491 9.321 1.00 96.06 346 ASN A CA 1
ATOM 2719 C C . ASN A 1 346 ? -23.624 8.381 10.015 1.00 96.06 346 ASN A C 1
ATOM 2721 O O . ASN A 1 346 ? -24.667 8.676 9.425 1.00 96.06 346 ASN A O 1
ATOM 2725 N N . PHE A 1 347 ? -23.589 7.967 11.274 1.00 96.00 347 PHE A N 1
ATOM 2726 C CA . PHE A 1 347 ? -24.785 7.764 12.071 1.00 96.00 347 PHE A CA 1
ATOM 2727 C C . PHE A 1 347 ? -24.792 8.663 13.300 1.00 96.00 347 PHE A C 1
ATOM 2729 O O . PHE A 1 347 ? -23.764 8.894 13.936 1.00 96.00 347 PHE A O 1
ATOM 2736 N N . GLN A 1 348 ? -25.988 9.103 13.670 1.00 90.69 348 GLN A N 1
ATOM 2737 C CA . GLN A 1 348 ? -26.300 9.646 14.985 1.00 90.69 348 GLN A CA 1
ATOM 2738 C C . GLN A 1 348 ? -27.603 8.998 15.440 1.00 90.69 348 GLN A C 1
ATOM 2740 O O . GLN A 1 348 ? -28.552 8.920 14.667 1.00 90.69 348 GLN A O 1
ATOM 2745 N N . ASP A 1 349 ? -27.632 8.455 16.658 1.00 86.69 349 ASP A N 1
ATOM 2746 C CA . ASP A 1 349 ? -28.809 7.764 17.207 1.00 86.69 349 ASP A CA 1
ATOM 2747 C C . ASP A 1 349 ? -29.391 6.675 16.278 1.00 86.69 349 ASP A C 1
ATOM 2749 O O . ASP A 1 349 ? -30.591 6.416 16.262 1.00 86.69 349 ASP A O 1
ATOM 2753 N N . ARG A 1 350 ? -28.505 5.985 15.536 1.00 83.19 350 ARG A N 1
ATOM 2754 C CA . ARG A 1 350 ? -28.803 4.945 14.524 1.00 83.19 350 ARG A CA 1
ATOM 2755 C C . ARG A 1 350 ? -29.478 5.441 13.243 1.00 83.19 350 ARG A C 1
ATOM 2757 O O . ARG A 1 350 ? -29.744 4.629 12.359 1.00 83.19 350 ARG A O 1
ATOM 2764 N N . GLU A 1 351 ? -29.700 6.739 13.102 1.00 89.31 351 GLU A N 1
ATOM 2765 C CA . GLU A 1 351 ? -30.145 7.340 11.850 1.00 89.31 351 GLU A CA 1
ATOM 2766 C C . GLU A 1 351 ? -28.939 7.778 11.022 1.00 89.31 351 GLU A C 1
ATOM 2768 O O . GLU A 1 351 ? -27.937 8.252 11.557 1.00 89.31 351 GLU A O 1
ATOM 2773 N N . THR A 1 352 ? -29.016 7.593 9.702 1.00 93.06 352 THR A N 1
ATOM 2774 C CA . THR A 1 352 ? -27.982 8.105 8.796 1.00 93.06 352 THR A CA 1
ATOM 2775 C C . THR A 1 352 ? -28.099 9.618 8.731 1.00 93.06 352 THR A C 1
ATOM 2777 O O . THR A 1 352 ? -29.104 10.140 8.250 1.00 93.06 352 THR A O 1
ATOM 2780 N N . THR A 1 353 ? -27.077 10.321 9.202 1.00 92.31 353 THR A N 1
ATOM 2781 C CA . THR A 1 353 ? -27.032 11.788 9.172 1.00 92.31 353 THR A CA 1
ATOM 2782 C C . THR A 1 353 ? -26.349 12.310 7.921 1.00 92.31 353 THR A C 1
ATOM 2784 O O . THR A 1 353 ? -26.701 13.373 7.416 1.00 92.31 353 THR A O 1
ATOM 2787 N N . GLU A 1 354 ? -25.387 11.555 7.398 1.00 93.12 354 GLU A N 1
ATOM 2788 C CA . GLU A 1 354 ? -24.593 11.940 6.241 1.00 93.12 354 GLU A CA 1
ATOM 2789 C C . GLU A 1 354 ? -24.151 10.696 5.470 1.00 93.12 354 GLU A C 1
ATOM 2791 O O . GLU A 1 354 ? -23.806 9.670 6.056 1.00 93.12 354 GLU A O 1
ATOM 2796 N N . ILE A 1 355 ? -24.130 10.803 4.143 1.00 95.00 355 ILE A N 1
ATOM 2797 C CA . ILE A 1 355 ? -23.504 9.821 3.263 1.00 95.00 355 ILE A CA 1
ATOM 2798 C C . ILE A 1 355 ? -22.424 10.552 2.484 1.00 95.00 355 ILE A C 1
ATOM 2800 O O . ILE A 1 355 ? -22.719 11.411 1.653 1.00 95.00 355 ILE A O 1
ATOM 2804 N N . PHE A 1 356 ? -21.175 10.186 2.735 1.00 93.44 356 PHE A N 1
ATOM 2805 C CA . PHE A 1 356 ? -20.037 10.685 1.989 1.00 93.44 356 PHE A CA 1
ATOM 2806 C C . PHE A 1 356 ? -19.621 9.650 0.949 1.00 93.44 356 PHE A C 1
ATOM 2808 O O . PHE A 1 356 ? -19.371 8.492 1.278 1.00 93.44 356 PHE A O 1
ATOM 2815 N N . GLN A 1 357 ? -19.564 10.061 -0.310 1.00 94.56 357 GLN A N 1
ATOM 2816 C CA . GLN A 1 357 ? -19.091 9.240 -1.416 1.00 94.56 357 GLN A CA 1
ATOM 2817 C C . GLN A 1 357 ? -17.892 9.922 -2.046 1.00 94.56 357 GLN A C 1
ATOM 2819 O O . GLN A 1 357 ? -17.837 11.149 -2.131 1.00 94.56 357 GLN A O 1
ATOM 2824 N N . GLY A 1 358 ? -16.950 9.118 -2.508 1.00 93.19 358 GLY A N 1
ATOM 2825 C CA . GLY A 1 358 ? -15.838 9.630 -3.277 1.00 93.19 358 GLY A CA 1
ATOM 2826 C C . GLY A 1 358 ? -15.044 8.512 -3.908 1.00 93.19 358 GLY A C 1
ATOM 2827 O O . GLY A 1 358 ? -15.349 7.326 -3.775 1.00 93.19 358 GLY A O 1
ATOM 2828 N N . GLY A 1 359 ? -13.991 8.910 -4.592 1.00 94.06 359 GLY A N 1
ATOM 2829 C CA . GLY A 1 359 ? -13.123 7.985 -5.278 1.00 94.06 359 GLY A CA 1
ATOM 2830 C C . GLY A 1 359 ? -12.037 8.723 -6.023 1.00 94.06 359 GLY A C 1
ATOM 2831 O O . GLY A 1 359 ? -11.872 9.942 -5.915 1.00 94.06 359 GLY A O 1
ATOM 2832 N N . TYR A 1 360 ? -11.256 7.964 -6.764 1.00 96.38 360 TYR A N 1
ATOM 2833 C CA . TYR A 1 360 ? -10.315 8.510 -7.712 1.00 96.38 360 TYR A CA 1
ATOM 2834 C C . TYR A 1 360 ? -9.999 7.485 -8.784 1.00 96.38 360 TYR A C 1
ATOM 2836 O O . TYR A 1 360 ? -9.947 6.273 -8.553 1.00 96.38 360 TYR A O 1
ATOM 2844 N N . ARG A 1 361 ? -9.685 8.018 -9.959 1.00 97.38 361 ARG A N 1
ATOM 2845 C CA . ARG A 1 361 ? -8.999 7.272 -10.999 1.00 97.38 361 ARG A CA 1
ATOM 2846 C C . ARG A 1 361 ? -7.507 7.463 -10.853 1.00 97.38 361 ARG A C 1
ATOM 2848 O O . ARG A 1 361 ? -7.028 8.587 -10.689 1.00 97.38 361 ARG A O 1
ATOM 2855 N N . TYR A 1 362 ? -6.772 6.378 -10.976 1.00 97.50 362 TYR A N 1
ATOM 2856 C CA . TYR A 1 362 ? -5.322 6.359 -10.968 1.00 97.50 362 TYR A CA 1
ATOM 2857 C C . TYR A 1 362 ? -4.800 5.545 -12.144 1.00 97.50 362 TYR A C 1
ATOM 2859 O O . TYR A 1 362 ? -5.511 4.761 -12.763 1.00 97.50 362 TYR A O 1
ATOM 2867 N N . ASP A 1 363 ? -3.542 5.761 -12.484 1.00 97.50 363 ASP A N 1
ATOM 2868 C CA . ASP A 1 363 ? -2.847 4.932 -13.450 1.00 97.50 363 ASP A CA 1
ATOM 2869 C C . ASP A 1 363 ? -2.440 3.606 -12.782 1.00 97.50 363 ASP A C 1
ATOM 2871 O O . ASP A 1 363 ? -1.644 3.627 -11.836 1.00 97.50 363 ASP A O 1
ATOM 2875 N N . PRO A 1 364 ? -2.933 2.451 -13.263 1.00 97.06 364 PRO A N 1
ATOM 2876 C CA . PRO A 1 364 ? -2.707 1.155 -12.625 1.00 97.06 364 PRO A CA 1
ATOM 2877 C C . PRO A 1 364 ? -1.247 0.682 -12.666 1.00 97.06 364 PRO A C 1
ATOM 2879 O O . PRO A 1 364 ? -0.907 -0.295 -11.996 1.00 97.06 364 PRO A O 1
ATOM 2882 N N . PHE A 1 365 ? -0.377 1.348 -13.434 1.00 97.50 365 PHE A N 1
ATOM 2883 C CA . PHE A 1 365 ? 1.049 1.026 -13.548 1.00 97.50 365 PHE A CA 1
ATOM 2884 C C . PHE A 1 365 ? 1.961 1.966 -12.756 1.00 97.50 365 PHE A C 1
ATOM 2886 O O . PHE A 1 365 ? 3.130 1.640 -12.560 1.00 97.50 365 PHE A O 1
ATOM 2893 N N . THR A 1 366 ? 1.461 3.106 -12.278 1.00 96.81 366 THR A N 1
ATOM 2894 C CA . THR A 1 366 ? 2.267 4.082 -11.520 1.00 96.81 366 THR A CA 1
ATOM 2895 C C . THR A 1 366 ? 1.638 4.472 -10.182 1.00 96.81 366 THR A C 1
ATOM 2897 O O . THR A 1 366 ? 2.305 5.068 -9.334 1.00 96.81 366 THR A O 1
ATOM 2900 N N . ALA A 1 367 ? 0.359 4.151 -9.966 1.00 96.00 367 ALA A N 1
ATOM 2901 C CA . ALA A 1 367 ? -0.460 4.668 -8.872 1.00 96.00 367 ALA A CA 1
ATOM 2902 C C . ALA A 1 367 ? -0.472 6.210 -8.803 1.00 96.00 367 ALA A C 1
ATOM 2904 O O . ALA A 1 367 ? -0.648 6.798 -7.737 1.00 96.00 367 ALA A O 1
ATOM 2905 N N . ARG A 1 368 ? -0.272 6.897 -9.937 1.00 95.31 368 ARG A N 1
ATOM 2906 C CA . ARG A 1 368 ? -0.499 8.344 -10.038 1.00 95.31 368 ARG A CA 1
ATOM 2907 C C . ARG A 1 368 ? -1.990 8.607 -10.199 1.00 95.31 368 ARG A C 1
ATOM 2909 O O . ARG A 1 368 ? -2.616 8.055 -11.098 1.00 95.31 368 ARG A O 1
ATOM 2916 N N . VAL A 1 369 ? -2.554 9.463 -9.351 1.00 94.81 369 VAL A N 1
ATOM 2917 C CA . VAL A 1 369 ? -3.955 9.890 -9.467 1.00 94.81 369 VAL A CA 1
ATOM 2918 C C . VAL A 1 369 ? -4.120 10.733 -10.734 1.00 94.81 369 VAL A C 1
ATOM 2920 O O . VAL A 1 369 ? -3.409 11.716 -10.927 1.00 94.81 369 VAL A O 1
ATOM 2923 N N . ILE A 1 370 ? -5.054 10.336 -11.597 1.00 92.44 370 ILE A N 1
ATOM 2924 C CA . ILE A 1 370 ? -5.364 11.006 -12.866 1.00 92.44 370 ILE A CA 1
ATOM 2925 C C . ILE A 1 370 ? -6.455 12.053 -12.636 1.00 92.44 370 ILE A C 1
ATOM 2927 O O . ILE A 1 370 ? -6.335 13.182 -13.111 1.00 92.44 370 ILE A O 1
ATOM 2931 N N . ARG A 1 371 ? -7.524 11.685 -11.913 1.00 79.25 371 ARG A N 1
ATOM 2932 C CA . ARG A 1 371 ? -8.617 12.583 -11.510 1.00 79.25 371 ARG A CA 1
ATOM 2933 C C . ARG A 1 371 ? -9.258 12.097 -10.203 1.00 79.25 371 ARG A C 1
ATOM 2935 O O . ARG A 1 371 ? -9.468 10.890 -10.079 1.00 79.25 371 ARG A O 1
ATOM 2942 N N . PRO A 1 372 ? -9.589 12.996 -9.261 1.00 71.69 372 PRO A N 1
ATOM 2943 C CA . PRO A 1 372 ? -10.556 12.683 -8.212 1.00 71.69 372 PRO A CA 1
ATOM 2944 C C . PRO A 1 372 ? -11.947 12.494 -8.840 1.00 71.69 372 PRO A C 1
ATOM 2946 O O . PRO A 1 372 ? -12.256 13.167 -9.829 1.00 71.69 372 PRO A O 1
ATOM 2949 N N . GLU A 1 373 ? -12.736 11.559 -8.308 1.00 60.47 373 GLU A N 1
ATOM 2950 C CA . GLU A 1 373 ? -14.139 11.339 -8.708 1.00 60.47 373 GLU A CA 1
ATOM 2951 C C . GLU A 1 373 ? -15.116 12.095 -7.810 1.00 60.47 373 GLU A C 1
ATOM 2953 O O . GLU A 1 373 ? -14.859 12.158 -6.582 1.00 60.47 373 GLU A O 1
#

pLDDT: mean 90.54, std 16.22, range [23.86, 98.81]

Solvent-accessible surface area (backbone atoms only — not comparable to full-atom values): 19946 Å² total; per-residue (Å²): 141,81,84,80,80,80,81,83,78,82,78,83,79,80,80,82,78,90,64,96,63,81,73,56,40,52,35,23,39,36,38,33,42,72,57,81,48,72,53,81,44,90,65,48,78,48,52,82,36,62,42,93,60,52,43,74,47,94,50,76,56,24,49,55,73,37,42,47,38,40,39,38,30,34,34,26,80,49,87,81,60,78,70,29,36,34,30,39,38,35,34,90,52,57,76,68,44,39,29,30,9,62,42,79,42,74,68,52,72,61,83,36,38,36,39,34,60,55,64,99,33,65,45,65,37,69,54,36,49,39,79,47,68,54,95,87,58,45,44,48,34,39,43,44,55,72,40,78,75,47,40,28,75,69,48,59,75,45,79,79,60,60,44,32,59,34,9,41,51,4,46,50,48,17,50,32,48,44,40,49,72,67,50,58,51,34,79,91,48,81,47,88,45,68,60,36,61,44,35,34,55,45,48,46,47,18,50,77,54,46,75,51,72,73,60,30,37,31,71,22,46,41,25,73,44,75,39,99,87,69,46,80,37,76,53,22,36,36,42,39,39,39,25,45,46,88,69,18,44,56,59,32,30,44,34,41,52,79,34,54,62,80,76,58,46,80,37,48,66,73,37,78,49,71,41,43,23,81,88,65,32,62,61,39,31,42,27,34,37,99,68,19,39,36,44,31,42,81,90,66,54,45,30,32,43,27,48,32,90,89,71,30,15,38,54,20,12,29,15,25,54,65,89,45,53,41,34,38,14,30,45,49,77,39,35,89,76,14,40,38,39,39,39,37,38,32,34,54,98,78,40,79,76,45,78,49,72,43,38,31,36,28,41,68,75,42,32,45,75,75,43,79,91

Mean predicted aligned error: 6.32 Å